Protein AF-A0A959G3V8-F1 (afdb_monomer_lite)

Sequence (696 aa):
YGPDWSEKFRMNFYTDASRLTKFQEVAGSMNKYQVAHAQQGITEATEIYNFAKMQQHAQGIKNADQRALALDRVKGLMDAAGLDGVSRKKVAELAELNPKQIRERRDAALLAVDQLMKAYKNPDLDSSAKADLALQITHKQMEANFFTVEAYIGPGAAKMTIGKQKVVGQEAYQAALSNLEMMEHAIRESGGDFIAAARNYELFKYIDRYLEAVKTSGMKLDAKMQQRVEFFSNLSVYLTQVHRGAHGAEAHLPGSKQKAIDQGADPDRLGDMDTPVTDQHLREQFEDFSDLAKDTLGKLKAHGQQHGAALTGTKVSSAGPPVVFDEFWKEAANFKYIRKHLNQPMPDSPPQALYVHYNVSWQGKQAQVSRRINDDQKFADLYVDQHNILRTAQPKGDAFHFLKQTKNKAGGNLSTKELKAELLFVIKFLKEGKVLRSKTGEYDREVTLPNGHTWKRHRDNGDWCRFSTGDCFTGGRQNRIQHILEEFAEAQQLGYDYPIKVKDKYRQVSEAEALRKFQGQNYPGKGQEHRAKVKESHDLGVEFGRVQADKDKIKILNIDFPDKWLGDFGRGLDDLGTRNGNYIFLEYKGQTADLGEGQMTSEWVGKQIALIEHQGNLDLAQDLLTAALSGQLQGIVYSSTGSPSTGEVHTKRIISGAISKSASVSPSNLINYRHKAVLAGYTAAKQKLAKQLGGK

Structure (mmCIF, N/CA/C/O backbone):
data_AF-A0A959G3V8-F1
#
_entry.id   AF-A0A959G3V8-F1
#
loop_
_atom_site.group_PDB
_atom_site.id
_atom_site.type_symbol
_atom_site.label_atom_id
_atom_site.label_alt_id
_atom_site.label_comp_id
_atom_site.label_asym_id
_atom_site.label_entity_id
_atom_site.label_seq_id
_atom_site.pdbx_PDB_ins_code
_atom_site.Cartn_x
_atom_site.Cartn_y
_atom_site.Cartn_z
_atom_site.occupancy
_atom_site.B_iso_or_equiv
_atom_site.auth_seq_id
_atom_site.auth_comp_id
_atom_site.auth_asym_id
_atom_site.auth_atom_id
_atom_site.pdbx_PDB_model_num
ATOM 1 N N . TYR A 1 1 ? -17.270 -23.352 -11.625 1.00 61.09 1 TYR A N 1
ATOM 2 C CA . TYR A 1 1 ? -16.158 -22.762 -12.392 1.00 61.09 1 TYR A CA 1
ATOM 3 C C . TYR A 1 1 ? -14.940 -23.691 -12.587 1.00 61.09 1 TYR A C 1
ATOM 5 O O . TYR A 1 1 ? -13.990 -23.264 -13.227 1.00 61.09 1 TYR A O 1
ATOM 13 N N . GLY A 1 2 ? -14.962 -24.960 -12.135 1.00 76.44 2 GLY A N 1
ATOM 14 C CA . GLY A 1 2 ? -13.797 -25.868 -12.205 1.00 76.44 2 GLY A CA 1
ATOM 15 C C . GLY A 1 2 ? -12.863 -25.726 -10.991 1.00 76.44 2 GLY A C 1
ATOM 16 O O . GLY A 1 2 ? -13.037 -24.776 -10.236 1.00 76.44 2 GLY A O 1
ATOM 17 N N . PRO A 1 3 ? -11.924 -26.660 -10.747 1.00 69.44 3 PRO A N 1
ATOM 18 C CA . PRO A 1 3 ? -11.028 -26.634 -9.581 1.00 69.44 3 PRO A CA 1
ATOM 19 C C . PRO A 1 3 ? -9.938 -25.549 -9.639 1.00 69.44 3 PRO A C 1
ATOM 21 O O . PRO A 1 3 ? -9.309 -25.279 -8.625 1.00 69.44 3 PRO A O 1
ATOM 24 N N . ASP A 1 4 ? -9.724 -24.933 -10.801 1.00 71.12 4 ASP A N 1
ATOM 25 C CA . ASP A 1 4 ? -8.711 -23.903 -11.077 1.00 71.12 4 ASP A CA 1
ATOM 26 C C . ASP A 1 4 ? -9.328 -22.515 -11.312 1.00 71.12 4 ASP A C 1
ATOM 28 O O . ASP A 1 4 ? -8.750 -21.645 -11.965 1.00 71.12 4 ASP A O 1
ATOM 32 N N . TRP A 1 5 ? -10.561 -22.318 -10.847 1.00 77.56 5 TRP A N 1
ATOM 33 C CA . TRP A 1 5 ? -11.318 -21.115 -11.154 1.00 77.56 5 TRP A CA 1
ATOM 34 C C . TRP A 1 5 ? -10.711 -19.851 -10.541 1.00 77.56 5 TRP A C 1
ATOM 36 O O . TRP A 1 5 ? -10.661 -18.823 -11.211 1.00 77.56 5 TRP A O 1
ATOM 46 N N . SER A 1 6 ? -10.236 -19.919 -9.295 1.00 68.81 6 SER A N 1
ATOM 47 C CA . SER A 1 6 ? -9.635 -18.773 -8.604 1.00 68.81 6 SER A CA 1
ATOM 48 C C . SER A 1 6 ? -8.421 -18.247 -9.365 1.00 68.81 6 SER A C 1
ATOM 50 O O . SER A 1 6 ? -8.278 -17.043 -9.564 1.00 68.81 6 SER A O 1
ATOM 52 N N . GLU A 1 7 ? -7.603 -19.167 -9.870 1.00 68.62 7 GLU A N 1
ATOM 53 C CA . GLU A 1 7 ? -6.434 -18.903 -10.693 1.00 68.62 7 GLU A CA 1
ATOM 54 C C . GLU A 1 7 ? -6.845 -18.333 -12.059 1.00 68.62 7 GLU A C 1
ATOM 56 O O . GLU A 1 7 ? -6.320 -17.303 -12.480 1.00 68.62 7 GLU A O 1
ATOM 61 N N . LYS A 1 8 ? -7.835 -18.944 -12.728 1.00 68.12 8 LYS A N 1
ATOM 62 C CA . LYS A 1 8 ? -8.336 -18.505 -14.044 1.00 68.12 8 LYS A CA 1
ATOM 63 C C . LYS A 1 8 ? -8.905 -17.093 -14.042 1.00 68.12 8 LYS A C 1
ATOM 65 O O . LYS A 1 8 ? -8.661 -16.341 -14.980 1.00 68.12 8 LYS A O 1
ATOM 70 N N . PHE A 1 9 ? -9.665 -16.730 -13.015 1.00 67.94 9 PHE A N 1
ATOM 71 C CA . PHE A 1 9 ? -10.259 -15.397 -12.932 1.00 67.94 9 PHE A CA 1
ATOM 72 C C . PHE A 1 9 ? -9.332 -14.372 -12.281 1.00 67.94 9 PHE A C 1
ATOM 74 O O . PHE A 1 9 ? -9.738 -13.222 -12.125 1.00 67.94 9 PHE A O 1
ATOM 81 N N . ARG A 1 10 ? -8.127 -14.785 -11.846 1.00 63.16 10 ARG A N 1
ATOM 82 C CA . ARG A 1 10 ? -7.270 -14.007 -10.935 1.00 63.16 10 ARG A CA 1
ATOM 83 C C . ARG A 1 10 ? -8.069 -13.407 -9.773 1.00 63.16 10 ARG A C 1
ATOM 85 O O . ARG A 1 10 ? -7.698 -12.384 -9.205 1.00 63.16 10 ARG A O 1
ATOM 92 N N . MET A 1 11 ? -9.178 -14.057 -9.410 1.00 59.56 11 MET A N 1
ATOM 93 C CA . MET A 1 11 ? -9.954 -13.715 -8.234 1.00 59.56 11 MET A CA 1
ATOM 94 C C . MET A 1 11 ? -9.255 -14.391 -7.074 1.00 59.56 11 MET A C 1
ATOM 96 O O . MET A 1 11 ? -9.720 -15.376 -6.504 1.00 59.56 11 MET A O 1
ATOM 100 N N . ASN A 1 12 ? -8.108 -13.822 -6.722 1.00 57.25 12 ASN A N 1
ATOM 101 C CA . ASN A 1 12 ? -7.716 -13.819 -5.337 1.00 57.25 12 ASN A CA 1
ATOM 102 C C . ASN A 1 12 ? -8.871 -13.092 -4.652 1.00 57.25 12 ASN A C 1
ATOM 104 O O . ASN A 1 12 ? -9.074 -11.902 -4.893 1.00 57.25 12 ASN A O 1
ATOM 108 N N . PHE A 1 13 ? -9.702 -13.805 -3.884 1.00 53.19 13 PHE A N 1
ATOM 109 C CA . PHE A 1 13 ? -10.517 -13.124 -2.890 1.00 53.19 13 PHE A CA 1
ATOM 110 C C . PHE A 1 13 ? -9.502 -12.374 -2.051 1.00 53.19 13 PHE A C 1
ATOM 112 O O . PHE A 1 13 ? -8.815 -13.005 -1.247 1.00 53.19 13 PHE A O 1
ATOM 119 N N . TYR A 1 14 ? -9.309 -11.084 -2.345 1.00 56.06 14 TYR A N 1
ATOM 120 C CA . TYR A 1 14 ? -8.401 -10.251 -1.587 1.00 56.06 14 TYR A CA 1
ATOM 121 C C . TYR A 1 14 ? -8.881 -10.403 -0.169 1.00 56.06 14 TYR A C 1
ATOM 123 O O . TYR A 1 14 ? -10.000 -10.016 0.174 1.00 56.06 14 TYR A O 1
ATOM 131 N N . THR A 1 15 ? -8.081 -11.133 0.591 1.00 62.47 15 THR A N 1
ATOM 132 C CA . THR A 1 15 ? -8.431 -11.538 1.929 1.00 62.47 15 THR A CA 1
ATOM 133 C C . THR A 1 15 ? -8.727 -10.262 2.672 1.00 62.47 15 THR A C 1
ATOM 135 O O . THR A 1 15 ? -7.863 -9.384 2.721 1.00 62.47 15 THR A O 1
ATOM 138 N N . ASP A 1 16 ? -9.973 -10.134 3.115 1.00 78.50 16 ASP A N 1
ATOM 139 C CA . ASP A 1 16 ? -10.525 -8.906 3.660 1.00 78.50 16 ASP A CA 1
ATOM 140 C C . ASP A 1 16 ? -9.510 -8.276 4.619 1.00 78.50 16 ASP A C 1
ATOM 142 O O . ASP A 1 16 ? -9.188 -8.848 5.666 1.00 78.50 16 ASP A O 1
ATOM 146 N N . ALA A 1 17 ? -8.954 -7.126 4.218 1.00 84.94 17 ALA A N 1
ATOM 147 C CA . ALA A 1 17 ? -7.862 -6.482 4.938 1.00 84.94 17 ALA A CA 1
ATOM 148 C C . ALA A 1 17 ? -8.246 -6.215 6.401 1.00 84.94 17 ALA A C 1
ATOM 150 O O . ALA A 1 17 ? -7.376 -6.255 7.268 1.00 84.94 17 ALA A O 1
ATOM 151 N N . SER A 1 18 ? -9.546 -6.048 6.687 1.00 91.38 18 SER A N 1
ATOM 152 C CA . SER A 1 18 ? -10.060 -5.859 8.044 1.00 91.38 18 SER A CA 1
ATOM 153 C C . SER A 1 18 ? -9.847 -7.073 8.956 1.00 91.38 18 SER A C 1
ATOM 155 O O . SER A 1 18 ? -9.704 -6.916 10.169 1.00 91.38 18 SER A O 1
ATOM 157 N N . ARG A 1 19 ? -9.792 -8.293 8.401 1.00 94.62 19 ARG A N 1
ATOM 158 C CA . ARG A 1 19 ? -9.478 -9.524 9.147 1.00 94.62 19 ARG A CA 1
ATOM 159 C C . ARG A 1 19 ? -7.997 -9.571 9.496 1.00 94.62 19 ARG A C 1
ATOM 161 O O . ARG A 1 19 ? -7.634 -9.906 10.618 1.00 94.62 19 ARG A O 1
ATOM 168 N N . LEU A 1 20 ? -7.138 -9.173 8.559 1.00 95.31 20 LEU A N 1
ATOM 169 C CA . LEU A 1 20 ? -5.697 -9.138 8.788 1.00 95.31 20 LEU A CA 1
ATOM 170 C C . LEU A 1 20 ? -5.331 -8.093 9.854 1.00 95.31 20 LEU A C 1
ATOM 172 O O . LEU A 1 20 ? -4.523 -8.365 10.739 1.00 95.31 20 LEU A O 1
ATOM 176 N N . THR A 1 21 ? -5.988 -6.932 9.840 1.00 95.12 21 THR A N 1
ATOM 177 C CA . THR A 1 21 ? -5.772 -5.849 10.812 1.00 95.12 21 THR A CA 1
ATOM 178 C C . THR A 1 21 ? -6.599 -5.984 12.096 1.00 95.12 21 THR A C 1
ATOM 180 O O . THR A 1 21 ? -6.628 -5.050 12.896 1.00 95.12 21 THR A O 1
ATOM 183 N N . LYS A 1 22 ? -7.274 -7.119 12.337 1.00 96.75 22 LYS A N 1
ATOM 184 C CA . LYS A 1 22 ? -8.258 -7.248 13.427 1.00 96.75 22 LYS A CA 1
ATOM 185 C C . LYS A 1 22 ? -7.675 -6.959 14.812 1.00 96.75 22 LYS A C 1
ATOM 187 O O . LYS A 1 22 ? -8.297 -6.247 15.596 1.00 96.75 22 LYS A O 1
ATOM 192 N N . PHE A 1 23 ? -6.459 -7.431 15.096 1.00 96.44 23 PHE A N 1
ATOM 193 C CA . PHE A 1 23 ? -5.736 -7.114 16.334 1.00 96.44 23 PHE A CA 1
ATOM 194 C C . PHE A 1 23 ? -5.618 -5.598 16.606 1.00 96.44 23 PHE A C 1
ATOM 196 O O . PHE A 1 23 ? -5.704 -5.155 17.750 1.00 96.44 23 PHE A O 1
ATOM 203 N N . GLN A 1 24 ? -5.457 -4.768 15.575 1.00 94.56 24 GLN A N 1
ATOM 204 C CA . GLN A 1 24 ? -5.265 -3.325 15.759 1.00 94.56 24 GLN A CA 1
ATOM 205 C C . GLN A 1 24 ? -6.544 -2.618 16.223 1.00 94.56 24 GLN A C 1
ATOM 207 O O . GLN A 1 24 ? -6.454 -1.598 16.902 1.00 94.56 24 GLN A O 1
ATOM 212 N N . GLU A 1 25 ? -7.723 -3.172 15.925 1.00 94.75 25 GLU A N 1
ATOM 213 C CA . GLU A 1 25 ? -9.014 -2.627 16.375 1.00 94.75 25 GLU A CA 1
ATOM 214 C C . GLU A 1 25 ? -9.184 -2.725 17.897 1.00 94.75 25 GLU A C 1
ATOM 216 O O . GLU A 1 25 ? -9.847 -1.891 18.510 1.00 94.75 25 GLU A O 1
ATOM 221 N N . VAL A 1 26 ? -8.559 -3.728 18.516 1.00 95.81 26 VAL A N 1
ATOM 222 C CA . VAL A 1 26 ? -8.648 -4.003 19.958 1.00 95.81 26 VAL A CA 1
ATOM 223 C C . VAL A 1 26 ? -7.405 -3.561 20.726 1.00 95.81 26 VAL A C 1
ATOM 225 O O . VAL A 1 26 ? -7.468 -3.432 21.949 1.00 95.81 26 VAL A O 1
ATOM 228 N N . ALA A 1 27 ? -6.297 -3.264 20.040 1.00 94.19 27 ALA A N 1
ATOM 229 C CA . ALA A 1 27 ? -5.025 -2.902 20.666 1.00 94.19 27 ALA A CA 1
ATOM 230 C C . ALA A 1 27 ? -5.135 -1.685 21.604 1.00 94.19 27 ALA A C 1
ATOM 232 O O . ALA A 1 27 ? -4.437 -1.620 22.611 1.00 94.19 27 ALA A O 1
ATOM 233 N N . GLY A 1 28 ? -6.054 -0.750 21.329 1.00 92.75 28 GLY A N 1
ATOM 234 C CA . GLY A 1 28 ? -6.324 0.398 22.205 1.00 92.75 28 GLY A CA 1
ATOM 235 C C . GLY A 1 28 ? -6.928 0.040 23.571 1.00 92.75 28 GLY A C 1
ATOM 236 O O . GLY A 1 28 ? -6.882 0.862 24.482 1.00 92.75 28 GLY A O 1
ATOM 237 N N . SER A 1 29 ? -7.480 -1.168 23.723 1.00 91.69 29 SER A N 1
ATOM 238 C CA . SER A 1 29 ? -8.008 -1.692 24.992 1.00 91.69 29 SER A CA 1
ATOM 239 C C . SER A 1 29 ? -6.991 -2.528 25.779 1.00 91.69 29 SER A C 1
ATOM 241 O O . SER A 1 29 ? -7.245 -2.891 26.926 1.00 91.69 29 SER A O 1
ATOM 243 N N . MET A 1 30 ? -5.837 -2.824 25.176 1.00 92.62 30 MET A N 1
ATOM 244 C CA . MET A 1 30 ? -4.773 -3.633 25.761 1.00 92.62 30 MET A CA 1
ATOM 245 C C . MET A 1 30 ? -3.717 -2.733 26.405 1.00 92.62 30 MET A C 1
ATOM 247 O O . MET A 1 30 ? -3.511 -1.585 26.004 1.00 92.62 30 MET A O 1
ATOM 251 N N . ASN A 1 31 ? -3.001 -3.250 27.402 1.00 91.25 31 ASN A N 1
ATOM 252 C CA . ASN A 1 31 ? -1.858 -2.523 27.949 1.00 91.25 31 ASN A CA 1
ATOM 253 C C . ASN A 1 31 ? -0.643 -2.596 26.998 1.00 91.25 31 ASN A C 1
ATOM 255 O O . ASN A 1 31 ? -0.566 -3.447 26.111 1.00 91.25 31 ASN A O 1
ATOM 259 N N . LYS A 1 32 ? 0.345 -1.713 27.199 1.00 91.00 32 LYS A N 1
ATOM 260 C CA . LYS A 1 32 ? 1.541 -1.621 26.337 1.00 91.00 32 LYS A CA 1
ATOM 261 C C . LYS A 1 32 ? 2.297 -2.939 26.183 1.00 91.00 32 LYS A C 1
ATOM 263 O O . LYS A 1 32 ? 2.803 -3.218 25.102 1.00 91.00 32 LYS A O 1
ATOM 268 N N . TYR A 1 33 ? 2.393 -3.716 27.259 1.00 89.25 33 TYR A N 1
ATOM 269 C CA . TYR A 1 33 ? 3.115 -4.983 27.263 1.00 89.25 33 TYR A CA 1
ATOM 270 C C . TYR A 1 33 ? 2.393 -6.027 26.410 1.00 89.25 33 TYR A C 1
ATOM 272 O O . TYR A 1 33 ? 3.009 -6.653 25.553 1.00 89.25 33 TYR A O 1
ATOM 280 N N . GLN A 1 34 ? 1.073 -6.147 26.575 1.00 91.19 34 GLN A N 1
ATOM 281 C CA . GLN A 1 34 ? 0.242 -7.027 25.756 1.00 91.19 34 GLN A CA 1
ATOM 282 C C . GLN A 1 34 ? 0.320 -6.649 24.272 1.00 91.19 34 GLN A C 1
ATOM 284 O O . GLN A 1 34 ? 0.465 -7.529 23.427 1.00 91.19 34 GLN A O 1
ATOM 289 N N . VAL A 1 35 ? 0.283 -5.348 23.953 1.00 94.38 35 VAL A N 1
ATOM 290 C CA . VAL A 1 35 ? 0.433 -4.875 22.570 1.00 94.38 35 VAL A CA 1
ATOM 291 C C . VAL A 1 35 ? 1.802 -5.243 22.005 1.00 94.38 35 VAL A C 1
ATOM 293 O O . VAL A 1 35 ? 1.869 -5.788 20.906 1.00 94.38 35 VAL A O 1
ATOM 296 N N . ALA A 1 36 ? 2.878 -4.985 22.752 1.00 92.00 36 ALA A N 1
ATOM 297 C CA . ALA A 1 36 ? 4.235 -5.300 22.315 1.00 92.00 36 ALA A CA 1
ATOM 298 C C . ALA A 1 36 ? 4.440 -6.804 22.088 1.00 92.00 36 ALA A C 1
ATOM 300 O O . ALA A 1 36 ? 4.988 -7.194 21.061 1.00 92.00 36 ALA A O 1
ATOM 301 N N . HIS A 1 37 ? 3.952 -7.642 23.006 1.00 92.31 37 HIS A N 1
ATOM 302 C CA . HIS A 1 37 ? 4.035 -9.096 22.890 1.00 92.31 37 HIS A CA 1
ATOM 303 C C . HIS A 1 37 ? 3.247 -9.619 21.679 1.00 92.31 37 HIS A C 1
ATOM 305 O O . HIS A 1 37 ? 3.758 -10.417 20.896 1.00 92.31 37 HIS A O 1
ATOM 311 N N . ALA A 1 38 ? 2.016 -9.138 21.477 1.00 96.12 38 ALA A N 1
ATOM 312 C CA . ALA A 1 38 ? 1.207 -9.520 20.322 1.00 96.12 38 ALA A CA 1
ATOM 313 C C . ALA A 1 38 ? 1.838 -9.064 18.994 1.00 96.12 38 ALA A C 1
ATOM 315 O O . ALA A 1 38 ? 1.895 -9.838 18.042 1.00 96.12 38 ALA A O 1
ATOM 316 N N . GLN A 1 39 ? 2.370 -7.837 18.933 1.00 96.06 39 GLN A N 1
ATOM 317 C CA . GLN A 1 39 ? 3.092 -7.339 17.759 1.00 96.06 39 GLN A CA 1
ATOM 318 C C . GLN A 1 39 ? 4.357 -8.140 17.465 1.00 96.06 39 GLN A C 1
ATOM 320 O O . GLN A 1 39 ? 4.632 -8.419 16.302 1.00 96.06 39 GLN A O 1
ATOM 325 N N . GLN A 1 40 ? 5.102 -8.545 18.495 1.00 95.44 40 GLN A N 1
ATOM 326 C CA . GLN A 1 40 ? 6.257 -9.418 18.325 1.00 95.44 40 GLN A CA 1
ATOM 327 C C . GLN A 1 40 ? 5.848 -10.762 17.707 1.00 95.44 40 GLN A C 1
ATOM 329 O O . GLN A 1 40 ? 6.418 -11.143 16.689 1.00 95.44 40 GLN A O 1
ATOM 334 N N . GLY A 1 41 ? 4.821 -11.428 18.247 1.00 96.62 41 GLY A N 1
ATOM 335 C CA . GLY A 1 41 ? 4.329 -12.692 17.690 1.00 96.62 41 GLY A CA 1
ATOM 336 C C . GLY A 1 41 ? 3.839 -12.555 16.242 1.00 96.62 41 GLY A C 1
ATOM 337 O O . GLY A 1 41 ? 4.146 -13.392 15.391 1.00 96.62 41 GLY A O 1
ATOM 338 N N . ILE A 1 42 ? 3.130 -11.466 15.922 1.00 97.88 42 ILE A N 1
ATOM 339 C CA . ILE A 1 42 ? 2.725 -11.138 14.545 1.00 97.88 42 ILE A CA 1
ATOM 340 C C . ILE A 1 42 ? 3.954 -10.934 13.648 1.00 97.88 42 ILE A C 1
ATOM 342 O O . ILE A 1 42 ? 3.981 -11.432 12.523 1.00 97.88 42 ILE A O 1
ATOM 346 N N . THR A 1 43 ? 4.983 -10.226 14.110 1.00 97.69 43 THR A N 1
ATOM 347 C CA . THR A 1 43 ? 6.215 -10.035 13.337 1.00 97.69 43 THR A CA 1
ATOM 348 C C . THR A 1 43 ? 6.935 -11.356 13.085 1.00 97.69 43 THR A C 1
ATOM 350 O O . THR A 1 43 ? 7.294 -11.622 11.943 1.00 97.69 43 THR A O 1
ATOM 353 N N . GLU A 1 44 ? 7.096 -12.206 14.096 1.00 97.50 44 GLU A N 1
ATOM 354 C CA . GLU A 1 44 ? 7.752 -13.515 13.958 1.00 97.50 44 GLU A CA 1
ATOM 355 C C . GLU A 1 44 ? 7.009 -14.407 12.948 1.00 97.50 44 GLU A C 1
ATOM 357 O O . GLU A 1 44 ? 7.615 -15.003 12.056 1.00 97.50 44 GLU A O 1
ATOM 362 N N . ALA A 1 45 ? 5.673 -14.433 13.005 1.00 98.12 45 ALA A N 1
ATOM 363 C CA . ALA A 1 45 ? 4.865 -15.124 12.002 1.00 98.12 45 ALA A CA 1
ATOM 364 C C . ALA A 1 45 ? 5.021 -14.498 10.601 1.00 98.12 45 ALA A C 1
ATOM 366 O O . ALA A 1 45 ? 5.101 -15.217 9.605 1.00 98.12 45 ALA A O 1
ATOM 367 N N . THR A 1 46 ? 5.100 -13.165 10.515 1.00 98.06 46 THR A N 1
ATOM 368 C CA . THR A 1 46 ? 5.323 -12.441 9.254 1.00 98.06 46 THR A CA 1
ATOM 369 C C . THR A 1 46 ? 6.672 -12.812 8.638 1.00 98.06 46 THR A C 1
ATOM 371 O O . THR A 1 46 ? 6.734 -13.022 7.429 1.00 98.06 46 THR A O 1
ATOM 374 N N . GLU A 1 47 ? 7.732 -12.926 9.441 1.00 98.12 47 GLU A N 1
ATOM 375 C CA . GLU A 1 47 ? 9.059 -13.369 8.999 1.00 98.12 47 GLU A CA 1
ATOM 376 C C . GLU A 1 47 ? 9.002 -14.771 8.399 1.00 98.12 47 GLU A C 1
ATOM 378 O O . GLU A 1 47 ? 9.378 -14.962 7.242 1.00 98.12 47 GLU A O 1
ATOM 383 N N . ILE A 1 48 ? 8.482 -15.736 9.163 1.00 98.62 48 ILE A N 1
ATOM 384 C CA . ILE A 1 48 ? 8.413 -17.139 8.742 1.00 98.62 48 ILE A CA 1
ATOM 385 C C . ILE A 1 48 ? 7.645 -17.270 7.424 1.00 98.62 48 ILE A C 1
ATOM 387 O O . ILE A 1 48 ? 8.124 -17.910 6.489 1.00 98.62 48 ILE A O 1
ATOM 391 N N . TYR A 1 49 ? 6.468 -16.652 7.326 1.00 98.56 49 TYR A N 1
ATOM 392 C CA . TYR A 1 49 ? 5.631 -16.772 6.137 1.00 98.56 49 TYR A CA 1
ATOM 393 C C . TYR A 1 49 ? 6.218 -16.053 4.917 1.00 98.56 49 TYR A C 1
ATOM 395 O O . TYR A 1 49 ? 6.209 -16.629 3.831 1.00 98.56 49 TYR A O 1
ATOM 403 N N . ASN A 1 50 ? 6.768 -14.841 5.063 1.00 98.56 50 ASN A N 1
ATOM 404 C CA . ASN A 1 50 ? 7.369 -14.139 3.922 1.00 98.56 50 ASN A CA 1
ATOM 405 C C . ASN A 1 50 ? 8.606 -14.870 3.397 1.00 98.56 50 ASN A C 1
ATOM 407 O O . ASN A 1 50 ? 8.717 -15.071 2.191 1.00 98.56 50 ASN A O 1
ATOM 411 N N . PHE A 1 51 ? 9.504 -15.331 4.274 1.00 98.75 51 PHE A N 1
ATOM 412 C CA . PHE A 1 51 ? 10.691 -16.065 3.830 1.00 98.75 51 PHE A CA 1
ATOM 413 C C . PHE A 1 51 ? 10.349 -17.428 3.228 1.00 98.75 51 PHE A C 1
ATOM 415 O O . PHE A 1 51 ? 10.940 -17.804 2.217 1.00 98.75 51 PHE A O 1
ATOM 422 N N . ALA A 1 52 ? 9.358 -18.141 3.775 1.00 98.62 52 ALA A N 1
ATOM 423 C CA . ALA A 1 52 ? 8.864 -19.373 3.160 1.00 98.62 52 ALA A CA 1
ATOM 424 C C . ALA A 1 52 ? 8.333 -19.113 1.745 1.00 98.62 52 ALA A C 1
ATOM 426 O O . ALA A 1 52 ? 8.627 -19.874 0.827 1.00 98.62 52 ALA A O 1
ATOM 427 N N . LYS A 1 53 ? 7.604 -18.011 1.546 1.00 97.94 53 LYS A N 1
ATOM 428 C CA . LYS A 1 53 ? 7.006 -17.665 0.253 1.00 97.94 53 LYS A CA 1
ATOM 429 C C . LYS A 1 53 ? 8.054 -17.208 -0.764 1.00 97.94 53 LYS A C 1
ATOM 431 O O . LYS A 1 53 ? 8.052 -17.690 -1.895 1.00 97.94 53 LYS A O 1
ATOM 436 N N . MET A 1 54 ? 9.028 -16.399 -0.342 1.00 98.50 54 MET A N 1
ATOM 437 C CA . MET A 1 54 ? 10.215 -16.078 -1.146 1.00 98.50 54 MET A CA 1
ATOM 438 C C . MET A 1 54 ? 10.969 -17.348 -1.570 1.00 98.50 54 MET A C 1
ATOM 440 O O . MET A 1 54 ? 11.349 -17.485 -2.732 1.00 98.50 54 MET A O 1
ATOM 444 N N . GLN A 1 55 ? 11.153 -18.309 -0.656 1.00 98.56 55 GLN A N 1
ATOM 445 C CA . GLN A 1 55 ? 11.807 -19.579 -0.971 1.00 98.56 55 GLN A CA 1
ATOM 446 C C . GLN A 1 55 ? 10.984 -20.412 -1.968 1.00 98.56 55 GLN A C 1
ATOM 448 O O . GLN A 1 55 ? 11.564 -20.951 -2.908 1.00 98.56 55 GLN A O 1
ATOM 453 N N . GLN A 1 56 ? 9.650 -20.455 -1.847 1.00 97.88 56 GLN A N 1
ATOM 454 C CA . GLN A 1 56 ? 8.773 -21.080 -2.853 1.00 97.88 56 GLN A CA 1
ATOM 455 C C . GLN A 1 56 ? 8.903 -20.415 -4.223 1.00 97.88 56 GLN A C 1
ATOM 457 O O . GLN A 1 56 ? 8.921 -21.095 -5.250 1.00 97.88 56 GLN A O 1
ATOM 462 N N . HIS A 1 57 ? 8.991 -19.083 -4.258 1.00 97.38 57 HIS A N 1
ATOM 463 C CA . HIS A 1 57 ? 9.199 -18.345 -5.498 1.00 97.38 57 HIS A CA 1
ATOM 464 C C . HIS A 1 57 ? 10.531 -18.707 -6.143 1.00 97.38 57 HIS A C 1
ATOM 466 O O . HIS A 1 57 ? 10.545 -19.071 -7.318 1.00 97.38 57 HIS A O 1
ATOM 472 N N . ALA A 1 58 ? 11.613 -18.721 -5.364 1.00 98.00 58 ALA A N 1
ATOM 473 C CA . ALA A 1 58 ? 12.926 -19.143 -5.830 1.00 98.00 58 ALA A CA 1
ATOM 474 C C . ALA A 1 58 ? 12.915 -20.597 -6.343 1.00 98.00 58 ALA A C 1
ATOM 476 O O . ALA A 1 58 ? 13.365 -20.860 -7.455 1.00 98.00 58 ALA A O 1
ATOM 477 N N . GLN A 1 59 ? 12.338 -21.542 -5.591 1.00 97.38 59 GLN A N 1
ATOM 478 C CA . GLN A 1 59 ? 12.228 -22.958 -5.978 1.00 97.38 59 GLN A CA 1
ATOM 479 C C . GLN A 1 59 ? 11.402 -23.171 -7.255 1.00 97.38 59 GLN A C 1
ATOM 481 O O . GLN A 1 59 ? 11.684 -24.092 -8.023 1.00 97.38 59 GLN A O 1
ATOM 486 N N . GLY A 1 60 ? 10.408 -22.312 -7.496 1.00 95.81 60 GLY A N 1
ATOM 487 C CA . GLY A 1 60 ? 9.567 -22.333 -8.690 1.00 95.81 60 GLY A CA 1
ATOM 488 C C . GLY A 1 60 ? 10.256 -21.865 -9.978 1.00 95.81 60 GLY A C 1
ATOM 489 O O . GLY A 1 60 ? 9.664 -22.005 -11.051 1.00 95.81 60 GLY A O 1
ATOM 490 N N . ILE A 1 61 ? 11.476 -21.320 -9.904 1.00 97.56 61 ILE A N 1
ATOM 491 C CA . ILE A 1 61 ? 12.266 -20.912 -11.073 1.00 97.56 61 ILE A CA 1
ATOM 492 C C . ILE A 1 61 ? 12.788 -22.157 -11.806 1.00 97.56 61 ILE A C 1
ATOM 494 O O . ILE A 1 61 ? 13.423 -23.034 -11.218 1.00 97.56 61 ILE A O 1
ATOM 498 N N . LYS A 1 62 ? 12.529 -22.230 -13.119 1.00 97.31 62 LYS A N 1
ATOM 499 C CA . LYS A 1 62 ? 12.896 -23.389 -13.955 1.00 97.31 62 LYS A CA 1
ATOM 500 C C . LYS A 1 62 ? 14.391 -23.448 -14.272 1.00 97.31 62 LYS A C 1
ATOM 502 O O . LYS A 1 62 ? 14.954 -24.539 -14.326 1.00 97.31 62 LYS A O 1
ATOM 507 N N . ASN A 1 63 ? 15.023 -22.299 -14.512 1.00 96.81 63 ASN A N 1
ATOM 508 C CA . ASN A 1 63 ? 16.453 -22.222 -14.796 1.00 96.81 63 ASN A CA 1
ATOM 509 C C . ASN A 1 63 ? 17.257 -22.481 -13.507 1.00 96.81 63 ASN A C 1
ATOM 511 O O . ASN A 1 63 ? 17.053 -21.811 -12.497 1.00 96.81 63 ASN A O 1
ATOM 515 N N . ALA A 1 64 ? 18.162 -23.465 -13.534 1.00 97.00 64 ALA A N 1
ATOM 516 C CA . ALA A 1 64 ? 18.874 -23.913 -12.339 1.00 97.00 64 ALA A CA 1
ATOM 517 C C . ALA A 1 64 ? 19.792 -22.835 -11.737 1.00 97.00 64 ALA A C 1
ATOM 519 O O . ALA A 1 64 ? 19.821 -22.702 -10.512 1.00 97.00 64 ALA A O 1
ATOM 520 N N . ASP A 1 65 ? 20.473 -22.050 -12.573 1.00 96.12 65 ASP A N 1
ATOM 521 C CA . ASP A 1 65 ? 21.403 -21.005 -12.136 1.00 96.12 65 ASP A CA 1
ATOM 522 C C . ASP A 1 65 ? 20.643 -19.817 -11.539 1.00 96.12 65 ASP A C 1
ATOM 524 O O . ASP A 1 65 ? 20.952 -19.356 -10.441 1.00 96.12 65 ASP A O 1
ATOM 528 N N . GLN A 1 66 ? 19.575 -19.369 -12.206 1.00 96.06 66 GLN A N 1
ATOM 529 C CA . GLN A 1 66 ? 18.705 -18.306 -11.690 1.00 96.06 66 GLN A CA 1
ATOM 530 C C . GLN A 1 66 ? 18.023 -18.714 -10.380 1.00 96.06 66 GLN A C 1
ATOM 532 O O . GLN A 1 66 ? 17.929 -17.908 -9.453 1.00 96.06 66 GLN A O 1
ATOM 537 N N . ARG A 1 67 ? 17.598 -19.978 -10.268 1.00 97.75 67 ARG A N 1
ATOM 538 C CA . ARG A 1 67 ? 17.075 -20.543 -9.021 1.00 97.75 67 ARG A CA 1
ATOM 539 C C . ARG A 1 67 ? 18.121 -20.516 -7.909 1.00 97.75 67 ARG A C 1
ATOM 541 O O . ARG A 1 67 ? 17.790 -20.122 -6.795 1.00 97.75 67 ARG A O 1
ATOM 548 N N . ALA A 1 68 ? 19.362 -20.919 -8.186 1.00 97.00 68 ALA A N 1
ATOM 549 C CA . ALA A 1 68 ? 20.437 -20.898 -7.195 1.00 97.00 68 ALA A CA 1
ATOM 550 C C . ALA A 1 68 ? 20.723 -19.469 -6.703 1.00 97.00 68 ALA A C 1
ATOM 552 O O . ALA A 1 68 ? 20.796 -19.244 -5.497 1.00 97.00 68 ALA A O 1
ATOM 553 N N . LEU A 1 69 ? 20.782 -18.496 -7.620 1.00 95.94 69 LEU A N 1
ATOM 554 C CA . LEU A 1 69 ? 20.946 -17.078 -7.283 1.00 95.94 69 LEU A CA 1
ATOM 555 C C . LEU A 1 69 ? 19.782 -16.542 -6.438 1.00 95.94 69 LEU A C 1
ATOM 557 O O . LEU A 1 69 ? 20.003 -15.799 -5.486 1.00 95.94 69 LEU A O 1
ATOM 561 N N . ALA A 1 70 ? 18.542 -16.917 -6.762 1.00 97.25 70 ALA A N 1
ATOM 562 C CA . ALA A 1 70 ? 17.377 -16.521 -5.975 1.00 97.25 70 ALA A CA 1
ATOM 563 C C . ALA A 1 70 ? 17.403 -17.122 -4.563 1.00 97.25 70 ALA A C 1
ATOM 565 O O . ALA A 1 70 ? 17.194 -16.406 -3.587 1.00 97.25 70 ALA A O 1
ATOM 566 N N . LEU A 1 71 ? 17.731 -18.410 -4.432 1.00 98.00 71 LEU A N 1
ATOM 567 C CA . LEU A 1 71 ? 17.871 -19.065 -3.128 1.00 98.00 71 LEU A CA 1
ATOM 568 C C . LEU A 1 71 ? 18.973 -18.423 -2.275 1.00 98.00 71 LEU A C 1
ATOM 570 O O . LEU A 1 71 ? 18.780 -18.244 -1.071 1.00 98.00 71 LEU A O 1
ATOM 574 N N . ASP A 1 72 ? 20.097 -18.039 -2.883 1.00 97.81 72 ASP A N 1
ATOM 575 C CA . ASP A 1 72 ? 21.180 -17.346 -2.182 1.00 97.81 72 ASP A CA 1
ATOM 576 C C . ASP A 1 72 ? 20.761 -15.945 -1.705 1.00 97.81 72 ASP A C 1
ATOM 578 O O . ASP A 1 72 ? 20.989 -15.597 -0.544 1.00 97.81 72 ASP A O 1
ATOM 582 N N . ARG A 1 73 ? 20.038 -15.173 -2.532 1.00 97.69 73 ARG A N 1
ATOM 583 C CA . ARG A 1 73 ? 19.460 -13.886 -2.099 1.00 97.69 73 ARG A CA 1
ATOM 584 C C . ARG A 1 73 ? 18.530 -14.049 -0.902 1.00 97.69 73 ARG A C 1
ATOM 586 O O . ARG A 1 73 ? 18.692 -13.334 0.088 1.00 97.69 73 ARG A O 1
ATOM 593 N N . VAL A 1 74 ? 17.590 -14.996 -0.965 1.00 98.44 74 VAL A N 1
ATOM 594 C CA . VAL A 1 74 ? 16.642 -15.258 0.132 1.00 98.44 74 VAL A CA 1
ATOM 595 C C . VAL A 1 74 ? 17.389 -15.657 1.404 1.00 98.44 74 VAL A C 1
ATOM 597 O O . VAL A 1 74 ? 17.082 -15.150 2.483 1.00 98.44 74 VAL A O 1
ATOM 600 N N . LYS A 1 75 ? 18.429 -16.491 1.290 1.00 98.38 75 LYS A N 1
ATOM 601 C CA . LYS A 1 75 ? 19.308 -16.834 2.413 1.00 98.38 75 LYS A CA 1
ATOM 602 C C . LYS A 1 75 ? 19.997 -15.603 3.004 1.00 98.38 75 LYS A C 1
ATOM 604 O O . LYS A 1 75 ? 19.945 -15.423 4.218 1.00 98.38 75 LYS A O 1
ATOM 609 N N . GLY A 1 76 ? 20.568 -14.734 2.171 1.00 98.25 76 GLY A N 1
ATOM 610 C CA . GLY A 1 76 ? 21.197 -13.491 2.619 1.00 98.25 76 GLY A CA 1
ATOM 611 C C . GLY A 1 76 ? 20.226 -12.545 3.335 1.00 98.25 76 GLY A C 1
ATOM 612 O O . GLY A 1 76 ? 20.599 -11.914 4.321 1.00 98.25 76 GLY A O 1
ATOM 613 N N . LEU A 1 77 ? 18.963 -12.481 2.898 1.00 98.44 77 LEU A N 1
ATOM 614 C CA . LEU A 1 77 ? 17.921 -11.718 3.595 1.00 98.44 77 LEU A CA 1
ATOM 615 C C . LEU A 1 77 ? 17.540 -12.355 4.943 1.00 98.44 77 LEU A C 1
ATOM 617 O O . LEU A 1 77 ? 17.375 -11.630 5.923 1.00 98.44 77 LEU A O 1
ATOM 621 N N . MET A 1 78 ? 17.450 -13.688 5.029 1.00 98.56 78 MET A N 1
ATOM 622 C CA . MET A 1 78 ? 17.236 -14.392 6.305 1.00 98.56 78 MET A CA 1
ATOM 623 C C . MET A 1 78 ? 18.391 -14.162 7.290 1.00 98.56 78 MET A C 1
ATOM 625 O O . MET A 1 78 ? 18.156 -14.005 8.490 1.00 98.56 78 MET A O 1
ATOM 629 N N . ASP A 1 79 ? 19.631 -14.130 6.793 1.00 98.12 79 ASP A N 1
ATOM 630 C CA . ASP A 1 79 ? 20.827 -13.805 7.577 1.00 98.12 79 ASP A CA 1
ATOM 631 C C . ASP A 1 79 ? 20.761 -12.361 8.093 1.00 98.12 79 ASP A C 1
ATOM 633 O O . ASP A 1 79 ? 20.913 -12.134 9.293 1.00 98.12 79 ASP A O 1
ATOM 637 N N . ALA A 1 80 ? 20.434 -11.401 7.223 1.00 97.62 80 ALA A N 1
ATOM 638 C CA . ALA A 1 80 ? 20.278 -9.991 7.587 1.00 97.62 80 ALA A CA 1
ATOM 639 C C . ALA A 1 80 ? 19.142 -9.744 8.599 1.00 97.62 80 ALA A C 1
ATOM 641 O O . ALA A 1 80 ? 19.268 -8.904 9.490 1.00 97.62 80 ALA A O 1
ATOM 642 N N . ALA A 1 81 ? 18.044 -10.498 8.497 1.00 97.62 81 ALA A N 1
ATOM 643 C CA . ALA A 1 81 ? 16.940 -10.482 9.457 1.00 97.62 81 ALA A CA 1
ATOM 644 C C . ALA A 1 81 ? 17.262 -11.218 10.775 1.00 97.62 81 ALA A C 1
ATOM 646 O O . ALA A 1 81 ? 16.466 -11.181 11.718 1.00 97.62 81 ALA A O 1
ATOM 647 N N . GLY A 1 82 ? 18.405 -11.907 10.865 1.00 97.56 82 GLY A N 1
ATOM 648 C CA . GLY A 1 82 ? 18.805 -12.656 12.054 1.00 97.56 82 GLY A CA 1
ATOM 649 C C . GLY A 1 82 ? 17.863 -13.815 12.384 1.00 97.56 82 GLY A C 1
ATOM 650 O O . GLY A 1 82 ? 17.565 -14.035 13.556 1.00 97.56 82 GLY A O 1
ATOM 651 N N . LEU A 1 83 ? 17.347 -14.528 11.374 1.00 97.69 83 LEU A N 1
ATOM 652 C CA . LEU A 1 83 ? 16.511 -15.710 11.608 1.00 97.69 83 LEU A CA 1
ATOM 653 C C . LEU A 1 83 ? 17.327 -16.829 12.264 1.00 97.69 83 LEU A C 1
ATOM 655 O O . LEU A 1 83 ? 18.368 -17.238 11.736 1.00 97.69 83 LEU A O 1
ATOM 659 N N . ASP A 1 84 ? 16.816 -17.361 13.373 1.00 96.06 84 ASP A N 1
ATOM 660 C CA . ASP A 1 84 ? 17.417 -18.494 14.072 1.00 96.06 84 ASP A CA 1
ATOM 661 C C . ASP A 1 84 ? 17.204 -19.831 13.335 1.00 96.06 84 ASP A C 1
ATOM 663 O O . ASP A 1 84 ? 16.465 -19.940 12.351 1.00 96.06 84 ASP A O 1
ATOM 667 N N . GLY A 1 85 ? 17.885 -20.883 13.801 1.00 95.25 85 GLY A N 1
ATOM 668 C CA . GLY A 1 85 ? 17.810 -22.209 13.181 1.00 95.25 85 GLY A CA 1
ATOM 669 C C . GLY A 1 85 ? 16.412 -22.839 13.227 1.00 95.25 85 GLY A C 1
ATOM 670 O O . GLY A 1 85 ? 16.044 -23.571 12.307 1.00 95.25 85 GLY A O 1
ATOM 671 N N . VAL A 1 86 ? 15.615 -22.539 14.258 1.00 95.00 86 VAL A N 1
ATOM 672 C CA . VAL A 1 86 ? 14.251 -23.071 14.415 1.00 95.00 86 VAL A CA 1
ATOM 673 C C . VAL A 1 86 ? 13.322 -22.444 13.376 1.00 95.00 86 VAL A C 1
ATOM 675 O O . VAL A 1 86 ? 12.615 -23.153 12.659 1.00 95.00 86 VAL A O 1
ATOM 678 N N . SER A 1 87 ? 13.389 -21.124 13.232 1.00 97.12 87 SER A N 1
ATOM 679 C CA . SER A 1 87 ? 12.630 -20.344 12.258 1.00 97.12 87 SER A CA 1
ATOM 680 C C . SER A 1 87 ? 13.010 -20.733 10.832 1.00 97.12 87 SER A C 1
ATOM 682 O O . SER A 1 87 ? 12.129 -20.960 10.008 1.00 97.12 87 SER A O 1
ATOM 684 N N . ARG A 1 88 ? 14.306 -20.921 10.543 1.00 98.25 88 ARG A N 1
ATOM 685 C CA . ARG A 1 88 ? 14.777 -21.409 9.230 1.00 98.25 88 ARG A CA 1
ATOM 686 C C . ARG A 1 88 ? 14.261 -22.796 8.894 1.00 98.25 88 ARG A C 1
ATOM 688 O O . ARG A 1 88 ? 13.848 -23.037 7.763 1.00 98.25 88 ARG A O 1
ATOM 695 N N . LYS A 1 89 ? 14.254 -23.708 9.870 1.00 97.75 89 LYS A N 1
ATOM 696 C CA . LYS A 1 89 ? 13.660 -25.032 9.679 1.00 97.75 89 LYS A CA 1
ATOM 697 C C . LYS A 1 89 ? 12.180 -24.901 9.323 1.00 97.75 89 LYS A C 1
ATOM 699 O O . LYS A 1 89 ? 11.724 -25.553 8.388 1.00 97.75 89 LYS A O 1
ATOM 704 N N . LYS A 1 90 ? 11.447 -24.019 10.011 1.00 97.88 90 LYS A N 1
ATOM 705 C CA . LYS A 1 90 ? 10.028 -23.794 9.724 1.00 97.88 90 LYS A CA 1
ATOM 706 C C . LYS A 1 90 ? 9.787 -23.191 8.339 1.00 97.88 90 LYS A C 1
ATOM 708 O O . LYS A 1 90 ? 8.866 -23.620 7.649 1.00 97.88 90 LYS A O 1
ATOM 713 N N . VAL A 1 91 ? 10.623 -22.234 7.937 1.00 98.44 91 VAL A N 1
ATOM 714 C CA . VAL A 1 91 ? 10.633 -21.644 6.591 1.00 98.44 91 VAL A CA 1
ATOM 715 C C . VAL A 1 91 ? 10.798 -22.735 5.532 1.00 98.44 91 VAL A C 1
ATOM 717 O O . VAL A 1 91 ? 9.974 -22.824 4.626 1.00 98.44 91 VAL A O 1
ATOM 720 N N . ALA A 1 92 ? 11.787 -23.620 5.695 1.00 98.25 92 ALA A N 1
ATOM 721 C CA . ALA A 1 92 ? 12.019 -24.727 4.771 1.00 98.25 92 ALA A CA 1
ATOM 722 C C . ALA A 1 92 ? 10.830 -25.703 4.718 1.00 98.25 92 ALA A C 1
ATOM 724 O O . ALA A 1 92 ? 10.359 -26.030 3.635 1.00 98.25 92 ALA A O 1
ATOM 725 N N . GLU A 1 93 ? 10.282 -26.118 5.866 1.00 97.94 93 GLU A N 1
ATOM 726 C CA . GLU A 1 93 ? 9.105 -27.006 5.922 1.00 97.94 93 GLU A CA 1
ATOM 727 C C . GLU A 1 93 ? 7.885 -26.436 5.183 1.00 97.94 93 GLU A C 1
ATOM 729 O O . GLU A 1 93 ? 7.137 -27.177 4.546 1.00 97.94 93 GLU A O 1
ATOM 734 N N . LEU A 1 94 ? 7.649 -25.126 5.303 1.00 98.25 94 LEU A N 1
ATOM 735 C CA . LEU A 1 94 ? 6.549 -24.451 4.618 1.00 98.25 94 LEU A CA 1
ATOM 736 C C . LEU A 1 94 ? 6.829 -24.277 3.123 1.00 98.25 94 LEU A C 1
ATOM 738 O O . LEU A 1 94 ? 5.898 -24.371 2.322 1.00 98.25 94 LEU A O 1
ATOM 742 N N . ALA A 1 95 ? 8.088 -24.050 2.746 1.00 97.88 95 ALA A N 1
ATOM 743 C CA . ALA A 1 95 ? 8.470 -23.888 1.353 1.00 97.88 95 ALA A CA 1
ATOM 744 C C . ALA A 1 95 ? 8.270 -25.175 0.533 1.00 97.88 95 ALA A C 1
ATOM 746 O O . ALA A 1 95 ? 7.803 -25.108 -0.597 1.00 97.88 95 ALA A O 1
ATOM 747 N N . GLU A 1 96 ? 8.488 -26.345 1.138 1.00 97.88 96 GLU A N 1
ATOM 748 C CA . GLU A 1 96 ? 8.331 -27.657 0.486 1.00 97.88 96 GLU A CA 1
ATOM 749 C C . GLU A 1 96 ? 6.869 -28.115 0.288 1.00 97.88 96 GLU A C 1
ATOM 751 O O . GLU A 1 96 ? 6.610 -29.220 -0.197 1.00 97.88 96 GLU A O 1
ATOM 756 N N . LEU A 1 97 ? 5.877 -27.304 0.672 1.00 97.25 97 LEU A N 1
ATOM 757 C CA . LEU A 1 97 ? 4.472 -27.662 0.481 1.00 97.25 97 LEU A CA 1
ATOM 758 C C . LEU A 1 97 ? 4.110 -27.709 -1.005 1.00 97.25 97 LEU A C 1
ATOM 760 O O . LEU A 1 97 ? 4.305 -26.753 -1.754 1.00 97.25 97 LEU A O 1
ATOM 764 N N . ASN A 1 98 ? 3.494 -28.811 -1.427 1.00 95.25 98 ASN A N 1
ATOM 765 C CA . ASN A 1 98 ? 3.025 -28.945 -2.801 1.00 95.25 98 ASN A CA 1
ATOM 766 C C . ASN A 1 98 ? 1.718 -28.149 -3.045 1.00 95.25 98 ASN A C 1
ATOM 768 O O . ASN A 1 98 ? 0.997 -27.822 -2.097 1.00 95.25 98 ASN A O 1
ATOM 772 N N . PRO A 1 99 ? 1.335 -27.883 -4.313 1.00 91.75 99 PRO A N 1
ATOM 773 C CA . PRO A 1 99 ? 0.151 -27.077 -4.627 1.00 91.75 99 PRO A CA 1
ATOM 774 C C . PRO A 1 99 ? -1.170 -27.601 -4.045 1.00 91.75 99 PRO A C 1
ATOM 776 O O . PRO A 1 99 ? -2.065 -26.813 -3.743 1.00 91.75 99 PRO A O 1
ATOM 779 N N . LYS A 1 100 ? -1.317 -28.924 -3.881 1.00 92.25 100 LYS A N 1
ATOM 780 C CA . LYS A 1 100 ? -2.515 -29.513 -3.267 1.00 92.25 100 LYS A CA 1
ATOM 781 C C . LYS A 1 100 ? -2.577 -29.171 -1.776 1.00 92.25 100 LYS A C 1
ATOM 783 O O . LYS A 1 100 ? -3.607 -28.686 -1.321 1.00 92.25 100 LYS A O 1
ATOM 788 N N . GLN A 1 101 ? -1.470 -29.351 -1.054 1.00 95.88 101 GLN A N 1
ATOM 789 C CA . GLN A 1 101 ? -1.370 -29.011 0.368 1.00 95.88 101 GLN A CA 1
ATOM 790 C C . GLN A 1 101 ? -1.585 -27.515 0.616 1.00 95.88 101 GLN A C 1
ATOM 792 O O . GLN A 1 101 ? -2.258 -27.154 1.577 1.00 95.88 101 GLN A O 1
ATOM 797 N N . ILE A 1 102 ? -1.046 -26.652 -0.253 1.00 93.69 102 ILE A N 1
ATOM 798 C CA . ILE A 1 102 ? -1.253 -25.197 -0.189 1.00 93.69 102 ILE A CA 1
ATOM 799 C C . ILE A 1 102 ? -2.748 -24.869 -0.262 1.00 93.69 102 ILE A C 1
ATOM 801 O O . ILE A 1 102 ? -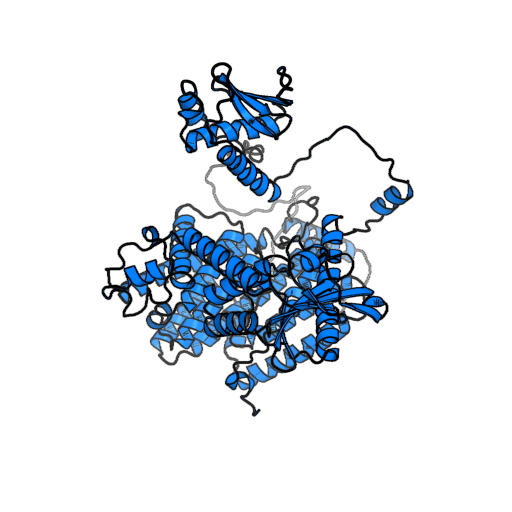3.256 -24.172 0.613 1.00 93.69 102 ILE A O 1
ATOM 805 N N . ARG A 1 103 ? -3.474 -25.415 -1.250 1.00 90.00 103 ARG A N 1
ATOM 806 C CA . ARG A 1 103 ? -4.924 -25.184 -1.386 1.00 90.00 103 ARG A CA 1
ATOM 807 C C . ARG A 1 103 ? -5.713 -25.698 -0.184 1.00 90.00 103 ARG A C 1
ATOM 809 O O . ARG A 1 103 ? -6.507 -24.953 0.376 1.00 90.00 103 ARG A O 1
ATOM 816 N N . GLU A 1 104 ? -5.465 -26.934 0.246 1.00 92.81 104 GLU A N 1
ATOM 817 C CA . GLU A 1 104 ? -6.173 -27.532 1.388 1.00 92.81 104 GLU A CA 1
ATOM 818 C C . GLU A 1 104 ? -5.960 -26.725 2.678 1.00 92.81 104 GLU A C 1
ATOM 820 O O . GLU A 1 104 ? -6.912 -26.464 3.414 1.00 92.81 104 GLU A O 1
ATOM 825 N N . ARG A 1 105 ? -4.725 -26.273 2.940 1.00 95.88 105 ARG A N 1
ATOM 826 C CA . ARG A 1 105 ? -4.418 -25.450 4.119 1.00 95.88 105 ARG A CA 1
ATOM 827 C C . ARG A 1 105 ? -4.984 -24.039 4.016 1.00 95.88 105 ARG A C 1
ATOM 829 O O . ARG A 1 105 ? -5.468 -23.528 5.022 1.00 95.88 105 ARG A O 1
ATOM 836 N N . ARG A 1 106 ? -4.972 -23.430 2.827 1.00 93.69 106 ARG A N 1
ATOM 837 C CA . ARG A 1 106 ? -5.619 -22.134 2.575 1.00 93.69 106 ARG A CA 1
ATOM 838 C C . ARG A 1 106 ? -7.102 -22.195 2.914 1.00 93.69 106 ARG A C 1
ATOM 840 O O . ARG A 1 106 ? -7.587 -21.379 3.691 1.00 93.69 106 ARG A O 1
ATOM 847 N N . ASP A 1 107 ? -7.807 -23.168 2.347 1.00 90.81 107 ASP A N 1
ATOM 848 C CA . ASP A 1 107 ? -9.256 -23.285 2.493 1.00 90.81 107 ASP A CA 1
ATOM 849 C C . ASP A 1 107 ? -9.624 -23.591 3.957 1.00 90.81 107 ASP A C 1
ATOM 851 O O . ASP A 1 107 ? -10.542 -22.984 4.511 1.00 90.81 107 ASP A O 1
ATOM 855 N N . ALA A 1 108 ? -8.840 -24.441 4.631 1.00 94.50 108 ALA A N 1
ATOM 856 C CA . ALA A 1 108 ? -8.983 -24.687 6.064 1.00 94.50 108 ALA A CA 1
ATOM 857 C C . ALA A 1 108 ? -8.735 -23.425 6.914 1.00 94.50 108 ALA A C 1
ATOM 859 O O . ALA A 1 108 ? -9.488 -23.159 7.852 1.00 94.50 108 ALA A O 1
ATOM 860 N N . ALA A 1 109 ? -7.710 -22.629 6.588 1.00 95.12 109 ALA A N 1
ATOM 861 C CA . ALA A 1 109 ? -7.415 -21.383 7.291 1.00 95.12 109 ALA A CA 1
ATOM 862 C C . ALA A 1 109 ? -8.540 -20.352 7.114 1.00 95.12 109 ALA A C 1
ATOM 864 O O . ALA A 1 109 ? -8.954 -19.738 8.094 1.00 95.12 109 ALA A O 1
ATOM 865 N N . LEU A 1 110 ? -9.094 -20.207 5.905 1.00 92.12 110 LEU A N 1
ATOM 866 C CA . LEU A 1 110 ? -10.221 -19.305 5.639 1.00 92.12 110 LEU A CA 1
ATOM 867 C C . LEU A 1 110 ? -11.475 -19.697 6.435 1.00 92.12 110 LEU A C 1
ATOM 869 O O . LEU A 1 110 ? -12.077 -18.839 7.082 1.00 92.12 110 LEU A O 1
ATOM 873 N N . LEU A 1 111 ? -11.818 -20.989 6.469 1.00 93.62 111 LEU A N 1
ATOM 874 C CA . LEU A 1 111 ? -12.929 -21.490 7.287 1.00 93.62 111 LEU A CA 1
ATOM 875 C C . LEU A 1 111 ? -12.700 -21.235 8.784 1.00 93.62 111 LEU A C 1
ATOM 877 O O . LEU A 1 111 ? -13.627 -20.840 9.493 1.00 93.62 111 LEU A O 1
ATOM 881 N N . ALA A 1 112 ? -11.469 -21.419 9.270 1.00 96.38 112 ALA A N 1
ATOM 882 C CA . ALA A 1 112 ? -11.118 -21.117 10.655 1.00 96.38 112 ALA A CA 1
ATOM 883 C C . ALA A 1 112 ? -11.257 -19.616 10.965 1.00 96.38 112 ALA A C 1
ATOM 885 O O . ALA A 1 112 ? -11.785 -19.258 12.018 1.00 96.38 112 ALA A O 1
ATOM 886 N N . VAL A 1 113 ? -10.852 -18.731 10.046 1.00 95.94 113 VAL A N 1
ATOM 887 C CA . VAL A 1 113 ? -11.059 -17.281 10.192 1.00 95.94 113 VAL A CA 1
ATOM 888 C C . VAL A 1 113 ? -12.548 -16.948 10.289 1.00 95.94 113 VAL A C 1
ATOM 890 O O . VAL A 1 113 ? -12.930 -16.169 11.159 1.00 95.94 113 VAL A O 1
ATOM 893 N N . ASP A 1 114 ? -13.405 -17.549 9.460 1.00 95.75 114 ASP A N 1
ATOM 894 C CA . ASP A 1 114 ? -14.853 -17.306 9.514 1.00 95.75 114 ASP A CA 1
ATOM 895 C C . ASP A 1 114 ? -15.469 -17.760 10.849 1.00 95.75 114 ASP A C 1
ATOM 897 O O . ASP A 1 114 ? -16.290 -17.048 11.437 1.00 95.75 114 ASP A O 1
ATOM 901 N N . GLN A 1 115 ? -15.037 -18.911 11.375 1.00 97.31 115 GLN A N 1
ATOM 902 C CA . GLN A 1 115 ? -15.455 -19.402 12.692 1.00 97.31 115 GLN A CA 1
ATOM 903 C C . GLN A 1 115 ? -15.008 -18.463 13.820 1.00 97.31 115 GLN A C 1
ATOM 905 O O . GLN A 1 115 ? -15.816 -18.103 14.680 1.00 97.31 115 GLN A O 1
ATOM 910 N N . LEU A 1 116 ? -13.751 -18.014 13.793 1.00 97.69 116 LEU A N 1
ATOM 911 C CA . LEU A 1 116 ? -13.221 -17.062 14.769 1.00 97.69 116 LEU A CA 1
ATOM 912 C C . LEU A 1 116 ? -13.933 -15.706 14.682 1.00 97.69 116 LEU A C 1
ATOM 914 O O . LEU A 1 116 ? -14.277 -15.129 15.709 1.00 97.69 116 LEU A O 1
ATOM 918 N N . MET A 1 117 ? -14.226 -15.217 13.475 1.00 97.50 117 MET A N 1
ATOM 919 C CA . MET A 1 117 ? -14.992 -13.987 13.260 1.00 97.50 117 MET A CA 1
ATOM 920 C C . MET A 1 117 ? -16.423 -14.102 13.792 1.00 97.50 117 MET A C 1
ATOM 922 O O . MET A 1 117 ? -16.946 -13.139 14.354 1.00 97.50 117 MET A O 1
ATOM 926 N N . LYS A 1 118 ? -17.066 -15.269 13.646 1.00 97.38 118 LYS A N 1
ATOM 927 C CA . LYS A 1 118 ? -18.376 -15.537 14.255 1.00 97.38 118 LYS A CA 1
ATOM 928 C C . LYS A 1 118 ? -18.294 -15.470 15.781 1.00 97.38 118 LYS A C 1
ATOM 930 O O . LYS A 1 118 ? -19.148 -14.830 16.387 1.00 97.38 118 LYS A O 1
ATOM 935 N N . ALA A 1 119 ? -17.271 -16.078 16.383 1.00 97.81 119 ALA A N 1
ATOM 936 C CA . ALA A 1 119 ? -17.048 -16.012 17.826 1.00 97.81 119 ALA A CA 1
ATOM 937 C C . ALA A 1 119 ? -16.783 -14.572 18.293 1.00 97.81 119 ALA A C 1
ATOM 939 O O . ALA A 1 119 ? -17.441 -14.104 19.212 1.00 97.81 119 ALA A O 1
ATOM 940 N N . TYR A 1 120 ? -15.904 -13.838 17.607 1.00 97.56 120 TYR A N 1
ATOM 941 C CA . TYR A 1 120 ? -15.544 -12.450 17.916 1.00 97.56 120 TYR A CA 1
ATOM 942 C C . TYR A 1 120 ? -16.747 -11.492 17.922 1.00 97.56 120 TYR A C 1
ATOM 944 O O . TYR A 1 120 ? -16.788 -10.542 18.703 1.00 97.56 120 TYR A O 1
ATOM 952 N N . LYS A 1 121 ? -17.750 -11.752 17.073 1.00 97.44 121 LYS A N 1
ATOM 953 C CA . LYS A 1 121 ? -18.995 -10.970 17.000 1.00 97.44 121 LYS A CA 1
ATOM 954 C C . LYS A 1 121 ? -19.964 -11.224 18.161 1.00 97.44 121 LYS A C 1
ATOM 956 O O . LYS A 1 121 ? -20.983 -10.540 18.225 1.00 97.44 121 LYS A O 1
ATOM 961 N N . ASN A 1 122 ? -19.686 -12.172 19.058 1.00 97.31 122 ASN A N 1
ATOM 962 C CA . ASN A 1 122 ? -20.524 -12.403 20.230 1.00 97.31 122 ASN A CA 1
ATOM 963 C C . ASN A 1 122 ? -20.507 -11.155 21.150 1.00 97.31 122 ASN A C 1
ATOM 965 O O . ASN A 1 122 ? -19.428 -10.749 21.602 1.00 97.31 122 ASN A O 1
ATOM 969 N N . PRO A 1 123 ? -21.671 -10.527 21.420 1.00 96.62 123 PRO A N 1
ATOM 970 C CA . PRO A 1 123 ? -21.745 -9.331 22.256 1.00 96.62 123 PRO A CA 1
ATOM 971 C C . PRO A 1 123 ? -21.318 -9.575 23.709 1.00 96.62 123 PRO A C 1
ATOM 973 O O . PRO A 1 123 ? -20.836 -8.636 24.336 1.00 96.62 123 PRO A O 1
ATOM 976 N N . ASP A 1 124 ? -21.418 -10.812 24.203 1.00 97.44 124 ASP A N 1
ATOM 977 C CA . ASP A 1 124 ? -21.168 -11.168 25.606 1.00 97.44 124 ASP A CA 1
ATOM 978 C C . ASP A 1 124 ? -19.679 -11.371 25.937 1.00 97.44 124 ASP A C 1
ATOM 980 O O . ASP A 1 124 ? -19.320 -11.636 27.083 1.00 97.44 124 ASP A O 1
ATOM 984 N N . LEU A 1 125 ? -18.789 -11.268 24.944 1.00 96.62 125 LEU A N 1
ATOM 985 C CA . LEU A 1 125 ? -17.351 -11.388 25.170 1.00 96.62 125 LEU A CA 1
ATOM 986 C C . LEU A 1 125 ? -16.789 -10.146 25.865 1.00 96.62 125 LEU A C 1
ATOM 988 O O . LEU A 1 125 ? -16.963 -9.019 25.386 1.00 96.62 125 LEU A O 1
ATOM 992 N N . ASP A 1 126 ? -16.021 -10.374 26.930 1.00 96.50 126 ASP A N 1
ATOM 993 C CA . ASP A 1 126 ? -15.215 -9.328 27.551 1.00 96.50 126 ASP A CA 1
ATOM 994 C C . ASP A 1 126 ? -14.072 -8.847 26.631 1.00 96.50 126 ASP A C 1
ATOM 996 O O . ASP A 1 126 ? -13.738 -9.457 25.607 1.00 96.50 126 ASP A O 1
ATOM 1000 N N . SER A 1 127 ? -13.465 -7.712 26.990 1.00 93.31 127 SER A N 1
ATOM 1001 C CA . SER A 1 127 ? -12.402 -7.087 26.196 1.00 93.31 127 SER A CA 1
ATOM 1002 C C . SER A 1 127 ? -11.160 -7.970 26.034 1.00 93.31 127 SER A C 1
ATOM 1004 O O . SER A 1 127 ? -10.498 -7.883 25.001 1.00 93.31 127 SER A O 1
ATOM 1006 N N . SER A 1 128 ? -10.843 -8.818 27.018 1.00 93.00 128 SER A N 1
ATOM 1007 C CA . SER A 1 128 ? -9.675 -9.704 26.959 1.00 93.00 128 SER A CA 1
ATOM 1008 C C . SER A 1 128 ? -9.918 -10.841 25.972 1.00 93.00 128 SER A C 1
ATOM 1010 O O . SER A 1 128 ? -9.113 -11.054 25.070 1.00 93.00 128 SER A O 1
ATOM 1012 N N . ALA A 1 129 ? -11.067 -11.511 26.069 1.00 96.56 129 ALA A N 1
ATOM 1013 C CA . ALA A 1 129 ? -11.453 -12.572 25.147 1.00 96.56 129 ALA A CA 1
ATOM 1014 C C . ALA A 1 129 ? -11.581 -12.048 23.706 1.00 96.56 129 ALA A C 1
ATOM 1016 O O . ALA A 1 129 ? -11.170 -12.718 22.755 1.00 96.56 129 ALA A O 1
ATOM 1017 N N . LYS A 1 130 ? -12.090 -10.818 23.526 1.00 96.88 130 LYS A N 1
ATOM 1018 C CA . LYS A 1 130 ? -12.086 -10.149 22.214 1.00 96.88 130 LYS A CA 1
ATOM 1019 C C . LYS A 1 130 ? -10.673 -9.884 21.705 1.00 96.88 130 LYS A C 1
ATOM 1021 O O . LYS A 1 130 ? -10.435 -10.074 20.512 1.00 96.88 130 LYS A O 1
ATOM 1026 N N . ALA A 1 131 ? -9.749 -9.465 22.569 1.00 95.75 131 ALA A N 1
ATOM 1027 C CA . ALA A 1 131 ? -8.358 -9.244 22.189 1.00 95.75 131 ALA A CA 1
ATOM 1028 C C . ALA A 1 131 ? -7.666 -10.534 21.721 1.00 95.75 131 ALA A C 1
ATOM 1030 O O . ALA A 1 131 ? -7.040 -10.547 20.659 1.00 95.75 131 ALA A O 1
ATOM 1031 N N . ASP A 1 132 ? -7.862 -11.629 22.453 1.00 96.12 132 ASP A N 1
ATOM 1032 C CA . ASP A 1 132 ? -7.300 -12.937 22.113 1.00 96.12 132 ASP A CA 1
ATOM 1033 C C . ASP A 1 132 ? -7.866 -13.479 20.795 1.00 96.12 132 ASP A C 1
ATOM 1035 O O . ASP A 1 132 ? -7.121 -13.980 19.949 1.00 96.12 132 ASP A O 1
ATOM 1039 N N . LEU A 1 133 ? -9.180 -13.349 20.577 1.00 97.94 133 LEU A N 1
ATOM 1040 C CA . LEU A 1 133 ? -9.810 -13.745 19.316 1.00 97.94 133 LEU A CA 1
ATOM 1041 C C . LEU A 1 133 ? -9.326 -12.888 18.145 1.00 97.94 133 LEU A C 1
ATOM 1043 O O . LEU A 1 133 ? -9.042 -13.429 17.081 1.00 97.94 133 LEU A O 1
ATOM 1047 N N . ALA A 1 134 ? -9.189 -11.573 18.323 1.00 97.81 134 ALA A N 1
ATOM 1048 C CA . ALA A 1 134 ? -8.671 -10.687 17.283 1.00 97.81 134 ALA A CA 1
ATOM 1049 C C . ALA A 1 134 ? -7.240 -11.056 16.867 1.00 97.81 134 ALA A C 1
ATOM 1051 O O . ALA A 1 134 ? -6.933 -11.068 15.675 1.00 97.81 134 ALA A O 1
ATOM 1052 N N . LEU A 1 135 ? -6.382 -11.400 17.832 1.00 97.38 135 LEU A N 1
ATOM 1053 C CA . LEU A 1 135 ? -5.024 -11.864 17.561 1.00 97.38 135 LEU A CA 1
ATOM 1054 C C . LEU A 1 135 ? -5.025 -13.199 16.800 1.00 97.38 135 LEU A C 1
ATOM 1056 O O . LEU A 1 135 ? -4.306 -13.345 15.810 1.00 97.38 135 LEU A O 1
ATOM 1060 N N . GLN A 1 136 ? -5.876 -14.151 17.198 1.00 98.12 136 GLN A N 1
ATOM 1061 C CA . GLN A 1 136 ? -6.043 -15.423 16.485 1.00 98.12 136 GLN A CA 1
ATOM 1062 C C . GLN A 1 136 ? -6.557 -15.227 15.053 1.00 98.12 136 GLN A C 1
ATOM 1064 O O . GLN A 1 136 ? -6.042 -15.860 14.131 1.00 98.12 136 GLN A O 1
ATOM 1069 N N . ILE A 1 137 ? -7.531 -14.331 14.855 1.00 97.88 137 ILE A N 1
ATOM 1070 C CA . ILE A 1 137 ? -8.051 -13.955 13.533 1.00 97.88 137 ILE A CA 1
ATOM 1071 C C . ILE A 1 137 ? -6.920 -13.401 12.671 1.00 97.88 137 ILE A C 1
ATOM 1073 O O . ILE A 1 137 ? -6.733 -13.882 11.556 1.00 97.88 137 ILE A O 1
ATOM 1077 N N . THR A 1 138 ? -6.137 -12.450 13.193 1.00 97.56 138 THR A N 1
ATOM 1078 C CA . THR A 1 138 ? -4.980 -11.893 12.484 1.00 97.56 138 THR A CA 1
ATOM 1079 C C . THR A 1 138 ? -4.004 -13.003 12.082 1.00 97.56 138 THR A C 1
ATOM 1081 O O . THR A 1 138 ? -3.711 -13.133 10.898 1.00 97.56 138 THR A O 1
ATOM 1084 N N . HIS A 1 139 ? -3.565 -13.868 13.004 1.00 97.94 139 HIS A N 1
ATOM 1085 C CA . HIS A 1 139 ? -2.629 -14.958 12.685 1.00 97.94 139 HIS A CA 1
ATOM 1086 C C . HIS A 1 139 ? -3.171 -15.953 11.653 1.00 97.94 139 HIS A C 1
ATOM 1088 O O . HIS A 1 139 ? -2.439 -16.362 10.749 1.00 97.94 139 HIS A O 1
ATOM 1094 N N . LYS A 1 140 ? -4.445 -16.345 11.762 1.00 97.75 140 LYS A N 1
ATOM 1095 C CA . LYS A 1 140 ? -5.066 -17.254 10.792 1.00 97.75 140 LYS A CA 1
ATOM 1096 C C . LYS A 1 140 ? -5.275 -16.603 9.436 1.00 97.75 140 LYS A C 1
ATOM 1098 O O . LYS A 1 140 ? -5.116 -17.273 8.417 1.00 97.75 140 LYS A O 1
ATOM 1103 N N . GLN A 1 141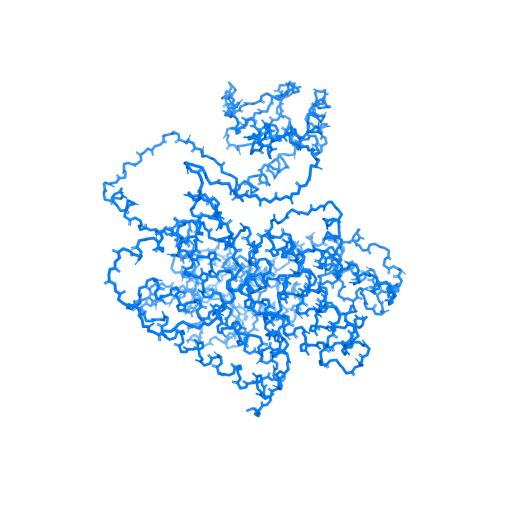 ? -5.539 -15.301 9.403 1.00 97.00 141 GLN A N 1
ATOM 1104 C CA . GLN A 1 141 ? -5.576 -14.568 8.149 1.00 97.00 141 GLN A CA 1
ATOM 1105 C C . GLN A 1 141 ? -4.185 -14.484 7.512 1.00 97.00 141 GLN A C 1
ATOM 1107 O O . GLN A 1 141 ? -4.067 -14.712 6.315 1.00 97.00 141 GLN A O 1
ATOM 1112 N N . MET A 1 142 ? -3.123 -14.248 8.290 1.00 97.62 142 MET A N 1
ATOM 1113 C CA . MET A 1 142 ? -1.742 -14.287 7.783 1.00 97.62 142 MET A CA 1
ATOM 1114 C C . MET A 1 142 ? -1.394 -15.653 7.173 1.00 97.62 142 MET A C 1
ATOM 1116 O O . MET A 1 142 ? -0.786 -15.712 6.107 1.00 97.62 142 MET A O 1
ATOM 1120 N N . GLU A 1 143 ? -1.809 -16.746 7.821 1.00 97.25 143 GLU A N 1
ATOM 1121 C CA . GLU A 1 143 ? -1.633 -18.111 7.311 1.00 97.25 143 GLU A CA 1
ATOM 1122 C C . GLU A 1 143 ? -2.385 -18.326 5.985 1.00 97.25 143 GLU A C 1
ATOM 1124 O O . GLU A 1 143 ? -1.811 -18.834 5.024 1.00 97.25 143 GLU A O 1
ATOM 1129 N N . ALA A 1 144 ? -3.643 -17.885 5.880 1.00 95.50 144 ALA A N 1
ATOM 1130 C CA . ALA A 1 144 ? -4.388 -17.944 4.620 1.00 95.50 144 ALA A CA 1
ATOM 1131 C C . ALA A 1 144 ? -3.728 -17.100 3.508 1.00 95.50 144 ALA A C 1
ATOM 1133 O O . ALA A 1 144 ? -3.698 -17.510 2.343 1.00 95.50 144 ALA A O 1
ATOM 1134 N N . ASN A 1 145 ? -3.164 -15.943 3.866 1.00 95.25 145 ASN A N 1
ATOM 1135 C CA . ASN A 1 145 ? -2.487 -15.040 2.934 1.00 95.25 145 ASN A CA 1
ATOM 1136 C C . ASN A 1 145 ? -1.168 -15.626 2.433 1.00 95.25 145 ASN A C 1
ATOM 1138 O O . ASN A 1 145 ? -0.868 -15.495 1.252 1.00 95.25 145 ASN A O 1
ATOM 1142 N N . PHE A 1 146 ? -0.419 -16.329 3.287 1.00 96.25 146 PHE A N 1
ATOM 1143 C CA . PHE A 1 146 ? 0.773 -17.074 2.877 1.00 96.25 146 PHE A CA 1
ATOM 1144 C C . PHE A 1 146 ? 0.465 -18.058 1.738 1.00 96.25 146 PHE A C 1
ATOM 1146 O O . PHE A 1 146 ? 1.199 -18.122 0.754 1.00 96.25 146 PHE A O 1
ATOM 1153 N N . PHE A 1 147 ? -0.662 -18.767 1.822 1.00 94.88 147 PHE A N 1
ATOM 1154 C CA . PHE A 1 147 ? -1.096 -19.715 0.793 1.00 94.88 147 PHE A CA 1
ATOM 1155 C C . PHE A 1 147 ? -1.773 -19.071 -0.430 1.00 94.88 147 PHE A C 1
ATOM 1157 O O . PHE A 1 147 ? -2.271 -19.781 -1.307 1.00 94.88 147 PHE A O 1
ATOM 1164 N N . THR A 1 148 ? -1.811 -17.740 -0.504 1.00 91.75 148 THR A N 1
ATOM 1165 C CA . THR A 1 148 ? -2.401 -16.984 -1.613 1.00 91.75 148 THR A CA 1
ATOM 1166 C C . THR A 1 148 ? -1.297 -16.249 -2.372 1.00 91.75 148 THR A C 1
ATOM 1168 O O . THR A 1 148 ? -0.510 -15.512 -1.782 1.00 91.75 148 THR A O 1
ATOM 1171 N N . VAL A 1 149 ? -1.228 -16.445 -3.694 1.00 87.69 149 VAL A N 1
ATOM 1172 C CA . VAL A 1 149 ? -0.070 -16.034 -4.514 1.00 87.69 149 VAL A CA 1
ATOM 1173 C C . VAL A 1 149 ? 0.242 -14.539 -4.385 1.00 87.69 149 VAL A C 1
ATOM 1175 O O . VAL A 1 149 ? 1.391 -14.193 -4.143 1.00 87.69 149 VAL A O 1
ATOM 1178 N N . GLU A 1 150 ? -0.761 -13.660 -4.436 1.00 86.69 150 GLU A N 1
ATOM 1179 C CA . GLU A 1 150 ? -0.568 -12.196 -4.443 1.00 86.69 150 GLU A CA 1
ATOM 1180 C C . GLU A 1 150 ? -1.182 -11.499 -3.211 1.00 86.69 150 GLU A C 1
ATOM 1182 O O . GLU A 1 150 ? -1.753 -10.411 -3.311 1.00 86.69 150 GLU A O 1
ATOM 1187 N N . ALA A 1 151 ? -1.128 -12.132 -2.036 1.00 91.44 151 ALA A N 1
ATOM 1188 C CA . ALA A 1 151 ? -1.637 -11.532 -0.802 1.00 91.44 151 ALA A CA 1
ATOM 1189 C C . ALA A 1 151 ? -0.513 -10.997 0.095 1.00 91.44 151 ALA A C 1
ATOM 1191 O O . ALA A 1 151 ? 0.480 -11.680 0.351 1.00 91.44 151 ALA A O 1
ATOM 1192 N N . TYR A 1 152 ? -0.724 -9.798 0.646 1.00 94.00 152 TYR A N 1
ATOM 1193 C CA . TYR A 1 152 ? 0.111 -9.257 1.716 1.00 94.00 152 TYR A CA 1
ATOM 1194 C C . TYR A 1 152 ? -0.049 -10.083 2.989 1.00 94.00 152 TYR A C 1
ATOM 1196 O O . TYR A 1 152 ? -1.165 -10.261 3.470 1.00 94.00 152 TYR A O 1
ATOM 1204 N N . ILE A 1 153 ? 1.061 -10.557 3.551 1.00 96.06 153 ILE A N 1
ATOM 1205 C CA . ILE A 1 153 ? 1.034 -11.437 4.722 1.00 96.06 153 ILE A CA 1
ATOM 1206 C C . ILE A 1 153 ? 0.866 -10.637 6.014 1.00 96.06 153 ILE A C 1
ATOM 1208 O O . ILE A 1 153 ? -0.036 -10.937 6.781 1.00 96.06 153 ILE A O 1
ATOM 1212 N N . GLY A 1 154 ? 1.714 -9.638 6.277 1.00 95.69 154 GLY A N 1
ATOM 1213 C CA . GLY A 1 154 ? 1.707 -8.909 7.551 1.00 95.69 154 GLY A CA 1
ATOM 1214 C C . GLY A 1 154 ? 0.711 -7.737 7.586 1.00 95.69 154 GLY A C 1
ATOM 1215 O O . GLY A 1 154 ? 0.551 -7.043 6.574 1.00 95.69 154 GLY A O 1
ATOM 1216 N N . PRO A 1 155 ? 0.086 -7.429 8.741 1.00 96.00 155 PRO A N 1
ATOM 1217 C CA . PRO A 1 155 ? -0.855 -6.312 8.855 1.00 96.00 155 PRO A CA 1
ATOM 1218 C C . PRO A 1 155 ? -0.209 -4.949 8.578 1.00 96.00 155 PRO A C 1
ATOM 1220 O O . PRO A 1 155 ? -0.868 -4.072 8.017 1.00 96.00 155 PRO A O 1
ATOM 1223 N N . GLY A 1 156 ? 1.084 -4.770 8.881 1.00 96.25 156 GLY A N 1
ATOM 1224 C CA . GLY A 1 156 ? 1.826 -3.570 8.484 1.00 96.25 156 GLY A CA 1
ATOM 1225 C C . GLY A 1 156 ? 1.789 -3.314 6.971 1.00 96.25 156 GLY A C 1
ATOM 1226 O O . GLY A 1 156 ? 1.511 -2.199 6.530 1.00 96.25 156 GLY A O 1
ATOM 1227 N N . ALA A 1 157 ? 1.959 -4.354 6.151 1.00 94.69 157 ALA A N 1
ATOM 1228 C CA . ALA A 1 157 ? 1.934 -4.220 4.695 1.00 94.69 157 ALA A CA 1
ATOM 1229 C C . ALA A 1 157 ? 0.544 -3.832 4.162 1.00 94.69 157 ALA A C 1
ATOM 1231 O O . ALA A 1 157 ? 0.438 -2.988 3.267 1.00 94.69 157 ALA A O 1
ATOM 1232 N N . ALA A 1 158 ? -0.518 -4.400 4.745 1.00 93.88 158 ALA A N 1
ATOM 1233 C CA . ALA A 1 158 ? -1.897 -4.056 4.408 1.00 93.88 158 ALA A CA 1
ATOM 1234 C C . ALA A 1 158 ? -2.239 -2.607 4.785 1.00 93.88 158 ALA A C 1
ATOM 1236 O O . ALA A 1 158 ? -2.795 -1.881 3.960 1.00 93.88 158 ALA A O 1
ATOM 1237 N N . LYS A 1 159 ? -1.847 -2.135 5.977 1.00 93.25 159 LYS A N 1
ATOM 1238 C CA . LYS A 1 159 ? -2.031 -0.725 6.373 1.00 93.25 159 LYS A CA 1
ATOM 1239 C C . LYS A 1 159 ? -1.336 0.231 5.418 1.00 93.25 159 LYS A C 1
ATOM 1241 O O . LYS A 1 159 ? -1.948 1.205 4.984 1.00 93.25 159 LYS A O 1
ATOM 1246 N N . MET A 1 160 ? -0.084 -0.063 5.080 1.00 94.69 160 MET A N 1
ATOM 1247 C CA . MET A 1 160 ? 0.705 0.791 4.202 1.00 94.69 160 MET A CA 1
ATOM 1248 C C . MET A 1 160 ? 0.150 0.813 2.780 1.00 94.69 160 MET A C 1
ATOM 1250 O O . MET A 1 160 ? -0.054 1.879 2.210 1.00 94.69 160 MET A O 1
ATOM 1254 N N . THR A 1 161 ? -0.138 -0.356 2.213 1.00 89.62 161 THR A N 1
ATOM 1255 C CA . THR A 1 161 ? -0.464 -0.455 0.787 1.00 89.62 161 THR A CA 1
ATOM 1256 C C . THR A 1 161 ? -1.945 -0.243 0.499 1.00 89.62 161 THR A C 1
ATOM 1258 O O . THR A 1 161 ? -2.293 0.474 -0.436 1.00 89.62 161 THR A O 1
ATOM 1261 N N . ILE A 1 162 ? -2.820 -0.871 1.287 1.00 86.94 162 ILE A N 1
ATOM 1262 C CA . ILE A 1 162 ? -4.275 -0.826 1.088 1.00 86.94 162 ILE A CA 1
ATOM 1263 C C . ILE A 1 162 ? -4.846 0.382 1.829 1.00 86.94 162 ILE A C 1
ATOM 1265 O O . ILE A 1 162 ? -5.584 1.177 1.255 1.00 86.94 162 ILE A O 1
ATOM 1269 N N . GLY A 1 163 ? -4.459 0.553 3.095 1.00 86.19 163 GLY A N 1
ATOM 1270 C CA . GLY A 1 163 ? -4.926 1.660 3.929 1.00 86.19 163 GLY A CA 1
ATOM 1271 C C . GLY A 1 163 ? -4.269 3.009 3.623 1.00 86.19 163 GLY A C 1
ATOM 1272 O O . GLY A 1 163 ? -4.755 4.026 4.116 1.00 86.19 163 GLY A O 1
ATOM 1273 N N . LYS A 1 164 ? -3.169 3.033 2.850 1.00 91.12 164 LYS A N 1
ATOM 1274 C CA . LYS A 1 164 ? -2.322 4.222 2.617 1.00 91.12 164 LYS A CA 1
ATOM 1275 C C . LYS A 1 164 ? -1.892 4.909 3.922 1.00 91.12 164 LYS A C 1
ATOM 1277 O O . LYS A 1 164 ? -1.737 6.127 3.984 1.00 91.12 164 LYS A O 1
ATOM 1282 N N . GLN A 1 165 ? -1.744 4.129 4.991 1.00 92.25 165 GLN A N 1
ATOM 1283 C CA . GLN A 1 165 ? -1.359 4.620 6.308 1.00 92.25 165 GLN A CA 1
ATOM 1284 C C . GLN A 1 165 ? 0.156 4.538 6.470 1.00 92.25 165 GLN A C 1
ATOM 1286 O O . GLN A 1 165 ? 0.787 3.586 6.018 1.00 92.25 165 GLN A O 1
ATOM 1291 N N . LYS A 1 166 ? 0.748 5.498 7.184 1.00 93.19 166 LYS A N 1
ATOM 1292 C CA . LYS A 1 166 ? 2.147 5.373 7.609 1.00 93.19 166 LYS A CA 1
ATOM 1293 C C . LYS A 1 166 ? 2.304 4.139 8.496 1.00 93.19 166 LYS A C 1
ATOM 1295 O O . LYS A 1 166 ? 1.389 3.782 9.235 1.00 93.19 166 LYS A O 1
ATOM 1300 N N . VAL A 1 167 ? 3.467 3.512 8.468 1.00 94.94 167 VAL A N 1
ATOM 1301 C CA . VAL A 1 167 ? 3.796 2.383 9.345 1.00 94.94 167 VAL A CA 1
ATOM 1302 C C . VAL A 1 167 ? 5.055 2.700 10.132 1.00 94.94 167 VAL A C 1
ATOM 1304 O O . VAL A 1 167 ? 5.975 3.318 9.602 1.00 94.94 167 VAL A O 1
ATOM 1307 N N . VAL A 1 168 ? 5.078 2.308 11.404 1.00 95.31 168 VAL A N 1
ATOM 1308 C CA . VAL A 1 168 ? 6.176 2.577 12.346 1.00 95.31 168 VAL A CA 1
ATOM 1309 C C . VAL A 1 168 ? 6.569 1.294 13.075 1.00 95.31 168 VAL A C 1
ATOM 1311 O O . VAL A 1 168 ? 5.783 0.346 13.117 1.00 95.31 168 VAL A O 1
ATOM 1314 N N . GLY A 1 169 ? 7.769 1.253 13.660 1.00 94.31 169 GLY A N 1
ATOM 1315 C CA . GLY A 1 169 ? 8.207 0.128 14.494 1.00 94.31 169 GLY A CA 1
ATOM 1316 C C . GLY A 1 169 ? 8.041 -1.238 13.807 1.00 94.31 169 GLY A C 1
ATOM 1317 O O . GLY A 1 169 ? 8.522 -1.442 12.693 1.00 94.31 169 GLY A O 1
ATOM 1318 N N . GLN A 1 170 ? 7.343 -2.166 14.471 1.00 96.12 170 GLN A N 1
ATOM 1319 C CA . GLN A 1 170 ? 7.077 -3.519 13.958 1.00 96.12 170 GLN A CA 1
ATOM 1320 C C . GLN A 1 170 ? 6.263 -3.517 12.652 1.00 96.12 170 GLN A C 1
ATOM 1322 O O . GLN A 1 170 ? 6.545 -4.305 11.752 1.00 96.12 170 GLN A O 1
ATOM 1327 N N . GLU A 1 171 ? 5.302 -2.598 12.496 1.00 96.94 171 GLU A N 1
ATOM 1328 C CA . GLU A 1 171 ? 4.474 -2.506 11.283 1.00 96.94 171 GLU A CA 1
ATOM 1329 C C . GLU A 1 171 ? 5.322 -2.141 10.055 1.00 96.94 171 GLU A C 1
ATOM 1331 O O . GLU A 1 171 ? 5.100 -2.674 8.967 1.00 96.94 171 GLU A O 1
ATOM 1336 N N . ALA A 1 172 ? 6.319 -1.265 10.227 1.00 97.75 172 ALA A N 1
ATOM 1337 C CA . ALA A 1 172 ? 7.235 -0.887 9.152 1.00 97.75 172 ALA A CA 1
ATOM 1338 C C . ALA A 1 172 ? 8.110 -2.068 8.717 1.00 97.75 172 ALA A C 1
ATOM 1340 O O . ALA A 1 172 ? 8.270 -2.316 7.525 1.00 97.75 172 ALA A O 1
ATOM 1341 N N . TYR A 1 173 ? 8.615 -2.848 9.673 1.00 98.44 173 TYR A N 1
ATOM 1342 C CA . TYR A 1 173 ? 9.384 -4.051 9.369 1.00 98.44 173 TYR A CA 1
ATOM 1343 C C . TYR A 1 173 ? 8.546 -5.116 8.637 1.00 98.44 173 TYR A C 1
ATOM 1345 O O . TYR A 1 173 ? 8.970 -5.644 7.609 1.00 98.44 173 TYR A O 1
ATOM 1353 N N . GLN A 1 174 ? 7.316 -5.370 9.097 1.00 98.06 174 GLN A N 1
ATOM 1354 C CA . GLN A 1 174 ? 6.370 -6.273 8.426 1.00 98.06 174 GLN A CA 1
ATOM 1355 C C . GLN A 1 174 ? 6.061 -5.822 6.986 1.00 98.06 174 GLN A C 1
ATOM 1357 O O . GLN A 1 174 ? 5.980 -6.647 6.069 1.00 98.06 174 GLN A O 1
ATOM 1362 N N . ALA A 1 175 ? 5.889 -4.511 6.782 1.00 97.81 175 ALA A N 1
ATOM 1363 C CA . ALA A 1 175 ? 5.669 -3.921 5.466 1.00 97.81 175 ALA A CA 1
ATOM 1364 C C . ALA A 1 175 ? 6.892 -4.080 4.553 1.00 97.81 175 ALA A C 1
ATOM 1366 O O . ALA A 1 175 ? 6.736 -4.463 3.394 1.00 97.81 175 ALA A O 1
ATOM 1367 N N . ALA A 1 176 ? 8.096 -3.844 5.074 1.00 98.50 176 ALA A N 1
ATOM 1368 C CA . ALA A 1 176 ? 9.343 -4.029 4.343 1.00 98.50 176 ALA A CA 1
ATOM 1369 C C . ALA A 1 176 ? 9.511 -5.486 3.876 1.00 98.50 176 ALA A C 1
ATOM 1371 O O . ALA A 1 176 ? 9.684 -5.725 2.682 1.00 98.50 176 ALA A O 1
ATOM 1372 N N . LEU A 1 177 ? 9.352 -6.466 4.775 1.00 98.25 177 LEU A N 1
ATOM 1373 C CA . LEU A 1 177 ? 9.431 -7.893 4.432 1.00 98.25 177 LEU A CA 1
ATOM 1374 C C . LEU A 1 177 ? 8.440 -8.303 3.345 1.00 98.25 177 LEU A C 1
ATOM 1376 O O . LEU A 1 177 ? 8.817 -8.991 2.400 1.00 98.25 177 LEU A O 1
ATOM 1380 N N . SER A 1 178 ? 7.189 -7.853 3.455 1.00 97.75 178 SER A N 1
ATOM 1381 C CA . SER A 1 178 ? 6.167 -8.223 2.473 1.00 97.75 178 SER A CA 1
ATOM 1382 C C . SER A 1 178 ? 6.437 -7.611 1.098 1.00 97.75 178 SER A C 1
ATOM 1384 O O . SER A 1 178 ? 6.090 -8.202 0.087 1.00 97.75 178 SER A O 1
ATOM 1386 N N . ASN A 1 179 ? 7.082 -6.443 1.020 1.00 98.00 179 ASN A N 1
ATOM 1387 C CA . ASN A 1 179 ? 7.464 -5.886 -0.279 1.00 98.00 179 ASN A CA 1
ATOM 1388 C C . ASN A 1 179 ? 8.711 -6.560 -0.861 1.00 98.00 179 ASN A C 1
ATOM 1390 O O . ASN A 1 179 ? 8.763 -6.717 -2.075 1.00 98.00 179 ASN A O 1
ATOM 1394 N N . LEU A 1 180 ? 9.662 -7.022 -0.039 1.00 98.44 180 LEU A N 1
ATOM 1395 C CA . LEU A 1 180 ? 10.745 -7.891 -0.524 1.00 98.44 180 LEU A CA 1
ATOM 1396 C C . LEU A 1 180 ? 10.190 -9.200 -1.102 1.00 98.44 180 LEU A C 1
ATOM 1398 O O . LEU A 1 180 ? 10.670 -9.676 -2.125 1.00 98.44 180 LEU A O 1
ATOM 1402 N N . GLU A 1 181 ? 9.150 -9.764 -0.482 1.00 98.25 181 GLU A N 1
ATOM 1403 C CA . GLU A 1 181 ? 8.516 -10.990 -0.974 1.00 98.25 181 GLU A CA 1
ATOM 1404 C C . GLU A 1 181 ? 7.872 -10.766 -2.343 1.00 98.25 181 GLU A C 1
ATOM 1406 O O . GLU A 1 181 ? 8.123 -11.530 -3.275 1.00 98.25 181 GLU A O 1
ATOM 1411 N N . MET A 1 182 ? 7.155 -9.653 -2.507 1.00 97.44 182 MET A N 1
ATOM 1412 C CA . MET A 1 182 ? 6.573 -9.275 -3.793 1.00 97.44 182 MET A CA 1
ATOM 1413 C C . MET A 1 182 ? 7.623 -8.974 -4.883 1.00 97.44 182 MET A C 1
ATOM 1415 O O . MET A 1 182 ? 7.334 -9.151 -6.068 1.00 97.44 182 MET A O 1
ATOM 1419 N N . MET A 1 183 ? 8.846 -8.556 -4.529 1.00 98.06 183 MET A N 1
ATOM 1420 C CA . MET A 1 183 ? 9.949 -8.443 -5.499 1.00 98.06 183 MET A CA 1
ATOM 1421 C C . MET A 1 183 ? 10.399 -9.818 -5.998 1.00 98.06 183 MET A C 1
ATOM 1423 O O . MET A 1 183 ? 10.536 -10.012 -7.205 1.00 98.06 183 MET A O 1
ATOM 1427 N N . GLU A 1 184 ? 10.591 -10.786 -5.097 1.00 98.12 184 GLU A N 1
ATOM 1428 C CA . GLU A 1 184 ? 10.944 -12.162 -5.478 1.00 98.12 184 GLU A CA 1
ATOM 1429 C C . GLU A 1 184 ? 9.818 -12.826 -6.287 1.00 98.12 184 GLU A C 1
ATOM 1431 O O . GLU A 1 184 ? 10.086 -13.574 -7.231 1.00 98.12 184 GLU A O 1
ATOM 1436 N N . HIS A 1 185 ? 8.557 -12.488 -5.998 1.00 96.56 185 HIS A N 1
ATOM 1437 C CA . HIS A 1 185 ? 7.422 -12.859 -6.840 1.00 96.56 185 HIS A CA 1
ATOM 1438 C C . HIS A 1 185 ? 7.562 -12.302 -8.268 1.00 96.56 185 HIS A C 1
ATOM 1440 O O . HIS A 1 185 ? 7.502 -13.070 -9.226 1.00 96.56 185 HIS A O 1
ATOM 1446 N N . ALA A 1 186 ? 7.828 -11.000 -8.430 1.00 96.31 186 ALA A N 1
ATOM 1447 C CA . ALA A 1 186 ? 8.005 -10.377 -9.747 1.00 96.31 186 ALA A CA 1
ATOM 1448 C C . ALA A 1 186 ? 9.185 -10.977 -10.543 1.00 96.31 186 ALA A C 1
ATOM 1450 O O . ALA A 1 186 ? 9.099 -11.160 -11.763 1.00 96.31 186 ALA A O 1
ATOM 1451 N N . ILE A 1 187 ? 10.277 -11.333 -9.857 1.00 97.06 187 ILE A N 1
ATOM 1452 C CA . ILE A 1 187 ? 11.428 -12.023 -10.460 1.00 97.06 187 ILE A CA 1
ATOM 1453 C C . ILE A 1 187 ? 11.030 -13.422 -10.939 1.00 97.06 187 ILE A C 1
ATOM 1455 O O . ILE A 1 187 ? 11.356 -13.807 -12.063 1.00 97.06 187 ILE A O 1
ATOM 1459 N N . ARG A 1 188 ? 10.284 -14.178 -10.127 1.00 96.62 188 ARG A N 1
ATOM 1460 C CA . ARG A 1 188 ? 9.770 -15.499 -10.509 1.00 96.62 188 ARG A CA 1
ATOM 1461 C C . ARG A 1 188 ? 8.829 -15.426 -11.714 1.00 96.62 188 ARG A C 1
ATOM 1463 O O . ARG A 1 188 ? 8.972 -16.245 -12.619 1.00 96.62 188 ARG A O 1
ATOM 1470 N N . GLU A 1 189 ? 7.895 -14.475 -11.745 1.00 95.25 189 GLU A N 1
ATOM 1471 C CA . GLU A 1 189 ? 6.982 -14.276 -12.886 1.00 95.25 189 GLU A CA 1
ATOM 1472 C C . GLU A 1 189 ? 7.747 -13.941 -14.176 1.00 95.25 189 GLU A C 1
ATOM 1474 O O . GLU A 1 189 ? 7.334 -14.318 -15.270 1.00 95.25 189 GLU A O 1
ATOM 1479 N N . SER A 1 190 ? 8.934 -13.345 -14.044 1.00 95.38 190 SER A N 1
ATOM 1480 C CA . SER A 1 190 ? 9.881 -13.120 -15.143 1.00 95.38 190 SER A CA 1
ATOM 1481 C C . SER A 1 190 ? 10.765 -14.346 -15.439 1.00 95.38 190 SER A C 1
ATOM 1483 O O . SER A 1 190 ? 11.850 -14.231 -16.000 1.00 95.38 190 SER A O 1
ATOM 1485 N N . GLY A 1 191 ? 10.338 -15.545 -15.030 1.00 94.31 191 GLY A N 1
ATOM 1486 C CA . GLY A 1 191 ? 11.058 -16.802 -15.246 1.00 94.31 191 GLY A CA 1
ATOM 1487 C C . GLY A 1 191 ? 12.309 -16.988 -14.385 1.00 94.31 191 GLY A C 1
ATOM 1488 O O . GLY A 1 191 ? 13.047 -17.940 -14.623 1.00 94.31 191 GLY A O 1
ATOM 1489 N N . GLY A 1 192 ? 12.536 -16.120 -13.393 1.00 94.44 192 GLY A N 1
ATOM 1490 C CA . GLY A 1 192 ? 13.785 -16.027 -12.635 1.00 94.44 192 GLY A CA 1
ATOM 1491 C C . GLY A 1 192 ? 14.802 -15.055 -13.236 1.00 94.44 192 GLY A C 1
ATOM 1492 O O . GLY A 1 192 ? 15.848 -14.819 -12.626 1.00 94.44 192 GLY A O 1
ATOM 1493 N N . ASP A 1 193 ? 14.504 -14.469 -14.399 1.00 93.50 193 ASP A N 1
ATOM 1494 C CA . ASP A 1 193 ? 15.348 -13.457 -15.014 1.00 93.50 193 ASP A CA 1
ATOM 1495 C C . ASP A 1 193 ? 15.106 -12.098 -14.361 1.00 93.50 193 ASP A C 1
ATOM 1497 O O . ASP A 1 193 ? 14.131 -11.390 -14.626 1.00 93.50 193 ASP A O 1
ATOM 1501 N N . PHE A 1 194 ? 16.039 -11.734 -13.488 1.00 93.19 194 PHE A N 1
ATOM 1502 C CA . PHE A 1 194 ? 16.037 -10.437 -12.839 1.00 93.19 194 PHE A CA 1
ATOM 1503 C C . PHE A 1 194 ? 16.090 -9.276 -13.851 1.00 93.19 194 PHE A C 1
ATOM 1505 O O . PHE A 1 194 ? 15.416 -8.273 -13.634 1.00 93.19 194 PHE A O 1
ATOM 1512 N N . ILE A 1 195 ? 16.835 -9.392 -14.958 1.00 94.44 195 ILE A N 1
ATOM 1513 C CA . ILE A 1 195 ? 16.917 -8.311 -15.951 1.00 94.44 195 ILE A CA 1
ATOM 1514 C C . ILE A 1 195 ? 15.537 -8.076 -16.550 1.00 94.44 195 ILE A C 1
ATOM 1516 O O . ILE A 1 195 ? 15.063 -6.943 -16.572 1.00 94.44 195 ILE A O 1
ATOM 1520 N N . ALA A 1 196 ? 14.851 -9.147 -16.950 1.00 93.12 196 ALA A N 1
ATOM 1521 C CA . ALA A 1 196 ? 13.476 -9.056 -17.424 1.00 93.12 196 ALA A CA 1
ATOM 1522 C C . ALA A 1 196 ? 12.545 -8.432 -16.365 1.00 93.12 196 ALA A C 1
ATOM 1524 O O . ALA A 1 196 ? 11.752 -7.549 -16.692 1.00 93.12 196 ALA A O 1
ATOM 1525 N N . ALA A 1 197 ? 12.690 -8.802 -15.088 1.00 94.44 197 ALA A N 1
ATOM 1526 C CA . ALA A 1 197 ? 11.916 -8.208 -13.996 1.00 94.44 197 ALA A CA 1
ATOM 1527 C C . ALA A 1 197 ? 12.201 -6.708 -13.800 1.00 94.44 197 ALA A C 1
ATOM 1529 O O . ALA A 1 197 ? 11.273 -5.933 -13.586 1.00 94.44 197 ALA A O 1
ATOM 1530 N N . ALA A 1 198 ? 13.457 -6.275 -13.923 1.00 92.56 198 ALA A N 1
ATOM 1531 C CA . ALA A 1 198 ? 13.864 -4.873 -13.808 1.00 92.56 198 ALA A CA 1
ATOM 1532 C C . ALA A 1 198 ? 13.460 -4.011 -15.009 1.00 92.56 198 ALA A C 1
ATOM 1534 O O . ALA A 1 198 ? 13.444 -2.784 -14.921 1.00 92.56 198 ALA A O 1
ATOM 1535 N N . ARG A 1 199 ? 13.086 -4.632 -16.129 1.00 90.50 199 ARG A N 1
ATOM 1536 C CA . ARG A 1 199 ? 12.439 -3.929 -17.242 1.00 90.50 199 ARG A CA 1
ATOM 1537 C C . ARG A 1 199 ? 10.939 -3.717 -17.003 1.00 90.50 199 ARG A C 1
ATOM 1539 O O . ARG A 1 199 ? 10.328 -2.913 -17.702 1.00 90.50 199 ARG A O 1
ATOM 1546 N N . ASN A 1 200 ? 10.356 -4.378 -15.999 1.00 88.00 200 ASN A N 1
ATOM 1547 C CA . ASN A 1 200 ? 8.959 -4.218 -15.605 1.00 88.00 200 ASN A CA 1
ATOM 1548 C C . ASN A 1 200 ? 8.816 -3.237 -14.432 1.00 88.00 200 ASN A C 1
ATOM 1550 O O . ASN A 1 200 ? 9.498 -3.337 -13.411 1.00 88.00 200 ASN A O 1
ATOM 1554 N N . TYR A 1 201 ? 7.846 -2.322 -14.526 1.00 89.00 201 TYR A N 1
ATOM 1555 C CA . TYR A 1 201 ? 7.595 -1.330 -13.469 1.00 89.00 201 TYR A CA 1
ATOM 1556 C C . TYR A 1 201 ? 7.196 -1.963 -12.120 1.00 89.00 201 TYR A C 1
ATOM 1558 O O . TYR A 1 201 ? 7.304 -1.319 -11.076 1.00 89.00 201 TYR A O 1
ATOM 1566 N N . GLU A 1 202 ? 6.706 -3.208 -12.124 1.00 92.12 202 GLU A N 1
ATOM 1567 C CA . GLU A 1 202 ? 6.231 -3.892 -10.920 1.00 92.12 202 GLU A CA 1
ATOM 1568 C C . GLU A 1 202 ? 7.328 -4.095 -9.878 1.00 92.12 202 GLU A C 1
ATOM 1570 O O . GLU A 1 202 ? 7.058 -3.920 -8.691 1.00 92.12 202 GLU A O 1
ATOM 1575 N N . LEU A 1 203 ? 8.563 -4.388 -10.299 1.00 95.44 203 LEU A N 1
ATOM 1576 C CA . LEU A 1 203 ? 9.683 -4.511 -9.371 1.00 95.44 203 LEU A CA 1
ATOM 1577 C C . LEU A 1 203 ? 9.903 -3.188 -8.620 1.00 95.44 203 LEU A C 1
ATOM 1579 O O . LEU A 1 203 ? 9.957 -3.160 -7.391 1.00 95.44 203 LEU A O 1
ATOM 1583 N N . PHE A 1 204 ? 9.926 -2.076 -9.355 1.00 94.69 204 PHE A N 1
ATOM 1584 C CA . PHE A 1 204 ? 10.131 -0.740 -8.795 1.00 94.69 204 PHE A CA 1
ATOM 1585 C C . PHE A 1 204 ? 8.958 -0.259 -7.940 1.00 94.69 204 PHE A C 1
ATOM 1587 O O . PHE A 1 204 ? 9.165 0.436 -6.952 1.00 94.69 204 PHE A O 1
ATOM 1594 N N . LYS A 1 205 ? 7.729 -0.694 -8.239 1.00 95.00 205 LYS A N 1
ATOM 1595 C CA . LYS A 1 205 ? 6.561 -0.482 -7.365 1.00 95.00 205 LYS A CA 1
ATOM 1596 C C . LYS A 1 205 ? 6.801 -1.066 -5.971 1.00 95.00 205 LYS A C 1
ATOM 1598 O O . LYS A 1 205 ? 6.431 -0.440 -4.980 1.00 95.00 205 LYS A O 1
ATOM 1603 N N . TYR A 1 206 ? 7.407 -2.248 -5.878 1.00 97.12 206 TYR A N 1
ATOM 1604 C CA . TYR A 1 206 ? 7.720 -2.856 -4.585 1.00 97.12 206 TYR A CA 1
ATOM 1605 C C . TYR A 1 206 ? 8.978 -2.254 -3.946 1.00 97.12 206 TYR A C 1
ATOM 1607 O O . TYR A 1 206 ? 9.014 -2.140 -2.721 1.00 97.12 206 TYR A O 1
ATOM 1615 N N . ILE A 1 207 ? 9.961 -1.799 -4.737 1.00 97.50 207 ILE A N 1
ATOM 1616 C CA . ILE A 1 207 ? 11.131 -1.054 -4.226 1.00 97.50 207 ILE A CA 1
ATOM 1617 C C . ILE A 1 207 ? 10.677 0.248 -3.563 1.00 97.50 207 ILE A C 1
ATOM 1619 O O . ILE A 1 207 ? 11.042 0.503 -2.419 1.00 97.50 207 ILE A O 1
ATOM 1623 N N . ASP A 1 208 ? 9.816 1.025 -4.221 1.00 96.31 208 ASP A N 1
ATOM 1624 C CA . ASP A 1 208 ? 9.252 2.258 -3.660 1.00 96.31 208 ASP A CA 1
ATOM 1625 C C . ASP A 1 208 ? 8.552 1.999 -2.317 1.00 96.31 208 ASP A C 1
ATOM 1627 O O . ASP A 1 208 ? 8.849 2.638 -1.310 1.00 96.31 208 ASP A O 1
ATOM 1631 N N . ARG A 1 209 ? 7.687 0.978 -2.263 1.00 97.06 209 ARG A N 1
ATOM 1632 C CA . ARG A 1 209 ? 6.970 0.590 -1.037 1.00 97.06 209 ARG A CA 1
ATOM 1633 C C . ARG A 1 209 ? 7.907 0.120 0.077 1.00 97.06 209 ARG A C 1
ATOM 1635 O O . ARG A 1 209 ? 7.667 0.434 1.241 1.00 97.06 209 ARG A O 1
ATOM 1642 N N . TYR A 1 210 ? 8.968 -0.615 -0.255 1.00 98.31 210 TYR A N 1
ATOM 1643 C CA . TYR A 1 210 ? 10.000 -0.997 0.709 1.00 98.31 210 TYR A CA 1
ATOM 1644 C C . TYR A 1 210 ? 10.695 0.238 1.298 1.00 98.31 210 TYR A C 1
ATOM 1646 O O . TYR A 1 210 ? 10.845 0.354 2.515 1.00 98.31 210 TYR A O 1
ATOM 1654 N N . LEU A 1 211 ? 11.081 1.185 0.443 1.00 98.12 211 LEU A N 1
ATOM 1655 C CA . LEU A 1 211 ? 11.767 2.408 0.857 1.00 98.12 211 LEU A CA 1
ATOM 1656 C C . LEU A 1 211 ? 10.855 3.345 1.649 1.00 98.12 211 LEU A C 1
ATOM 1658 O O . LEU A 1 211 ? 11.324 4.013 2.568 1.00 98.12 211 LEU A O 1
ATOM 1662 N N . GLU A 1 212 ? 9.558 3.368 1.350 1.00 97.00 212 GLU A N 1
ATOM 1663 C CA . GLU A 1 212 ? 8.577 4.079 2.167 1.00 97.00 212 GLU A CA 1
ATOM 1664 C C . GLU A 1 212 ? 8.501 3.474 3.572 1.00 97.00 212 GLU A C 1
ATOM 1666 O O . GLU A 1 212 ? 8.612 4.213 4.548 1.00 97.00 212 GLU A O 1
ATOM 1671 N N . ALA A 1 213 ? 8.443 2.143 3.705 1.00 97.81 213 ALA A N 1
ATOM 1672 C CA . ALA A 1 213 ? 8.503 1.487 5.013 1.00 97.81 213 ALA A CA 1
ATOM 1673 C C . ALA A 1 213 ? 9.798 1.831 5.775 1.00 97.81 213 ALA A C 1
ATOM 1675 O O . ALA A 1 213 ? 9.758 2.120 6.973 1.00 97.81 213 ALA A O 1
ATOM 1676 N N . VAL A 1 214 ? 10.941 1.872 5.077 1.00 97.94 214 VAL A N 1
ATOM 1677 C CA . VAL A 1 214 ? 12.225 2.333 5.630 1.00 97.94 214 VAL A CA 1
ATOM 1678 C C . VAL A 1 214 ? 12.113 3.761 6.171 1.00 97.94 214 VAL A C 1
ATOM 1680 O O . VAL A 1 214 ? 12.449 3.999 7.333 1.00 97.94 214 VAL A O 1
ATOM 1683 N N . LYS A 1 215 ? 11.603 4.704 5.373 1.00 96.69 215 LYS A N 1
ATOM 1684 C CA . LYS A 1 215 ? 11.485 6.122 5.748 1.00 96.69 215 LYS A CA 1
ATOM 1685 C C . LYS A 1 215 ? 10.494 6.354 6.882 1.00 96.69 215 LYS A C 1
ATOM 1687 O O . LYS A 1 215 ? 10.779 7.132 7.791 1.00 96.69 215 LYS A O 1
ATOM 1692 N N . THR A 1 216 ? 9.331 5.705 6.842 1.00 94.94 216 THR A N 1
ATOM 1693 C CA . THR A 1 216 ? 8.283 5.921 7.846 1.00 94.94 216 THR A CA 1
ATOM 1694 C C . THR A 1 216 ? 8.568 5.208 9.156 1.00 94.94 216 THR A C 1
ATOM 1696 O O . THR A 1 216 ? 7.988 5.589 10.168 1.00 94.94 216 THR A O 1
ATOM 1699 N N . SER A 1 217 ? 9.480 4.227 9.167 1.00 95.12 217 SER A N 1
ATOM 1700 C CA . SER A 1 217 ? 9.834 3.477 10.376 1.00 95.12 217 SER A CA 1
ATOM 1701 C C . SER A 1 217 ? 10.282 4.362 11.540 1.00 95.12 217 SER A C 1
ATOM 1703 O O . SER A 1 217 ? 10.035 3.999 12.686 1.00 95.12 217 SER A O 1
ATOM 1705 N N . GLY A 1 218 ? 10.910 5.509 11.250 1.00 92.44 218 GLY A N 1
ATOM 1706 C CA . GLY A 1 218 ? 11.552 6.372 12.242 1.00 92.44 218 GLY A CA 1
ATOM 1707 C C . GLY A 1 218 ? 12.980 5.950 12.601 1.00 92.44 218 GLY A C 1
ATOM 1708 O O . GLY A 1 218 ? 13.611 6.599 13.442 1.00 92.44 218 GLY A O 1
ATOM 1709 N N . MET A 1 219 ? 13.520 4.902 11.964 1.00 94.94 219 MET A N 1
ATOM 1710 C CA . MET A 1 219 ? 14.894 4.479 12.209 1.00 94.94 219 MET A CA 1
ATOM 1711 C C . MET A 1 219 ? 15.894 5.532 11.718 1.00 94.94 219 MET A C 1
ATOM 1713 O O . MET A 1 219 ? 15.694 6.198 10.702 1.00 94.94 219 MET A O 1
ATOM 1717 N N . LYS A 1 220 ? 17.009 5.678 12.437 1.00 95.38 220 LYS A N 1
ATOM 1718 C CA . LYS A 1 220 ? 18.083 6.587 12.028 1.00 95.38 220 LYS A CA 1
ATOM 1719 C C . LYS A 1 220 ? 18.922 5.935 10.934 1.00 95.38 220 LYS A C 1
ATOM 1721 O O . LYS A 1 220 ? 19.494 4.867 11.149 1.00 95.38 220 LYS A O 1
ATOM 1726 N N . LEU A 1 221 ? 19.034 6.616 9.802 1.00 95.75 221 LEU A N 1
ATOM 1727 C CA . LEU A 1 221 ? 19.932 6.253 8.713 1.00 95.75 221 LEU A CA 1
ATOM 1728 C C . LEU A 1 221 ? 21.226 7.063 8.816 1.00 95.75 221 LEU A C 1
ATOM 1730 O O . LEU A 1 221 ? 21.202 8.254 9.133 1.00 95.75 221 LEU A O 1
ATOM 1734 N N . ASP A 1 222 ? 22.362 6.416 8.559 1.00 97.12 222 ASP A N 1
ATOM 1735 C CA . ASP A 1 222 ? 23.598 7.151 8.299 1.00 97.12 222 ASP A CA 1
ATOM 1736 C C . ASP A 1 222 ? 23.514 7.872 6.942 1.00 97.12 222 ASP A C 1
ATOM 1738 O O . ASP A 1 222 ? 22.639 7.593 6.119 1.00 97.12 222 ASP A O 1
ATOM 1742 N N . ALA A 1 223 ? 24.414 8.830 6.711 1.00 96.50 223 ALA A N 1
ATOM 1743 C CA . ALA A 1 223 ? 24.362 9.681 5.523 1.00 96.50 223 ALA A CA 1
ATOM 1744 C C . ALA A 1 223 ? 24.440 8.883 4.208 1.00 96.50 223 ALA A C 1
ATOM 1746 O O . ALA A 1 223 ? 23.753 9.225 3.246 1.00 96.50 223 ALA A O 1
ATOM 1747 N N . LYS A 1 224 ? 25.230 7.800 4.176 1.00 96.69 224 LYS A N 1
ATOM 1748 C CA . LYS A 1 224 ? 25.386 6.954 2.986 1.00 96.69 224 LYS A CA 1
ATOM 1749 C C . LYS A 1 224 ? 24.102 6.173 2.703 1.00 96.69 224 LYS A C 1
ATOM 1751 O O . LYS A 1 224 ? 23.653 6.127 1.561 1.00 96.69 224 LYS A O 1
ATOM 1756 N N . MET A 1 225 ? 23.486 5.586 3.729 1.00 97.00 225 MET A N 1
ATOM 1757 C CA . MET A 1 225 ? 22.208 4.883 3.582 1.00 97.00 225 MET A CA 1
ATOM 1758 C C . MET A 1 225 ? 21.076 5.828 3.200 1.00 97.00 225 MET A C 1
ATOM 1760 O O . MET A 1 225 ? 20.291 5.493 2.321 1.00 97.00 225 MET A O 1
ATOM 1764 N N . GLN A 1 226 ? 21.016 7.015 3.809 1.00 96.94 226 GLN A N 1
ATOM 1765 C CA . GLN A 1 226 ? 20.027 8.035 3.464 1.00 96.94 226 GLN A CA 1
ATOM 1766 C C . GLN A 1 226 ? 20.115 8.403 1.977 1.00 96.94 226 GLN A C 1
ATOM 1768 O O . GLN A 1 226 ? 19.097 8.406 1.289 1.00 96.94 226 GLN A O 1
ATOM 1773 N N . GLN A 1 227 ? 21.328 8.632 1.464 1.00 94.38 227 GLN A N 1
ATOM 1774 C CA . GLN A 1 227 ? 21.550 8.935 0.049 1.00 94.38 227 GLN A CA 1
ATOM 1775 C C . GLN A 1 227 ? 21.088 7.791 -0.869 1.00 94.38 227 GLN A C 1
ATOM 1777 O O . GLN A 1 227 ? 20.410 8.047 -1.861 1.00 94.38 227 GLN A O 1
ATOM 1782 N N . ARG A 1 228 ? 21.410 6.531 -0.534 1.00 97.19 228 ARG A N 1
ATOM 1783 C CA . ARG A 1 228 ? 20.959 5.354 -1.303 1.00 97.19 228 ARG A CA 1
ATOM 1784 C C . ARG A 1 228 ? 19.433 5.214 -1.280 1.00 97.19 228 ARG A C 1
ATOM 1786 O O . ARG A 1 228 ? 18.822 5.004 -2.323 1.00 97.19 228 ARG A O 1
ATOM 1793 N N . VAL A 1 229 ? 18.799 5.398 -0.118 1.00 96.44 229 VAL A N 1
ATOM 1794 C CA . VAL A 1 229 ? 17.332 5.378 0.024 1.00 96.44 229 VAL A CA 1
ATOM 1795 C C . VAL A 1 229 ? 16.682 6.460 -0.836 1.00 96.44 229 VAL A C 1
ATOM 1797 O O . VAL A 1 229 ? 15.699 6.185 -1.522 1.00 96.44 229 VAL A O 1
ATOM 1800 N N . GLU A 1 230 ? 17.220 7.680 -0.831 1.00 93.25 230 GLU A N 1
ATOM 1801 C CA . GLU A 1 230 ? 16.724 8.783 -1.661 1.00 93.25 230 GLU A CA 1
ATOM 1802 C C . GLU A 1 230 ? 16.888 8.496 -3.154 1.00 93.25 230 GLU A C 1
ATOM 1804 O O . GLU A 1 230 ? 15.929 8.671 -3.907 1.00 93.25 230 GLU A O 1
ATOM 1809 N N . PHE A 1 231 ? 18.054 7.991 -3.568 1.00 94.44 231 PHE A N 1
ATOM 1810 C CA . PHE A 1 231 ? 18.314 7.589 -4.949 1.00 94.44 231 PHE A CA 1
ATOM 1811 C C . PHE A 1 231 ? 17.277 6.575 -5.448 1.00 94.44 231 PHE A C 1
ATOM 1813 O O . PHE A 1 231 ? 16.564 6.858 -6.413 1.00 94.44 231 PHE A O 1
ATOM 1820 N N . PHE A 1 232 ? 17.120 5.438 -4.761 1.00 95.25 232 PHE A N 1
ATOM 1821 C CA . PHE A 1 232 ? 16.183 4.404 -5.203 1.00 95.25 232 PHE A CA 1
ATOM 1822 C C . PHE A 1 232 ? 14.722 4.837 -5.097 1.00 95.25 232 PHE A C 1
ATOM 1824 O O . PHE A 1 232 ? 13.900 4.386 -5.892 1.00 95.25 232 PHE A O 1
ATOM 1831 N N . SER A 1 233 ? 14.382 5.730 -4.166 1.00 91.62 233 SER A N 1
ATOM 1832 C CA . SER A 1 233 ? 13.023 6.274 -4.085 1.00 91.62 233 SER A CA 1
ATOM 1833 C C . SER A 1 233 ? 12.710 7.129 -5.304 1.00 91.62 233 SER A C 1
ATOM 1835 O O . SER A 1 233 ? 11.667 6.965 -5.927 1.00 91.62 233 SER A O 1
ATOM 1837 N N . ASN A 1 234 ? 13.631 8.021 -5.675 1.00 85.94 234 ASN A N 1
ATOM 1838 C CA . ASN A 1 234 ? 13.464 8.876 -6.844 1.00 85.94 234 ASN A CA 1
ATOM 1839 C C . ASN A 1 234 ? 13.393 8.040 -8.126 1.00 85.94 234 ASN A C 1
ATOM 1841 O O . ASN A 1 234 ? 12.503 8.264 -8.945 1.00 85.94 234 ASN A O 1
ATOM 1845 N N . LEU A 1 235 ? 14.274 7.043 -8.259 1.00 87.69 235 LEU A N 1
ATOM 1846 C CA . LEU A 1 235 ? 14.272 6.105 -9.381 1.00 87.69 235 LEU A CA 1
ATOM 1847 C C . LEU A 1 235 ? 12.955 5.317 -9.462 1.00 87.69 235 LEU A C 1
ATOM 1849 O O . LEU A 1 235 ? 12.362 5.198 -10.531 1.00 87.69 235 LEU A O 1
ATOM 1853 N N . SER A 1 236 ? 12.456 4.817 -8.333 1.00 90.12 236 SER A N 1
ATOM 1854 C CA . SER A 1 236 ? 11.235 4.008 -8.314 1.00 90.12 236 SER A CA 1
ATOM 1855 C C . SER A 1 236 ? 9.983 4.835 -8.595 1.00 90.12 236 SER A C 1
ATOM 1857 O O . SER A 1 236 ? 9.126 4.403 -9.364 1.00 90.12 236 SER A O 1
ATOM 1859 N N . VAL A 1 237 ? 9.884 6.050 -8.046 1.00 83.81 237 VAL A N 1
ATOM 1860 C CA . VAL A 1 237 ? 8.814 7.004 -8.387 1.00 83.81 237 VAL A CA 1
ATOM 1861 C C . VAL A 1 237 ? 8.852 7.329 -9.876 1.00 83.81 237 VAL A C 1
ATOM 1863 O O . VAL A 1 237 ? 7.816 7.293 -10.542 1.00 83.81 237 VAL A O 1
ATOM 1866 N N . TYR A 1 238 ? 10.047 7.577 -10.415 1.00 80.06 238 TYR A N 1
ATOM 1867 C CA . TYR A 1 238 ? 10.231 7.833 -11.835 1.00 80.06 238 TYR A CA 1
ATOM 1868 C C . TYR A 1 238 ? 9.702 6.670 -12.694 1.00 80.06 238 TYR A C 1
ATOM 1870 O O . TYR A 1 238 ? 8.866 6.865 -13.576 1.00 80.06 238 TYR A O 1
ATOM 1878 N N . LEU A 1 239 ? 10.080 5.436 -12.372 1.00 82.62 239 LEU A N 1
ATOM 1879 C CA . LEU A 1 239 ? 9.676 4.258 -13.143 1.00 82.62 239 LEU A CA 1
ATOM 1880 C C . LEU A 1 239 ? 8.218 3.845 -12.947 1.00 82.62 239 LEU A C 1
ATOM 1882 O O . LEU A 1 239 ? 7.668 3.136 -13.778 1.00 82.62 239 LEU A O 1
ATOM 1886 N N . THR A 1 240 ? 7.556 4.248 -11.867 1.00 82.06 240 THR A N 1
ATOM 1887 C CA . THR A 1 240 ? 6.191 3.773 -11.571 1.00 82.06 240 THR A CA 1
ATOM 1888 C C . THR A 1 240 ? 5.114 4.798 -11.901 1.00 82.06 240 THR A C 1
ATOM 1890 O O . THR A 1 240 ? 4.028 4.426 -12.367 1.00 82.06 240 THR A O 1
ATOM 1893 N N . GLN A 1 241 ? 5.410 6.077 -11.675 1.00 77.00 241 GLN A N 1
ATOM 1894 C CA . GLN A 1 241 ? 4.452 7.175 -11.798 1.00 77.00 241 GLN A CA 1
ATOM 1895 C C . GLN A 1 241 ? 4.687 8.016 -13.048 1.00 77.00 241 GLN A C 1
ATOM 1897 O O . GLN A 1 241 ? 3.729 8.568 -13.577 1.00 77.00 241 GLN A O 1
ATOM 1902 N N . VAL A 1 242 ? 5.934 8.098 -13.515 1.00 70.50 242 VAL A N 1
ATOM 1903 C CA . VAL A 1 242 ? 6.323 9.041 -14.564 1.00 70.50 242 VAL A CA 1
ATOM 1904 C C . VAL A 1 242 ? 6.513 8.344 -15.907 1.00 70.50 242 VAL A C 1
ATOM 1906 O O . VAL A 1 242 ? 5.806 8.651 -16.859 1.00 70.50 242 VAL A O 1
ATOM 1909 N N . HIS A 1 243 ? 7.430 7.379 -15.999 1.00 71.94 243 HIS A N 1
ATOM 1910 C CA . HIS A 1 243 ? 7.734 6.706 -17.259 1.00 71.94 243 HIS A CA 1
ATOM 1911 C C . HIS A 1 243 ? 7.927 5.203 -17.048 1.00 71.94 243 HIS A C 1
ATOM 1913 O O . HIS A 1 243 ? 9.040 4.695 -16.909 1.00 71.94 243 HIS A O 1
ATOM 1919 N N . ARG A 1 244 ? 6.811 4.464 -17.079 1.00 78.50 244 ARG A N 1
ATOM 1920 C CA . ARG A 1 244 ? 6.787 3.002 -16.868 1.00 78.50 244 ARG A CA 1
ATOM 1921 C C . ARG A 1 244 ? 7.649 2.207 -17.839 1.00 78.50 244 ARG A C 1
ATOM 1923 O O . ARG A 1 244 ? 8.058 1.099 -17.516 1.00 78.50 244 ARG A O 1
ATOM 1930 N N . GLY A 1 245 ? 7.934 2.779 -19.005 1.00 71.19 245 GLY A N 1
ATOM 1931 C CA . GLY A 1 245 ? 8.810 2.193 -20.010 1.00 71.19 245 GLY A CA 1
ATOM 1932 C C . GLY A 1 245 ? 10.271 2.624 -19.910 1.00 71.19 245 GLY A C 1
ATOM 1933 O O . GLY A 1 245 ? 11.009 2.296 -20.824 1.00 71.19 245 GLY A O 1
ATOM 1934 N N . ALA A 1 246 ? 10.716 3.369 -18.882 1.00 72.19 246 ALA A N 1
ATOM 1935 C CA . ALA A 1 246 ? 12.064 3.974 -18.884 1.00 72.19 246 ALA A CA 1
ATOM 1936 C C . ALA A 1 246 ? 13.189 2.950 -18.721 1.00 72.19 246 ALA A C 1
ATOM 1938 O O . ALA A 1 246 ? 14.320 3.223 -19.095 1.00 72.19 246 ALA A O 1
ATOM 1939 N N . HIS A 1 247 ? 12.880 1.764 -18.208 1.00 76.00 247 HIS A N 1
ATOM 1940 C CA . HIS A 1 247 ? 13.792 0.620 -18.236 1.00 76.00 247 HIS A CA 1
ATOM 1941 C C . HIS A 1 247 ? 13.456 -0.375 -19.357 1.00 76.00 247 HIS A C 1
ATOM 1943 O O . HIS A 1 247 ? 14.103 -1.412 -19.498 1.00 76.00 247 HIS A O 1
ATOM 1949 N N . GLY A 1 248 ? 12.460 -0.070 -20.192 1.00 74.25 248 GLY A N 1
ATOM 1950 C CA . GLY A 1 248 ? 12.146 -0.857 -21.376 1.00 74.25 248 GLY A CA 1
ATOM 1951 C C . GLY A 1 248 ? 13.311 -0.857 -22.365 1.00 74.25 248 GLY A C 1
ATOM 1952 O O . GLY A 1 248 ? 14.124 0.067 -22.395 1.00 74.25 248 GLY A O 1
ATOM 1953 N N . ALA A 1 249 ? 13.388 -1.892 -23.204 1.00 69.38 249 ALA A N 1
ATOM 1954 C CA . ALA A 1 249 ? 14.426 -1.993 -24.234 1.00 69.38 249 ALA A CA 1
ATOM 1955 C C . ALA A 1 249 ? 14.436 -0.780 -25.182 1.00 69.38 249 ALA A C 1
ATOM 1957 O O . ALA A 1 249 ? 15.475 -0.430 -25.721 1.00 69.38 249 ALA A O 1
ATOM 1958 N N . GLU A 1 250 ? 13.299 -0.102 -25.327 1.00 68.44 250 GLU A N 1
ATOM 1959 C CA . GLU A 1 250 ? 13.088 1.026 -26.236 1.00 68.44 250 GLU A CA 1
ATOM 1960 C C . GLU A 1 250 ? 13.244 2.403 -25.567 1.00 68.44 250 GLU A C 1
ATOM 1962 O O . GLU A 1 250 ? 13.121 3.426 -26.234 1.00 68.44 250 GLU A O 1
ATOM 1967 N N . ALA A 1 251 ? 13.533 2.457 -24.262 1.00 65.75 251 ALA A N 1
ATOM 1968 C CA . ALA A 1 251 ? 13.537 3.699 -23.480 1.00 65.75 251 ALA A CA 1
ATOM 1969 C C . ALA A 1 251 ? 14.527 4.768 -23.968 1.00 65.75 251 ALA A C 1
ATOM 1971 O O . ALA A 1 251 ? 14.328 5.953 -23.721 1.00 65.75 251 ALA A O 1
ATOM 1972 N N . HIS A 1 252 ? 15.588 4.330 -24.641 1.00 62.97 252 HIS A N 1
ATOM 1973 C CA . HIS A 1 252 ? 16.673 5.161 -25.153 1.00 62.97 252 HIS A CA 1
ATOM 1974 C C . HIS A 1 252 ? 16.455 5.596 -26.610 1.00 62.97 252 HIS A C 1
ATOM 1976 O O . HIS A 1 252 ? 17.296 6.284 -27.185 1.00 62.97 252 HIS A O 1
ATOM 1982 N N . LEU A 1 253 ? 15.359 5.166 -27.249 1.00 72.31 253 LEU A N 1
ATOM 1983 C CA . LEU A 1 253 ? 15.081 5.557 -28.626 1.00 72.31 253 LEU A CA 1
ATOM 1984 C C . LEU A 1 253 ? 14.696 7.047 -28.689 1.00 72.31 253 LEU A C 1
ATOM 1986 O O . LEU A 1 253 ? 14.016 7.539 -27.775 1.00 72.31 253 LEU A O 1
ATOM 1990 N N . PRO A 1 254 ? 15.078 7.764 -29.768 1.00 72.25 254 PRO A N 1
ATOM 1991 C CA . PRO A 1 254 ? 14.770 9.180 -29.939 1.00 72.25 254 PRO A CA 1
ATOM 1992 C C . PRO A 1 254 ? 13.287 9.492 -29.701 1.00 72.25 254 PRO A C 1
ATOM 1994 O O . PRO A 1 254 ? 12.405 8.816 -30.224 1.00 72.25 254 PRO A O 1
ATOM 1997 N N . GLY A 1 255 ? 13.010 10.534 -28.913 1.00 73.44 255 GLY A N 1
ATOM 1998 C CA . GLY A 1 255 ? 11.647 10.969 -28.584 1.00 73.44 255 GLY A CA 1
ATOM 1999 C C . GLY A 1 255 ? 11.062 10.376 -27.297 1.00 73.44 255 GLY A C 1
ATOM 2000 O O . GLY A 1 255 ? 10.083 10.919 -26.788 1.00 73.44 255 GLY A O 1
ATOM 2001 N N . SER A 1 256 ? 11.680 9.350 -26.699 1.00 70.06 256 SER A N 1
ATOM 2002 C CA . SER A 1 256 ? 11.228 8.778 -25.416 1.00 70.06 256 SER A CA 1
ATOM 2003 C C . SER A 1 256 ? 11.281 9.796 -24.272 1.00 70.06 256 SER A C 1
ATOM 2005 O O . SER A 1 256 ? 10.352 9.881 -23.469 1.00 70.06 256 SER A O 1
ATOM 2007 N N . LYS A 1 257 ? 12.308 10.659 -24.258 1.00 74.50 257 LYS A N 1
ATOM 2008 C CA . LYS A 1 257 ? 12.402 11.771 -23.303 1.00 74.50 257 LYS A CA 1
ATOM 2009 C C . LYS A 1 257 ? 11.266 12.772 -23.443 1.00 74.50 257 LYS A C 1
ATOM 2011 O O . LYS A 1 257 ? 10.652 13.126 -22.441 1.00 74.50 257 LYS A O 1
ATOM 2016 N N . GLN A 1 258 ? 10.949 13.177 -24.671 1.00 78.19 258 GLN A N 1
ATOM 2017 C CA . GLN A 1 258 ? 9.834 14.087 -24.920 1.00 78.19 258 GLN A CA 1
ATOM 2018 C C . GLN A 1 258 ? 8.505 13.442 -24.521 1.00 78.19 258 GLN A C 1
ATOM 2020 O O . GLN A 1 258 ? 7.728 14.055 -23.804 1.00 78.19 258 GLN A O 1
ATOM 2025 N N . LYS A 1 259 ? 8.299 12.168 -24.867 1.00 75.06 259 LYS A N 1
ATOM 2026 C CA . LYS A 1 259 ? 7.111 11.403 -24.477 1.00 75.06 259 LYS A CA 1
ATOM 2027 C C . LYS A 1 259 ? 6.931 11.328 -22.957 1.00 75.06 259 LYS A C 1
ATOM 2029 O O . LYS A 1 259 ? 5.808 11.441 -22.482 1.00 75.06 259 LYS A O 1
ATOM 2034 N N . ALA A 1 260 ? 8.013 11.163 -22.192 1.00 68.38 260 ALA A N 1
ATOM 2035 C CA . ALA A 1 260 ? 7.960 11.206 -20.731 1.00 68.38 260 ALA A CA 1
ATOM 2036 C C . ALA A 1 260 ? 7.539 12.592 -20.218 1.00 68.38 260 ALA A C 1
ATOM 2038 O O . ALA A 1 260 ? 6.664 12.688 -19.359 1.00 68.38 260 ALA A O 1
ATOM 2039 N N . ILE A 1 261 ? 8.127 13.664 -20.764 1.00 74.62 261 ILE A N 1
ATOM 2040 C CA . ILE A 1 261 ? 7.769 15.053 -20.424 1.00 74.62 261 ILE A CA 1
ATOM 2041 C C . ILE A 1 261 ? 6.289 15.308 -20.725 1.00 74.62 261 ILE A C 1
ATOM 2043 O O . ILE A 1 261 ? 5.569 15.818 -19.869 1.00 74.62 261 ILE A O 1
ATOM 2047 N N . ASP A 1 262 ? 5.813 14.876 -21.893 1.00 76.62 262 ASP A N 1
ATOM 2048 C CA . ASP A 1 262 ? 4.415 15.006 -22.315 1.00 76.62 262 ASP A CA 1
ATOM 2049 C C . ASP A 1 262 ? 3.456 14.224 -21.396 1.00 76.62 262 ASP A C 1
ATOM 2051 O O . ASP A 1 262 ? 2.287 14.579 -21.256 1.00 76.62 262 ASP A O 1
ATOM 2055 N N . GLN A 1 263 ? 3.954 13.182 -20.721 1.00 69.94 263 GLN A N 1
ATOM 2056 C CA . GLN A 1 263 ? 3.234 12.393 -19.715 1.00 69.94 263 GLN A CA 1
ATOM 2057 C C . GLN A 1 263 ? 3.359 12.953 -18.285 1.00 69.94 263 GLN A C 1
ATOM 2059 O O . GLN A 1 263 ? 2.902 12.320 -17.334 1.00 69.94 263 GLN A O 1
ATOM 2064 N N . GLY A 1 264 ? 3.937 14.147 -18.119 1.00 68.44 264 GLY A N 1
ATOM 2065 C CA . GLY A 1 264 ? 4.041 14.840 -16.834 1.00 68.44 264 GLY A CA 1
ATOM 2066 C C . GLY A 1 264 ? 5.347 14.593 -16.080 1.00 68.44 264 GLY A C 1
ATOM 2067 O O . GLY A 1 264 ? 5.425 14.893 -14.886 1.00 68.44 264 GLY A O 1
ATOM 2068 N N . ALA A 1 265 ? 6.376 14.058 -16.741 1.00 64.94 265 ALA A N 1
ATOM 2069 C CA . ALA A 1 265 ? 7.703 13.961 -16.151 1.00 64.94 265 ALA A CA 1
ATOM 2070 C C . ALA A 1 265 ? 8.320 15.336 -15.893 1.00 64.94 265 ALA A C 1
ATOM 2072 O O . ALA A 1 265 ? 8.343 16.190 -16.775 1.00 64.94 265 ALA A O 1
ATOM 2073 N N . ASP A 1 266 ? 8.897 15.508 -14.704 1.00 68.81 266 ASP A N 1
ATOM 2074 C CA . ASP A 1 266 ? 9.762 16.644 -14.392 1.00 68.81 266 ASP A CA 1
ATOM 2075 C C . ASP A 1 266 ? 11.055 16.539 -15.226 1.00 68.81 266 ASP A C 1
ATOM 2077 O O . ASP A 1 266 ? 11.838 15.613 -14.979 1.00 68.81 266 ASP A O 1
ATOM 2081 N N . PRO A 1 267 ? 11.306 17.449 -16.192 1.00 70.44 267 PRO A N 1
ATOM 2082 C CA . PRO A 1 267 ? 12.468 17.378 -17.075 1.00 70.44 267 PRO A CA 1
ATOM 2083 C C . PRO A 1 267 ? 13.798 17.345 -16.317 1.00 70.44 267 PRO A C 1
ATOM 2085 O O . PRO A 1 267 ? 14.737 16.687 -16.769 1.00 70.44 267 PRO A O 1
ATOM 2088 N N . ASP A 1 268 ? 13.861 17.990 -15.147 1.00 71.81 268 ASP A N 1
ATOM 2089 C CA . ASP A 1 268 ? 15.066 18.064 -14.318 1.00 71.81 268 ASP A CA 1
ATOM 2090 C C . ASP A 1 268 ? 15.369 16.727 -13.619 1.00 71.81 268 ASP A C 1
ATOM 2092 O O . ASP A 1 268 ? 16.504 16.469 -13.216 1.00 71.81 268 ASP A O 1
ATOM 2096 N N . ARG A 1 269 ? 14.370 15.840 -13.502 1.00 63.19 269 ARG A N 1
ATOM 2097 C CA . ARG A 1 269 ? 14.517 14.488 -12.933 1.00 63.19 269 ARG A CA 1
ATOM 2098 C C . ARG A 1 269 ? 14.820 13.416 -13.970 1.00 63.19 269 ARG A C 1
ATOM 2100 O O . ARG A 1 269 ? 15.170 12.305 -13.584 1.00 63.19 269 ARG A O 1
ATOM 2107 N N . LEU A 1 270 ? 14.685 13.725 -15.260 1.00 60.03 270 LEU A N 1
ATOM 2108 C CA . LEU A 1 270 ? 14.862 12.750 -16.338 1.00 60.03 270 LEU A CA 1
ATOM 2109 C C . LEU A 1 270 ? 16.326 12.395 -16.607 1.00 60.03 270 LEU A C 1
ATOM 2111 O O . LEU A 1 270 ? 16.590 11.375 -17.235 1.00 60.03 270 LEU A O 1
ATOM 2115 N N . GLY A 1 271 ? 17.278 13.212 -16.149 1.00 66.31 271 GLY A N 1
ATOM 2116 C CA . GLY A 1 271 ? 18.694 13.005 -16.447 1.00 66.31 271 GLY A CA 1
ATOM 2117 C C . GLY A 1 271 ? 18.975 12.887 -17.952 1.00 66.31 271 GLY A C 1
ATOM 2118 O O . GLY A 1 271 ? 18.233 13.403 -18.805 1.00 66.31 271 GLY A O 1
ATOM 2119 N N . ASP A 1 272 ? 20.073 12.209 -18.275 1.00 64.31 272 ASP A N 1
ATOM 2120 C CA . ASP A 1 272 ? 20.479 11.919 -19.648 1.00 64.31 272 ASP A CA 1
ATOM 2121 C C . ASP A 1 272 ? 19.879 10.582 -20.119 1.00 64.31 272 ASP A C 1
ATOM 2123 O O . ASP A 1 272 ? 20.549 9.551 -20.184 1.00 64.31 272 ASP A O 1
ATOM 2127 N N . MET A 1 273 ? 18.567 10.592 -20.386 1.00 62.81 273 MET A N 1
ATOM 2128 C CA . MET A 1 273 ? 17.817 9.432 -20.900 1.00 62.81 273 MET A CA 1
ATOM 2129 C C . MET A 1 273 ? 18.296 8.908 -22.259 1.00 62.81 273 MET A C 1
ATOM 2131 O O . MET A 1 273 ? 17.837 7.854 -22.696 1.00 62.81 273 MET A O 1
ATOM 2135 N N . ASP A 1 274 ? 19.214 9.614 -22.915 1.00 65.00 274 ASP A N 1
ATOM 2136 C CA . ASP A 1 274 ? 19.780 9.192 -24.192 1.00 65.00 274 ASP A CA 1
ATOM 2137 C C . ASP A 1 274 ? 20.837 8.084 -24.007 1.00 65.00 274 ASP A C 1
ATOM 2139 O O . ASP A 1 274 ? 21.275 7.465 -24.977 1.00 65.00 274 ASP A O 1
ATOM 2143 N N . THR A 1 275 ? 21.215 7.771 -22.758 1.00 69.31 275 THR A N 1
ATOM 2144 C CA . THR A 1 275 ? 22.076 6.624 -22.451 1.00 69.31 275 THR A CA 1
ATOM 2145 C C . THR A 1 275 ? 21.254 5.328 -22.415 1.00 69.31 275 THR A C 1
ATOM 2147 O O . THR A 1 275 ? 20.322 5.218 -21.614 1.00 69.31 275 THR A O 1
ATOM 2150 N N . PRO A 1 276 ? 21.597 4.303 -23.221 1.00 76.19 276 PRO A N 1
ATOM 2151 C CA . PRO A 1 276 ? 20.922 3.012 -23.174 1.00 76.19 276 PRO A CA 1
ATOM 2152 C C . PRO A 1 276 ? 20.954 2.386 -21.777 1.00 76.19 276 PRO A C 1
ATOM 2154 O O . PRO A 1 276 ? 22.018 2.212 -21.183 1.00 76.19 276 PRO A O 1
ATOM 2157 N N . VAL A 1 277 ? 19.785 1.978 -21.278 1.00 84.62 277 VAL A N 1
ATOM 2158 C CA . VAL A 1 277 ? 19.665 1.152 -20.069 1.00 84.62 277 VAL A CA 1
ATOM 2159 C C . VAL A 1 277 ? 20.130 -0.268 -20.403 1.00 84.62 277 VAL A C 1
ATOM 2161 O O . VAL A 1 277 ? 19.369 -1.100 -20.914 1.00 84.62 277 VAL A O 1
ATOM 2164 N N . THR A 1 278 ? 21.419 -0.519 -20.173 1.00 89.31 278 THR A N 1
ATOM 2165 C CA . THR A 1 278 ? 22.058 -1.815 -20.424 1.00 89.31 278 THR A CA 1
ATOM 2166 C C . THR A 1 278 ? 21.695 -2.840 -19.350 1.00 89.31 278 THR A C 1
ATOM 2168 O O . THR A 1 278 ? 21.364 -2.497 -18.214 1.00 89.31 278 THR A O 1
ATOM 2171 N N . ASP A 1 279 ? 21.806 -4.125 -19.683 1.00 91.25 279 ASP A N 1
ATOM 2172 C CA . ASP A 1 279 ? 21.585 -5.206 -18.714 1.00 91.25 279 ASP A CA 1
ATOM 2173 C C . ASP A 1 279 ? 22.598 -5.156 -17.560 1.00 91.25 279 ASP A C 1
ATOM 2175 O O . ASP A 1 279 ? 22.259 -5.455 -16.416 1.00 91.25 279 ASP A O 1
ATOM 2179 N N . GLN A 1 280 ? 23.834 -4.729 -17.841 1.00 92.38 280 GLN A N 1
ATOM 2180 C CA . GLN A 1 280 ? 24.848 -4.507 -16.812 1.00 92.38 280 GLN A CA 1
ATOM 2181 C C . GLN A 1 280 ? 24.417 -3.405 -15.838 1.00 92.38 280 GLN A C 1
ATOM 2183 O O . GLN A 1 280 ? 24.488 -3.608 -14.631 1.00 92.38 280 GLN A O 1
ATOM 2188 N N . HIS A 1 281 ? 23.900 -2.284 -16.346 1.00 91.31 281 HIS A N 1
ATOM 2189 C CA . HIS A 1 281 ? 23.410 -1.199 -15.502 1.00 91.31 281 HIS A CA 1
ATOM 2190 C C . HIS A 1 281 ? 22.264 -1.652 -14.585 1.00 91.31 281 HIS A C 1
ATOM 2192 O O . HIS A 1 281 ? 22.283 -1.379 -13.386 1.00 91.31 281 HIS A O 1
ATOM 2198 N N . LEU A 1 282 ? 21.290 -2.393 -15.127 1.00 92.19 282 LEU A N 1
ATOM 2199 C CA . LEU A 1 282 ? 20.175 -2.936 -14.343 1.00 92.19 282 LEU A CA 1
ATOM 2200 C C . LEU A 1 282 ? 20.657 -3.905 -13.256 1.00 92.19 282 LEU A C 1
ATOM 2202 O O . LEU A 1 282 ? 20.143 -3.885 -12.137 1.00 92.19 282 LEU A O 1
ATOM 2206 N N . ARG A 1 283 ? 21.651 -4.741 -13.576 1.00 93.94 283 ARG A N 1
ATOM 2207 C CA . ARG A 1 283 ? 22.277 -5.662 -12.621 1.00 93.94 283 ARG A CA 1
ATOM 2208 C C . ARG A 1 283 ? 22.951 -4.915 -11.477 1.00 93.94 283 ARG A C 1
ATOM 2210 O O . ARG A 1 283 ? 22.628 -5.187 -10.327 1.00 93.94 283 ARG A O 1
ATOM 2217 N N . GLU A 1 284 ? 23.814 -3.955 -11.791 1.00 93.69 284 GLU A N 1
ATOM 2218 C CA . GLU A 1 284 ? 24.534 -3.153 -10.796 1.00 93.69 284 GLU A CA 1
ATOM 2219 C C . GLU A 1 284 ? 23.566 -2.388 -9.880 1.00 93.69 284 GLU A C 1
ATOM 2221 O O . GLU A 1 284 ? 23.732 -2.383 -8.661 1.00 93.69 284 GLU A O 1
ATOM 2226 N N . GLN A 1 285 ? 22.501 -1.803 -10.443 1.00 93.69 285 GLN A N 1
ATOM 2227 C CA . GLN A 1 285 ? 21.468 -1.121 -9.658 1.00 93.69 285 GLN A CA 1
ATOM 2228 C C . GLN A 1 285 ? 20.753 -2.058 -8.682 1.00 93.69 285 GLN A C 1
ATOM 2230 O O . GLN A 1 285 ? 20.473 -1.674 -7.547 1.00 93.69 285 GLN A O 1
ATOM 2235 N N . PHE A 1 286 ? 20.423 -3.277 -9.101 1.00 95.06 286 PHE A N 1
ATOM 2236 C CA . PHE A 1 286 ? 19.732 -4.216 -8.224 1.00 95.06 286 PHE A CA 1
ATOM 2237 C C . PHE A 1 286 ? 20.639 -4.868 -7.199 1.00 95.06 286 PHE A C 1
ATOM 2239 O O . PHE A 1 286 ? 20.188 -5.121 -6.087 1.00 95.06 286 PHE A O 1
ATOM 2246 N N . GLU A 1 287 ? 21.901 -5.112 -7.533 1.00 95.94 287 GLU A N 1
ATOM 2247 C CA . GLU A 1 287 ? 22.899 -5.539 -6.555 1.00 95.94 287 GLU A CA 1
ATOM 2248 C C . GLU A 1 287 ? 23.064 -4.467 -5.467 1.00 95.94 287 GLU A C 1
ATOM 2250 O O . GLU A 1 287 ? 22.937 -4.783 -4.282 1.00 95.94 287 GLU A O 1
ATOM 2255 N N . ASP A 1 288 ? 23.181 -3.188 -5.849 1.00 97.19 288 ASP A N 1
ATOM 2256 C CA . ASP A 1 288 ? 23.213 -2.079 -4.887 1.00 97.19 288 ASP A CA 1
ATOM 2257 C C . ASP A 1 288 ? 21.914 -1.990 -4.065 1.00 97.19 288 ASP A C 1
ATOM 2259 O O . ASP A 1 288 ? 21.963 -1.838 -2.842 1.00 97.19 288 ASP A O 1
ATOM 2263 N N . PHE A 1 289 ? 20.738 -2.154 -4.680 1.00 97.69 289 PHE A N 1
ATOM 2264 C CA . PHE A 1 289 ? 19.480 -2.187 -3.928 1.00 97.69 289 PHE A CA 1
ATOM 2265 C C . PHE A 1 289 ? 19.406 -3.382 -2.966 1.00 97.69 289 PHE A C 1
ATOM 2267 O O . PHE A 1 289 ? 18.989 -3.227 -1.820 1.00 97.69 289 PHE A O 1
ATOM 2274 N N . SER A 1 290 ? 19.810 -4.573 -3.406 1.00 97.12 290 SER A N 1
ATOM 2275 C CA . SER A 1 290 ? 19.815 -5.793 -2.596 1.00 97.12 290 SER A CA 1
ATOM 2276 C C . SER A 1 290 ? 20.708 -5.624 -1.367 1.00 97.12 290 SER A C 1
ATOM 2278 O O . SER A 1 290 ? 20.325 -6.014 -0.262 1.00 97.12 290 SER A O 1
ATOM 2280 N N . ASP A 1 291 ? 21.875 -5.006 -1.528 1.00 97.62 291 ASP A N 1
ATOM 2281 C CA . ASP A 1 291 ? 22.763 -4.701 -0.410 1.00 97.62 291 ASP A CA 1
ATOM 2282 C C . ASP A 1 291 ? 22.145 -3.663 0.531 1.00 97.62 291 ASP A C 1
ATOM 2284 O O . ASP A 1 291 ? 22.168 -3.847 1.747 1.00 97.62 291 ASP A O 1
ATOM 2288 N N . LEU A 1 292 ? 21.505 -2.615 -0.004 1.00 98.19 292 LEU A N 1
ATOM 2289 C CA . LEU A 1 292 ? 20.752 -1.657 0.811 1.00 98.19 292 LEU A CA 1
ATOM 2290 C C . LEU A 1 292 ? 19.634 -2.350 1.603 1.00 98.19 292 LEU A C 1
ATOM 2292 O O . LEU A 1 292 ? 19.433 -2.048 2.782 1.00 98.19 292 LEU A O 1
ATOM 2296 N N . ALA A 1 293 ? 18.907 -3.272 0.974 1.00 98.31 293 ALA A N 1
ATOM 2297 C CA . ALA A 1 293 ? 17.830 -4.014 1.608 1.00 98.31 293 ALA A CA 1
ATOM 2298 C C . ALA A 1 293 ? 18.358 -4.892 2.750 1.00 98.31 293 ALA A C 1
ATOM 2300 O O . ALA A 1 293 ? 17.799 -4.864 3.843 1.00 98.31 293 ALA A O 1
ATOM 2301 N N . LYS A 1 294 ? 19.472 -5.609 2.554 1.00 98.06 294 LYS A N 1
ATOM 2302 C CA . LYS A 1 294 ? 20.136 -6.376 3.626 1.00 98.06 294 LYS A CA 1
ATOM 2303 C C . LYS A 1 294 ? 20.589 -5.462 4.771 1.00 98.06 294 LYS A C 1
ATOM 2305 O O . LYS A 1 294 ? 20.282 -5.738 5.931 1.00 98.06 294 LYS A O 1
ATOM 2310 N N . ASP A 1 295 ? 21.237 -4.342 4.450 1.00 97.62 295 ASP A N 1
ATOM 2311 C CA . ASP A 1 295 ? 21.736 -3.366 5.428 1.00 97.62 295 ASP A CA 1
ATOM 2312 C C . ASP A 1 295 ? 20.618 -2.760 6.291 1.00 97.62 295 ASP A C 1
ATOM 2314 O O . ASP A 1 295 ? 20.803 -2.483 7.482 1.00 97.62 295 ASP A O 1
ATOM 2318 N N . THR A 1 296 ? 19.456 -2.510 5.686 1.00 98.31 296 THR A N 1
ATOM 2319 C CA . THR A 1 296 ? 18.334 -1.831 6.345 1.00 98.31 296 THR A CA 1
ATOM 2320 C C . THR A 1 296 ? 17.347 -2.795 6.996 1.00 98.31 296 THR A C 1
ATOM 2322 O O . THR A 1 296 ? 16.747 -2.429 8.005 1.00 98.31 296 THR A O 1
ATOM 2325 N N . LEU A 1 297 ? 17.221 -4.039 6.522 1.00 98.19 297 LEU A N 1
ATOM 2326 C CA . LEU A 1 297 ? 16.270 -5.016 7.059 1.00 98.19 297 LEU A CA 1
ATOM 2327 C C . LEU A 1 297 ? 16.554 -5.372 8.527 1.00 98.19 297 LEU A C 1
ATOM 2329 O O . LEU A 1 297 ? 15.653 -5.292 9.365 1.00 98.19 297 LEU A O 1
ATOM 2333 N N . GLY A 1 298 ? 17.806 -5.692 8.867 1.00 96.69 298 GLY A N 1
ATOM 2334 C CA . GLY A 1 298 ? 18.196 -5.980 10.254 1.00 96.69 298 GLY A CA 1
ATOM 2335 C C . GLY A 1 298 ? 18.023 -4.769 11.179 1.00 96.69 298 GLY A C 1
ATOM 2336 O O . GLY A 1 298 ? 17.570 -4.902 12.319 1.00 96.69 298 GLY A O 1
ATOM 2337 N N . LYS A 1 299 ? 18.301 -3.560 10.668 1.00 97.81 299 LYS A N 1
ATOM 2338 C CA . LYS A 1 299 ? 18.089 -2.298 11.399 1.00 97.81 299 LYS A CA 1
ATOM 2339 C C . LYS A 1 299 ? 16.605 -2.024 11.644 1.00 97.81 299 LYS A C 1
ATOM 2341 O O . LYS A 1 299 ? 16.247 -1.633 12.754 1.00 97.81 299 LYS A O 1
ATOM 2346 N N . LEU A 1 300 ? 15.747 -2.272 10.654 1.00 97.62 300 LEU A N 1
ATOM 2347 C CA . LEU A 1 300 ? 14.294 -2.166 10.791 1.00 97.62 300 LEU A CA 1
ATOM 2348 C C . LEU A 1 300 ? 13.763 -3.122 11.856 1.00 97.62 300 LEU A C 1
ATOM 2350 O O . LEU A 1 300 ? 12.983 -2.695 12.705 1.00 97.62 300 LEU A O 1
ATOM 2354 N N . LYS A 1 301 ? 14.214 -4.383 11.859 1.00 97.56 301 LYS A N 1
ATOM 2355 C CA . LYS A 1 301 ? 13.834 -5.362 12.886 1.00 97.56 301 LYS A CA 1
ATOM 2356 C C . LYS A 1 301 ? 14.227 -4.890 14.283 1.00 97.56 301 LYS A C 1
ATOM 2358 O O . LYS A 1 301 ? 13.380 -4.838 15.174 1.00 97.56 301 LYS A O 1
ATOM 2363 N N . ALA A 1 302 ? 15.489 -4.499 14.466 1.00 97.12 302 ALA A N 1
ATOM 2364 C CA . ALA A 1 302 ? 15.992 -4.013 15.749 1.00 97.12 302 ALA A CA 1
ATOM 2365 C C . ALA A 1 302 ? 15.223 -2.769 16.226 1.00 97.12 302 ALA A C 1
ATOM 2367 O O . ALA A 1 302 ? 14.838 -2.677 17.392 1.00 97.12 302 ALA A O 1
ATOM 2368 N N . HIS A 1 303 ? 14.935 -1.835 15.316 1.00 96.50 303 HIS A N 1
ATOM 2369 C CA . HIS A 1 303 ? 14.126 -0.656 15.611 1.00 96.50 303 HIS A CA 1
ATOM 2370 C C . HIS A 1 303 ? 12.684 -1.029 15.992 1.00 96.50 303 HIS A C 1
ATOM 2372 O O . HIS A 1 303 ? 12.146 -0.520 16.974 1.00 96.50 303 HIS A O 1
ATOM 2378 N N . GLY A 1 304 ? 12.071 -1.970 15.270 1.00 95.88 304 GLY A N 1
ATOM 2379 C CA . GLY A 1 304 ? 10.750 -2.506 15.587 1.00 95.88 304 GLY A CA 1
ATOM 2380 C C . GLY A 1 304 ? 10.689 -3.147 16.971 1.00 95.88 304 GLY A C 1
ATOM 2381 O O . GLY A 1 304 ? 9.751 -2.884 17.720 1.00 95.88 304 GLY A O 1
ATOM 2382 N N . GLN A 1 305 ? 11.708 -3.916 17.359 1.00 95.00 305 GLN A N 1
ATOM 2383 C CA . GLN A 1 305 ? 11.812 -4.523 18.691 1.00 95.00 305 GLN A CA 1
ATOM 2384 C C . GLN A 1 305 ? 11.948 -3.469 19.799 1.00 95.00 305 GLN A C 1
ATOM 2386 O O . GLN A 1 305 ? 11.266 -3.558 20.818 1.00 95.00 305 GLN A O 1
ATOM 2391 N N . GLN A 1 306 ? 12.755 -2.425 19.580 1.00 94.62 306 GLN A N 1
ATOM 2392 C CA . GLN A 1 306 ? 12.895 -1.298 20.516 1.00 94.62 306 GLN A CA 1
ATOM 2393 C C . GLN A 1 306 ? 11.592 -0.503 20.693 1.00 94.62 306 GLN A C 1
ATOM 2395 O O . GLN A 1 306 ? 11.354 0.085 21.749 1.00 94.62 306 GLN A O 1
ATOM 2400 N N . HIS A 1 307 ? 10.730 -0.505 19.675 1.00 93.06 307 HIS A N 1
ATOM 2401 C CA . HIS A 1 307 ? 9.452 0.201 19.661 1.00 93.06 307 HIS A CA 1
ATOM 2402 C C . HIS A 1 307 ? 8.260 -0.757 19.548 1.00 93.06 307 HIS A C 1
ATOM 2404 O O . HIS A 1 307 ? 7.275 -0.436 18.889 1.00 93.06 307 HIS A O 1
ATOM 2410 N N . GLY A 1 308 ? 8.320 -1.918 20.213 1.00 83.50 308 GLY A N 1
ATOM 2411 C CA . GLY A 1 308 ? 7.338 -2.999 20.044 1.00 83.50 308 GLY A CA 1
ATOM 2412 C C . GLY A 1 308 ? 5.871 -2.611 20.279 1.00 83.50 308 GLY A C 1
ATOM 2413 O O . GLY A 1 308 ? 4.984 -3.199 19.673 1.00 83.50 308 GLY A O 1
ATOM 2414 N N . ALA A 1 309 ? 5.600 -1.595 21.107 1.00 86.12 309 ALA A N 1
ATOM 2415 C CA . ALA A 1 309 ? 4.245 -1.092 21.366 1.00 86.12 309 ALA A CA 1
ATOM 2416 C C . ALA A 1 309 ? 3.795 0.040 20.417 1.00 86.12 309 ALA A C 1
ATOM 2418 O O . ALA A 1 309 ? 2.673 0.534 20.542 1.00 86.12 309 ALA A O 1
ATOM 2419 N N . ALA A 1 310 ? 4.664 0.513 19.518 1.00 84.62 310 ALA A N 1
ATOM 2420 C CA . ALA A 1 310 ? 4.331 1.586 18.592 1.00 84.62 310 ALA A CA 1
ATOM 2421 C C . ALA A 1 310 ? 3.412 1.055 17.485 1.00 84.62 310 ALA A C 1
ATOM 2423 O O . ALA A 1 310 ? 3.797 0.196 16.696 1.00 84.62 310 ALA A O 1
ATOM 2424 N N . LEU A 1 311 ? 2.201 1.603 17.424 1.00 80.81 311 LEU A N 1
ATOM 2425 C CA . LEU A 1 311 ? 1.210 1.326 16.390 1.00 80.81 311 LEU A CA 1
ATOM 2426 C C . LEU A 1 311 ? 0.788 2.642 15.750 1.00 80.81 311 LEU A C 1
ATOM 2428 O O . LEU A 1 311 ? 0.426 3.585 16.467 1.00 80.81 311 LEU A O 1
ATOM 2432 N N . THR A 1 312 ? 0.756 2.712 14.418 1.00 79.06 312 THR A N 1
ATOM 2433 C CA . THR A 1 312 ? 0.246 3.917 13.753 1.00 79.06 312 THR A CA 1
ATOM 2434 C C . THR A 1 312 ? -1.201 4.175 14.159 1.00 79.06 312 THR A C 1
ATOM 2436 O O . THR A 1 312 ? -2.041 3.279 14.069 1.00 79.06 312 THR A O 1
ATOM 2439 N N . GLY A 1 313 ? -1.489 5.417 14.558 1.00 69.88 313 GLY A N 1
ATOM 2440 C CA . GLY A 1 313 ? -2.839 5.884 14.885 1.00 69.88 313 GLY A CA 1
ATOM 2441 C C . GLY A 1 313 ? -3.251 5.685 16.344 1.00 69.88 313 GLY A C 1
ATOM 2442 O O . GLY A 1 313 ? -4.283 6.214 16.753 1.00 69.88 313 GLY A O 1
ATOM 2443 N N . THR A 1 314 ? -2.440 5.000 17.156 1.00 58.75 314 THR A N 1
ATOM 2444 C CA . THR A 1 314 ? -2.777 4.738 18.561 1.00 58.75 314 THR A CA 1
ATOM 2445 C C . THR A 1 314 ? -2.075 5.752 19.460 1.00 58.75 314 THR A C 1
ATOM 2447 O O . THR A 1 314 ? -0.849 5.768 19.556 1.00 58.75 314 THR A O 1
ATOM 2450 N N . LYS A 1 315 ? -2.838 6.610 20.152 1.00 46.69 315 LYS A N 1
ATOM 2451 C CA . LYS A 1 315 ? -2.305 7.416 21.263 1.00 46.69 315 LYS A CA 1
ATOM 2452 C C . LYS A 1 315 ? -2.085 6.499 22.460 1.00 46.69 315 LYS A C 1
ATOM 2454 O O . LYS A 1 315 ? -2.926 6.411 23.348 1.00 46.69 315 LYS A O 1
ATOM 2459 N N . VAL A 1 316 ? -0.969 5.786 22.474 1.00 45.78 316 VAL A N 1
ATOM 2460 C CA . VAL A 1 316 ? -0.579 5.006 23.644 1.00 45.78 316 VAL A CA 1
ATOM 2461 C C . VAL A 1 316 ? -0.173 6.002 24.737 1.00 45.78 316 VAL A C 1
ATOM 2463 O O . VAL A 1 316 ? 0.736 6.802 24.521 1.00 45.78 316 VAL A O 1
ATOM 2466 N N . SER A 1 317 ? -0.863 6.017 25.883 1.00 40.28 317 SER A N 1
ATOM 2467 C CA . SER A 1 317 ? -0.579 6.981 26.958 1.00 40.28 317 SER A CA 1
ATOM 2468 C C . SER A 1 317 ? 0.905 6.916 27.353 1.00 40.28 317 SER A C 1
ATOM 2470 O O . SER A 1 317 ? 1.463 5.851 27.615 1.00 40.28 317 SER A O 1
ATOM 2472 N N . SER A 1 318 ? 1.602 8.049 27.332 1.00 35.56 318 SER A N 1
ATOM 2473 C CA . SER A 1 318 ? 3.068 8.130 27.434 1.00 35.56 318 SER A CA 1
ATOM 2474 C C . SER A 1 318 ? 3.637 7.830 28.831 1.00 35.56 318 SER A C 1
ATOM 2476 O O . SER A 1 318 ? 4.850 7.802 28.994 1.00 35.56 318 SER A O 1
ATOM 2478 N N . ALA A 1 319 ? 2.809 7.518 29.830 1.00 31.83 319 ALA A N 1
ATOM 2479 C CA . ALA A 1 319 ? 3.213 7.431 31.238 1.00 31.83 319 ALA A CA 1
ATOM 2480 C C . ALA A 1 319 ? 3.804 6.072 31.680 1.00 31.83 319 ALA A C 1
ATOM 2482 O O . ALA A 1 319 ? 3.561 5.634 32.798 1.00 31.83 319 ALA A O 1
ATOM 2483 N N . GLY A 1 320 ? 4.571 5.388 30.826 1.00 37.03 320 GLY A N 1
ATOM 2484 C CA . GLY A 1 320 ? 5.263 4.151 31.217 1.00 37.03 320 GLY A CA 1
ATOM 2485 C C . GLY A 1 320 ? 6.730 4.193 30.794 1.00 37.03 320 GLY A C 1
ATOM 2486 O O . GLY A 1 320 ? 6.972 4.607 29.655 1.00 37.03 320 GLY A O 1
ATOM 2487 N N . PRO A 1 321 ? 7.685 3.804 31.662 1.00 35.62 321 PRO A N 1
ATOM 2488 C CA . PRO A 1 321 ? 9.101 3.750 31.307 1.00 35.62 321 PRO A CA 1
ATOM 2489 C C . PRO A 1 321 ? 9.334 2.821 30.100 1.00 35.62 321 PRO A C 1
ATOM 2491 O O . PRO A 1 321 ? 8.496 1.957 29.818 1.00 35.62 321 PRO A O 1
ATOM 2494 N N . PRO A 1 322 ? 10.445 2.995 29.357 1.00 42.97 322 PRO A N 1
ATOM 2495 C CA . PRO A 1 322 ? 10.848 2.037 28.332 1.00 42.97 322 PRO A CA 1
ATOM 2496 C C . PRO A 1 322 ? 10.888 0.629 28.937 1.00 42.97 322 PRO A C 1
ATOM 2498 O O . PRO A 1 322 ? 11.407 0.438 30.035 1.00 42.97 322 PRO A O 1
ATOM 2501 N N . VAL A 1 323 ? 10.306 -0.345 28.236 1.00 46.34 323 VAL A N 1
ATOM 2502 C CA . VAL A 1 323 ? 10.280 -1.742 28.680 1.00 46.34 323 VAL A CA 1
ATOM 2503 C C . VAL A 1 323 ? 11.709 -2.278 28.625 1.00 46.34 323 VAL A C 1
ATOM 2505 O O . VAL A 1 323 ? 12.226 -2.589 27.555 1.00 46.34 323 VAL A O 1
ATOM 2508 N N . VAL A 1 324 ? 12.368 -2.348 29.780 1.00 43.31 324 VAL A N 1
ATOM 2509 C CA . VAL A 1 324 ? 13.664 -3.009 29.930 1.00 43.31 324 VAL A CA 1
ATOM 2510 C C . VAL A 1 324 ? 13.389 -4.493 30.173 1.00 43.31 324 VAL A C 1
ATOM 2512 O O . VAL A 1 324 ? 12.916 -4.877 31.240 1.00 43.31 324 VAL A O 1
ATOM 2515 N N . PHE A 1 325 ? 13.675 -5.334 29.176 1.00 43.88 325 PHE A N 1
ATOM 2516 C CA . PHE A 1 325 ? 13.454 -6.790 29.219 1.00 43.88 325 PHE A CA 1
ATOM 2517 C C . PHE A 1 325 ? 14.150 -7.502 30.405 1.00 43.88 325 PHE A C 1
ATOM 2519 O O . PHE A 1 325 ? 13.724 -8.590 30.794 1.00 43.88 325 PHE A O 1
ATOM 2526 N N . ASP A 1 326 ? 15.159 -6.886 31.031 1.00 43.91 326 ASP A N 1
ATOM 2527 C CA . ASP A 1 326 ? 15.839 -7.427 32.219 1.00 43.91 326 ASP A CA 1
ATOM 2528 C C . ASP A 1 326 ? 14.990 -7.387 33.503 1.00 43.91 326 ASP A C 1
ATOM 2530 O O . ASP A 1 326 ? 15.196 -8.215 34.394 1.00 43.91 326 ASP A O 1
ATOM 2534 N N . GLU A 1 327 ? 14.026 -6.467 33.637 1.00 43.97 327 GLU A N 1
ATOM 2535 C CA . GLU A 1 327 ? 13.170 -6.422 34.836 1.00 43.97 327 GLU A CA 1
ATOM 2536 C C . GLU A 1 327 ? 12.134 -7.549 34.854 1.00 43.97 327 GLU A C 1
ATOM 2538 O O . GLU A 1 327 ? 11.835 -8.083 35.920 1.00 43.97 327 GLU A O 1
ATOM 2543 N N . PHE A 1 328 ? 11.690 -8.012 33.683 1.00 43.16 328 PHE A N 1
ATOM 2544 C CA . PHE A 1 328 ? 10.798 -9.166 33.557 1.00 43.16 328 PHE A CA 1
ATOM 2545 C C . PHE A 1 328 ? 11.435 -10.451 34.102 1.00 43.16 328 PHE A C 1
ATOM 2547 O O . PHE A 1 328 ? 10.767 -11.230 34.776 1.00 43.16 328 PHE A O 1
ATOM 2554 N N . TRP A 1 329 ? 12.740 -10.663 33.898 1.00 43.97 329 TRP A N 1
ATOM 2555 C CA . TRP A 1 329 ? 13.433 -11.813 34.491 1.00 43.97 329 TRP A CA 1
ATOM 2556 C C . TRP A 1 329 ? 13.593 -11.684 36.008 1.00 43.97 329 TRP A C 1
ATOM 2558 O O . TRP A 1 329 ? 13.547 -12.695 36.711 1.00 43.97 329 TRP A O 1
ATOM 2568 N N . LYS A 1 330 ? 13.705 -10.459 36.534 1.00 42.09 330 LYS A N 1
ATOM 2569 C CA . LYS A 1 330 ? 13.720 -10.203 37.983 1.00 42.09 330 LYS A CA 1
ATOM 2570 C C . LYS A 1 330 ? 12.337 -10.409 38.612 1.00 42.09 330 LYS A C 1
ATOM 2572 O O . LYS A 1 330 ? 12.243 -11.028 39.670 1.00 42.09 330 LYS A O 1
ATOM 2577 N N . GLU A 1 331 ? 11.262 -9.984 37.951 1.00 38.44 331 GLU A N 1
ATOM 2578 C CA . GLU A 1 331 ? 9.885 -10.217 38.409 1.00 38.44 331 GLU A CA 1
ATOM 2579 C C . GLU A 1 331 ? 9.443 -11.679 38.247 1.00 38.44 331 GLU A C 1
ATOM 2581 O O . GLU A 1 331 ? 8.830 -12.236 39.157 1.00 38.44 331 GLU A O 1
ATOM 2586 N N . ALA A 1 332 ? 9.826 -12.356 37.161 1.00 39.28 332 ALA A N 1
ATOM 2587 C CA . ALA A 1 332 ? 9.584 -13.787 36.973 1.00 39.28 332 ALA A CA 1
ATOM 2588 C C . ALA A 1 332 ? 10.365 -14.640 37.992 1.00 39.28 332 ALA A C 1
ATOM 2590 O O . ALA A 1 332 ? 9.846 -15.645 38.488 1.00 39.28 332 ALA A O 1
ATOM 2591 N N . ALA A 1 333 ? 11.581 -14.223 38.371 1.00 42.66 333 ALA A N 1
ATOM 2592 C CA . ALA A 1 333 ? 12.333 -14.831 39.469 1.00 42.66 333 ALA A CA 1
ATOM 2593 C C . ALA A 1 333 ? 11.647 -14.611 40.833 1.00 42.66 333 ALA A C 1
ATOM 2595 O O . ALA A 1 333 ? 11.575 -15.547 41.634 1.00 42.66 333 ALA A O 1
ATOM 2596 N N . ASN A 1 334 ? 11.059 -13.432 41.066 1.00 40.38 334 ASN A N 1
ATOM 2597 C CA . ASN A 1 334 ? 10.264 -13.146 42.267 1.00 40.38 334 ASN A CA 1
ATOM 2598 C C . ASN A 1 334 ? 8.945 -13.940 42.310 1.00 40.38 334 ASN A C 1
ATOM 2600 O O . ASN A 1 334 ? 8.570 -14.451 43.366 1.00 40.38 334 ASN A O 1
ATOM 2604 N N . PHE A 1 335 ? 8.278 -14.159 41.173 1.00 36.06 335 PHE A N 1
ATOM 2605 C CA . PHE A 1 335 ? 7.098 -15.032 41.097 1.00 36.06 335 PHE A CA 1
ATOM 2606 C C . PHE A 1 335 ? 7.441 -16.502 41.377 1.00 36.06 335 PHE A C 1
ATOM 2608 O O . PHE A 1 335 ? 6.674 -17.209 42.037 1.00 36.06 335 PHE A O 1
ATOM 2615 N N . LYS A 1 336 ? 8.627 -16.963 40.955 1.00 43.59 336 LYS A N 1
ATOM 2616 C CA . LYS A 1 336 ? 9.146 -18.298 41.299 1.00 43.59 336 LYS A CA 1
ATOM 2617 C C . LYS A 1 336 ? 9.462 -18.428 42.798 1.00 43.59 336 LYS A C 1
ATOM 2619 O O . LYS A 1 336 ? 9.268 -19.503 43.363 1.00 43.59 336 LYS A O 1
ATOM 2624 N N . TYR A 1 337 ? 9.882 -17.341 43.452 1.00 37.34 337 TYR A N 1
ATOM 2625 C CA . TYR A 1 337 ? 10.123 -17.285 44.901 1.00 37.34 337 TYR A CA 1
ATOM 2626 C C . TYR A 1 337 ? 8.823 -17.384 45.721 1.00 37.34 337 TYR A C 1
ATOM 2628 O O . TYR A 1 337 ? 8.770 -18.123 46.707 1.00 37.34 337 TYR A O 1
ATOM 2636 N N . ILE A 1 338 ? 7.749 -16.726 45.266 1.00 37.38 338 ILE A N 1
ATOM 2637 C CA . ILE A 1 338 ? 6.420 -16.772 45.905 1.00 37.38 338 ILE A CA 1
ATOM 2638 C C . ILE A 1 338 ? 5.770 -18.156 45.735 1.00 37.38 338 ILE A C 1
ATOM 2640 O O . ILE A 1 338 ? 5.177 -18.684 46.674 1.00 37.38 338 ILE A O 1
ATOM 2644 N N . ARG A 1 339 ? 5.954 -18.813 44.581 1.00 40.72 339 ARG A N 1
ATOM 2645 C CA . ARG A 1 339 ? 5.390 -20.153 44.327 1.00 40.72 339 ARG A CA 1
ATOM 2646 C C . ARG A 1 339 ? 6.103 -21.285 45.077 1.00 40.72 339 ARG A C 1
ATOM 2648 O O . ARG A 1 339 ? 5.494 -22.319 45.311 1.00 40.72 339 ARG A O 1
ATOM 2655 N N . LYS A 1 340 ? 7.356 -21.083 45.507 1.00 41.81 340 LYS A N 1
ATOM 2656 C CA . LYS A 1 340 ? 8.089 -22.027 46.375 1.00 41.81 340 LYS A CA 1
ATOM 2657 C C . LYS A 1 340 ? 7.541 -22.065 47.816 1.00 41.81 340 LYS A C 1
ATOM 2659 O O . LYS A 1 340 ? 7.844 -23.004 48.541 1.00 41.81 340 LYS A O 1
ATOM 2664 N N . HIS A 1 341 ? 6.731 -21.082 48.219 1.00 41.41 341 HIS A N 1
ATOM 2665 C CA . HIS A 1 341 ? 6.189 -20.958 49.580 1.00 41.41 341 HIS A CA 1
ATOM 2666 C C . HIS A 1 341 ? 4.684 -21.265 49.686 1.00 41.41 341 HIS A C 1
ATOM 2668 O O . HIS A 1 341 ? 4.090 -21.063 50.741 1.00 41.41 341 HIS A O 1
ATOM 2674 N N . LEU A 1 342 ? 4.063 -21.787 48.623 1.00 38.09 342 LEU A N 1
ATOM 2675 C CA . LEU A 1 342 ? 2.682 -22.270 48.650 1.00 38.09 342 LEU A CA 1
ATOM 2676 C C . LEU A 1 342 ? 2.680 -23.782 48.395 1.00 38.09 342 LEU A C 1
ATOM 2678 O O . LEU A 1 342 ? 2.979 -24.237 47.295 1.00 38.09 342 LEU A O 1
ATOM 2682 N N . ASN A 1 343 ? 2.381 -24.546 49.450 1.00 41.00 343 ASN A N 1
ATOM 2683 C CA . ASN A 1 343 ? 2.354 -26.010 49.498 1.00 41.00 343 ASN A CA 1
ATOM 2684 C C . ASN A 1 343 ? 1.411 -26.630 48.450 1.00 41.00 343 ASN A C 1
ATOM 2686 O O . ASN A 1 343 ? 0.238 -26.868 48.738 1.00 41.00 343 ASN A O 1
ATOM 2690 N N . GLN A 1 344 ? 1.924 -26.975 47.269 1.00 38.72 344 GLN A N 1
ATOM 2691 C CA . GLN A 1 344 ? 1.298 -27.972 46.397 1.00 38.72 344 GLN A CA 1
ATOM 2692 C C . GLN A 1 344 ? 2.352 -28.955 45.862 1.00 38.72 344 GLN A C 1
ATOM 2694 O O . GLN A 1 344 ? 3.427 -28.515 45.444 1.00 38.72 344 GLN A O 1
ATOM 2699 N N . PRO A 1 345 ? 2.079 -30.273 45.877 1.00 34.38 345 PRO A N 1
ATOM 2700 C CA . PRO A 1 345 ? 2.999 -31.273 45.350 1.00 34.38 345 PRO A CA 1
ATOM 2701 C C . PRO A 1 345 ? 3.013 -31.239 43.812 1.00 34.38 345 PRO A C 1
ATOM 2703 O O . PRO A 1 345 ? 1.962 -31.201 43.174 1.00 34.38 345 PRO A O 1
ATOM 2706 N N . MET A 1 346 ? 4.210 -31.249 43.216 1.00 34.94 346 MET A N 1
ATOM 2707 C CA . MET A 1 346 ? 4.396 -31.463 41.774 1.00 34.94 346 MET A CA 1
ATOM 2708 C C . MET A 1 346 ? 4.384 -32.967 41.448 1.00 34.94 346 MET A C 1
ATOM 2710 O O . MET A 1 346 ? 4.856 -33.748 42.271 1.00 34.94 346 MET A O 1
ATOM 2714 N N . PRO A 1 347 ? 3.889 -33.377 40.264 1.00 37.31 347 PRO A N 1
ATOM 2715 C CA . PRO A 1 347 ? 3.938 -34.764 39.817 1.00 37.31 347 PRO A CA 1
ATOM 2716 C C . PRO A 1 347 ? 5.358 -35.197 39.420 1.00 37.31 347 PRO A C 1
ATOM 2718 O O . PRO A 1 347 ? 6.155 -34.410 38.898 1.00 37.31 347 PRO A O 1
ATOM 2721 N N . ASP A 1 348 ? 5.640 -36.476 39.659 1.00 36.62 348 ASP A N 1
ATOM 2722 C CA . ASP A 1 348 ? 6.922 -37.144 39.445 1.00 36.62 348 ASP A CA 1
ATOM 2723 C C . ASP A 1 348 ? 7.256 -37.283 37.951 1.00 36.62 348 ASP A C 1
ATOM 2725 O O . ASP A 1 348 ? 6.924 -38.291 37.330 1.00 36.62 348 ASP A O 1
ATOM 2729 N N . SER A 1 349 ? 7.892 -36.258 37.367 1.00 33.31 349 SER A N 1
ATOM 2730 C CA . SER A 1 349 ? 8.954 -36.318 36.328 1.00 33.31 349 SER A CA 1
ATOM 2731 C C . SER A 1 349 ? 8.924 -35.086 35.400 1.00 33.31 349 SER A C 1
ATOM 2733 O O . SER A 1 349 ? 7.911 -34.852 34.739 1.00 33.31 349 SER A O 1
ATOM 2735 N N . PRO A 1 350 ? 10.024 -34.315 35.259 1.00 33.25 350 PRO A N 1
ATOM 2736 C CA . PRO A 1 350 ? 10.129 -33.259 34.252 1.00 33.25 350 PRO A CA 1
ATOM 2737 C C . PRO A 1 350 ? 10.750 -33.774 32.932 1.00 33.25 350 PRO A C 1
ATOM 2739 O O . PRO A 1 350 ? 11.589 -34.679 32.964 1.00 33.25 350 PRO A O 1
ATOM 2742 N N . PRO A 1 351 ? 10.432 -33.175 31.766 1.00 31.75 351 PRO A N 1
ATOM 2743 C CA . PRO A 1 351 ? 11.190 -33.403 30.542 1.00 31.75 351 PRO A CA 1
ATOM 2744 C C . PR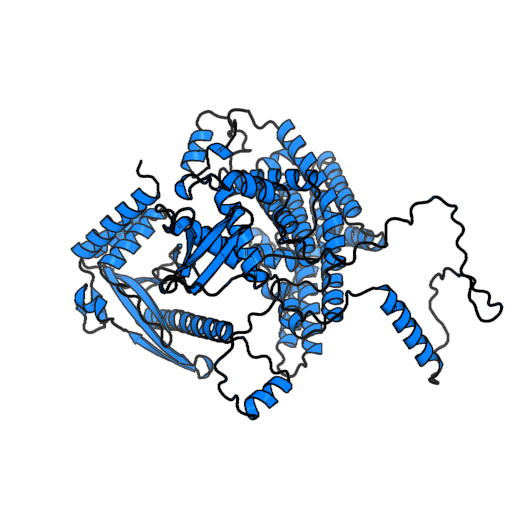O A 1 351 ? 12.549 -32.695 30.615 1.00 31.75 351 PRO A C 1
ATOM 2746 O O . PRO A 1 351 ? 12.667 -31.577 31.121 1.00 31.75 351 PRO A O 1
ATOM 2749 N N . GLN A 1 352 ? 13.578 -33.357 30.092 1.00 34.62 352 GLN A N 1
ATOM 2750 C CA . GLN A 1 352 ? 14.956 -32.874 30.060 1.00 34.62 352 GLN A CA 1
ATOM 2751 C C . GLN A 1 352 ? 15.089 -31.604 29.201 1.00 34.62 352 GLN A C 1
ATOM 2753 O O . GLN A 1 352 ? 14.943 -31.651 27.982 1.00 34.62 352 GLN A O 1
ATOM 2758 N N . ALA A 1 353 ? 15.431 -30.483 29.836 1.00 28.34 353 ALA A N 1
ATOM 2759 C CA . ALA A 1 353 ? 15.985 -29.305 29.176 1.00 28.34 353 ALA A CA 1
ATOM 2760 C C . ALA A 1 353 ? 17.430 -29.107 29.658 1.00 28.34 353 ALA A C 1
ATOM 2762 O O . ALA A 1 353 ? 17.698 -29.143 30.861 1.00 28.34 353 ALA A O 1
ATOM 2763 N N . LEU A 1 354 ? 18.359 -28.917 28.714 1.00 28.02 354 LEU A N 1
ATOM 2764 C CA . LEU A 1 354 ? 19.749 -28.548 28.985 1.00 28.02 354 LEU A CA 1
ATOM 2765 C C . LEU A 1 354 ? 19.793 -27.235 29.785 1.00 28.02 354 LEU A C 1
ATOM 2767 O O . LEU A 1 354 ? 19.375 -26.191 29.287 1.00 28.02 354 LEU A O 1
ATOM 2771 N N . TYR A 1 355 ? 20.351 -27.276 30.995 1.00 27.62 355 TYR A N 1
ATOM 2772 C CA . TYR A 1 355 ? 20.707 -26.085 31.764 1.00 27.62 355 TYR A CA 1
ATOM 2773 C C . TYR A 1 355 ? 22.216 -25.835 31.675 1.00 27.62 355 TYR A C 1
ATOM 2775 O O . TYR A 1 355 ? 23.024 -26.709 31.984 1.00 27.62 355 TYR A O 1
ATOM 2783 N N . VAL A 1 356 ? 22.599 -24.613 31.300 1.00 27.06 356 VAL A N 1
ATOM 2784 C CA . VAL A 1 356 ? 23.946 -24.080 31.542 1.00 27.06 356 VAL A CA 1
ATOM 2785 C C . VAL A 1 356 ? 24.015 -23.668 33.015 1.00 27.06 356 VAL A C 1
ATOM 2787 O O . VAL A 1 356 ? 23.275 -22.786 33.448 1.00 27.06 356 VAL A O 1
ATOM 2790 N N . HIS A 1 357 ? 24.872 -24.319 33.802 1.00 26.12 357 HIS A N 1
ATOM 2791 C CA . HIS A 1 357 ? 25.088 -23.974 35.208 1.00 26.12 357 HIS A CA 1
ATOM 2792 C C . HIS A 1 357 ? 26.057 -22.789 35.339 1.00 26.12 357 HIS A C 1
ATOM 2794 O O . HIS A 1 357 ? 27.202 -22.868 34.898 1.00 26.12 357 HIS A O 1
ATOM 2800 N N . TYR A 1 358 ? 25.626 -21.721 36.015 1.00 30.39 358 TYR A N 1
ATOM 2801 C CA . TYR A 1 358 ? 26.530 -20.745 36.627 1.00 30.39 358 TYR A CA 1
ATOM 2802 C C . TYR A 1 358 ? 26.750 -21.142 38.090 1.00 30.39 358 TYR A C 1
ATOM 2804 O O . TYR A 1 358 ? 25.785 -21.298 38.839 1.00 30.39 358 TYR A O 1
ATOM 2812 N N . ASN A 1 359 ? 28.008 -21.289 38.506 1.00 29.06 359 ASN A N 1
ATOM 2813 C CA . ASN A 1 359 ? 28.347 -21.477 39.914 1.00 29.06 359 ASN A CA 1
ATOM 2814 C C . ASN A 1 359 ? 28.368 -20.116 40.617 1.00 29.06 359 ASN A C 1
ATOM 2816 O O . ASN A 1 359 ? 29.197 -19.266 40.303 1.00 29.06 359 ASN A O 1
ATOM 2820 N N . VAL A 1 360 ? 27.468 -19.927 41.582 1.00 34.44 360 VAL A N 1
ATOM 2821 C CA . VAL A 1 360 ? 27.491 -18.801 42.523 1.00 34.44 360 VAL A CA 1
ATOM 2822 C C . VAL A 1 360 ? 27.852 -19.369 43.889 1.00 34.44 360 VAL A C 1
ATOM 2824 O O . VAL A 1 360 ? 27.041 -20.056 44.508 1.00 34.44 360 VAL A O 1
ATOM 2827 N N . SER A 1 361 ? 29.069 -19.111 44.363 1.00 35.72 361 SER A N 1
ATOM 2828 C CA . SER A 1 361 ? 29.451 -19.400 45.747 1.00 35.72 361 SER A CA 1
ATOM 2829 C C . SER A 1 361 ? 29.303 -18.146 46.600 1.00 35.72 361 SER A C 1
ATOM 2831 O O . SER A 1 361 ? 29.762 -17.071 46.215 1.00 35.72 361 SER A O 1
ATOM 2833 N N . TRP A 1 362 ? 28.695 -18.297 47.773 1.00 32.59 362 TRP A N 1
ATOM 2834 C CA . TRP A 1 362 ? 28.498 -17.224 48.741 1.00 32.59 362 TRP A CA 1
ATOM 2835 C C . TRP A 1 362 ? 29.577 -17.284 49.824 1.00 32.59 362 TRP A C 1
ATOM 2837 O O . TRP A 1 362 ? 29.711 -18.296 50.508 1.00 32.59 362 TRP A O 1
ATOM 2847 N N . GLN A 1 363 ? 30.311 -16.189 50.016 1.00 36.16 363 GLN A N 1
ATOM 2848 C CA . GLN A 1 363 ? 31.102 -15.944 51.222 1.00 36.16 363 GLN A CA 1
ATOM 2849 C C . GLN A 1 363 ? 30.687 -14.586 51.799 1.00 36.16 363 GLN A C 1
ATOM 2851 O O . GLN A 1 363 ? 31.004 -13.533 51.252 1.00 36.16 363 GLN A O 1
ATOM 2856 N N . GLY A 1 364 ? 29.935 -14.606 52.902 1.00 60.06 364 GLY A N 1
ATOM 2857 C CA . GLY A 1 364 ? 29.417 -13.392 53.543 1.00 60.06 364 GLY A CA 1
ATOM 2858 C C . GLY A 1 364 ? 28.296 -12.686 52.759 1.00 60.06 364 GLY A C 1
ATOM 2859 O O . GLY A 1 364 ? 27.600 -13.292 51.948 1.00 60.06 364 GLY A O 1
ATOM 2860 N N . LYS A 1 365 ? 28.084 -11.389 53.039 1.00 32.50 365 LYS A N 1
ATOM 2861 C CA . LYS A 1 365 ? 26.965 -10.575 52.507 1.00 32.50 365 LYS A CA 1
ATOM 2862 C C . LYS A 1 365 ? 27.174 -10.027 51.081 1.00 32.50 365 LYS A C 1
ATOM 2864 O O . LYS A 1 365 ? 26.452 -9.117 50.681 1.00 32.50 365 LYS A O 1
ATOM 2869 N N . GLN A 1 366 ? 28.123 -10.544 50.301 1.00 34.47 366 GLN A N 1
ATOM 2870 C CA . GLN A 1 366 ? 28.310 -10.133 48.904 1.00 34.47 366 GLN A CA 1
ATOM 2871 C C . GLN A 1 366 ? 28.436 -11.346 47.979 1.00 34.47 366 GLN A C 1
ATOM 2873 O O . GLN A 1 366 ? 29.191 -12.275 48.253 1.00 34.47 366 GLN A O 1
ATOM 2878 N N . ALA A 1 367 ? 27.694 -11.317 46.870 1.00 32.47 367 ALA A N 1
ATOM 2879 C CA . ALA A 1 367 ? 27.833 -12.269 45.776 1.00 32.47 367 ALA A CA 1
ATOM 2880 C C . ALA A 1 367 ? 28.847 -11.724 44.760 1.00 32.47 367 ALA A C 1
ATOM 2882 O O . ALA A 1 367 ? 28.674 -10.615 44.254 1.00 32.47 367 ALA A O 1
ATOM 2883 N N . GLN A 1 368 ? 29.888 -12.497 44.445 1.00 33.72 368 GLN A N 1
ATOM 2884 C CA . GLN A 1 368 ? 30.782 -12.211 43.322 1.00 33.72 368 GLN A CA 1
ATOM 2885 C C . GLN A 1 368 ? 30.410 -13.085 42.123 1.00 33.72 368 GLN A C 1
ATOM 2887 O O . GLN A 1 368 ? 30.353 -14.309 42.225 1.00 33.72 368 GLN A O 1
ATOM 2892 N N . VAL A 1 369 ? 30.195 -12.444 40.973 1.00 33.53 369 VAL A N 1
ATOM 2893 C CA . VAL A 1 369 ? 30.099 -13.089 39.659 1.00 33.53 369 VAL A CA 1
ATOM 2894 C C . VAL A 1 369 ? 31.347 -12.681 38.889 1.00 33.53 369 VAL A C 1
ATOM 2896 O O . VAL A 1 369 ? 31.512 -11.507 38.570 1.00 33.53 369 VAL A O 1
ATOM 2899 N N . SER A 1 370 ? 32.254 -13.617 38.618 1.00 31.72 370 SER A N 1
ATOM 2900 C CA . SER A 1 370 ? 33.469 -13.331 37.856 1.00 31.72 370 SER A CA 1
ATOM 2901 C C . SER A 1 370 ? 33.309 -13.760 36.397 1.00 31.72 370 SER A C 1
ATOM 2903 O O . SER A 1 370 ? 33.062 -14.922 36.081 1.00 31.72 370 SER A O 1
ATOM 2905 N N . ARG A 1 371 ? 33.500 -12.804 35.483 1.00 29.23 371 ARG A N 1
ATOM 2906 C CA . ARG A 1 371 ? 33.863 -13.061 34.086 1.00 29.23 371 ARG A CA 1
ATOM 2907 C C . ARG A 1 371 ? 35.228 -12.418 33.857 1.00 29.23 371 ARG A C 1
ATOM 2909 O O . ARG A 1 371 ? 35.372 -11.215 34.030 1.00 29.23 371 ARG A O 1
ATOM 2916 N N . ARG A 1 372 ? 36.226 -13.223 33.487 1.00 28.52 372 ARG A N 1
ATOM 2917 C CA . ARG A 1 372 ? 37.522 -12.740 32.988 1.00 28.52 372 ARG A CA 1
ATOM 2918 C C . ARG A 1 372 ? 37.343 -12.263 31.548 1.00 28.52 372 ARG A C 1
ATOM 2920 O O . ARG A 1 372 ? 37.133 -13.106 30.681 1.00 28.52 372 ARG A O 1
ATOM 2927 N N . ILE A 1 373 ? 37.462 -10.959 31.310 1.00 29.03 373 ILE A N 1
ATOM 2928 C CA . ILE A 1 373 ? 37.984 -10.377 30.064 1.00 29.03 373 ILE A CA 1
ATOM 2929 C C . ILE A 1 373 ? 38.840 -9.172 30.481 1.00 29.03 373 ILE A C 1
ATOM 2931 O O . ILE A 1 373 ? 38.393 -8.363 31.289 1.00 29.03 373 ILE A O 1
ATOM 2935 N N . ASN A 1 374 ? 40.078 -9.145 29.981 1.00 28.48 374 ASN A N 1
ATOM 2936 C CA . ASN A 1 374 ? 41.094 -8.118 30.205 1.00 28.48 374 ASN A CA 1
ATOM 2937 C C . ASN A 1 374 ? 40.713 -6.762 29.589 1.00 28.48 374 ASN A C 1
ATOM 2939 O O . ASN A 1 374 ? 39.917 -6.691 28.652 1.00 28.48 374 ASN A O 1
ATOM 2943 N N . ASP A 1 375 ? 41.342 -5.734 30.150 1.00 28.41 375 ASP A N 1
ATOM 2944 C CA . ASP A 1 375 ? 41.217 -4.301 29.896 1.00 28.41 375 ASP A CA 1
ATOM 2945 C C . ASP A 1 375 ? 41.462 -3.861 28.439 1.00 28.41 375 ASP A C 1
ATOM 2947 O O . ASP A 1 375 ? 42.281 -4.438 27.729 1.00 28.41 375 ASP A O 1
ATOM 2951 N N . ASP A 1 376 ? 40.739 -2.818 28.005 1.00 26.73 376 ASP A N 1
ATOM 2952 C CA . ASP A 1 376 ? 41.343 -1.487 27.815 1.00 26.73 376 ASP A CA 1
ATOM 2953 C C . ASP A 1 376 ? 40.277 -0.395 27.558 1.00 26.73 376 ASP A C 1
ATOM 2955 O O . ASP A 1 376 ? 39.652 -0.278 26.506 1.00 26.73 376 ASP A O 1
ATOM 2959 N N . GLN A 1 377 ? 40.070 0.409 28.602 1.00 28.97 377 GLN A N 1
ATOM 2960 C CA . GLN A 1 377 ? 40.115 1.874 28.595 1.00 28.97 377 GLN A CA 1
ATOM 2961 C C . GLN A 1 377 ? 39.353 2.664 27.507 1.00 28.97 377 GLN A C 1
ATOM 2963 O O . GLN A 1 377 ? 39.900 3.038 26.472 1.00 28.97 377 GLN A O 1
ATOM 2968 N N . LYS A 1 378 ? 38.127 3.091 27.858 1.00 28.52 378 LYS A N 1
ATOM 2969 C CA . LYS A 1 378 ? 37.648 4.493 27.751 1.00 28.52 378 LYS A CA 1
ATOM 2970 C C . LYS A 1 378 ? 36.285 4.658 28.441 1.00 28.52 378 LYS A C 1
ATOM 2972 O O . LYS A 1 378 ? 35.236 4.718 27.812 1.00 28.52 378 LYS A O 1
ATOM 2977 N N . PHE A 1 379 ? 36.318 4.749 29.768 1.00 28.08 379 PHE A N 1
ATOM 2978 C CA . PHE A 1 379 ? 35.185 5.166 30.602 1.00 28.08 379 PHE A CA 1
ATOM 2979 C C . PHE A 1 379 ? 35.568 6.468 31.317 1.00 28.08 379 PHE A C 1
ATOM 2981 O O . PHE A 1 379 ? 35.909 6.479 32.494 1.00 28.08 379 PHE A O 1
ATOM 2988 N N . ALA A 1 380 ? 35.593 7.567 30.561 1.00 27.86 380 ALA A N 1
ATOM 2989 C CA . ALA A 1 380 ? 35.742 8.920 31.110 1.00 27.86 380 ALA A CA 1
ATOM 2990 C C . ALA A 1 380 ? 34.907 9.995 30.378 1.00 27.86 380 ALA A C 1
ATOM 2992 O O . ALA A 1 380 ? 34.902 11.135 30.822 1.00 27.86 380 ALA A O 1
ATOM 2993 N N . ASP A 1 381 ? 34.126 9.640 29.346 1.00 29.48 381 ASP A N 1
ATOM 2994 C CA . ASP A 1 381 ? 33.304 10.605 28.582 1.00 29.48 381 ASP A CA 1
ATOM 2995 C C . ASP A 1 381 ? 31.783 10.455 28.804 1.00 29.48 381 ASP A C 1
ATOM 2997 O O . ASP A 1 381 ? 30.977 11.102 28.141 1.00 29.48 381 ASP A O 1
ATOM 3001 N N . LEU A 1 382 ? 31.349 9.622 29.755 1.00 28.39 382 LEU A N 1
ATOM 3002 C CA . LEU A 1 382 ? 29.941 9.216 29.914 1.00 28.39 382 LEU A CA 1
ATOM 3003 C C . LEU A 1 382 ? 29.253 9.780 31.170 1.00 28.39 382 LEU A C 1
ATOM 3005 O O . LEU A 1 382 ? 28.380 9.137 31.747 1.00 28.39 382 LEU A O 1
ATOM 3009 N N . TYR A 1 383 ? 29.615 11.003 31.576 1.00 27.72 383 TYR A N 1
ATOM 3010 C CA . TYR A 1 383 ? 28.898 11.735 32.636 1.00 27.72 383 TYR A CA 1
ATOM 3011 C C . TYR A 1 383 ? 28.489 13.171 32.270 1.00 27.72 383 TYR A C 1
ATOM 3013 O O . TYR A 1 383 ? 28.222 13.995 33.142 1.00 27.72 383 TYR A O 1
ATOM 3021 N N . VAL A 1 384 ? 28.371 13.471 30.973 1.00 33.19 384 VAL A N 1
ATOM 3022 C CA . VAL A 1 384 ? 27.739 14.704 30.480 1.00 33.19 384 VAL A CA 1
ATOM 3023 C C . VAL A 1 384 ? 26.866 14.372 29.272 1.00 33.19 384 VAL A C 1
ATOM 3025 O O . VAL A 1 384 ? 27.278 14.631 28.152 1.00 33.19 384 VAL A O 1
ATOM 3028 N N . ASP A 1 385 ? 25.672 13.786 29.457 1.00 31.30 385 ASP A N 1
ATOM 3029 C CA . ASP A 1 385 ? 24.642 13.896 28.401 1.00 31.30 385 ASP A CA 1
ATOM 3030 C C . ASP A 1 385 ? 23.181 13.619 28.812 1.00 31.30 385 ASP A C 1
ATOM 3032 O O . ASP A 1 385 ? 22.386 13.068 28.054 1.00 31.30 385 ASP A O 1
ATOM 3036 N N . GLN A 1 386 ? 22.757 14.079 29.996 1.00 27.31 386 GLN A N 1
ATOM 3037 C CA . GLN A 1 386 ? 21.324 14.145 30.351 1.00 27.31 386 GLN A CA 1
ATOM 3038 C C . GLN A 1 386 ? 20.617 15.437 29.876 1.00 27.31 386 GLN A C 1
ATOM 3040 O O . GLN A 1 386 ? 19.541 15.789 30.360 1.00 27.31 386 GLN A O 1
ATOM 3045 N N . HIS A 1 387 ? 21.164 16.145 28.879 1.00 29.84 387 HIS A N 1
ATOM 3046 C CA . HIS A 1 387 ? 20.625 17.434 28.410 1.00 29.84 387 HIS A CA 1
ATOM 3047 C C . HIS A 1 387 ? 20.504 17.593 26.882 1.00 29.84 387 HIS A C 1
ATOM 3049 O O . HIS A 1 387 ? 20.701 18.683 26.353 1.00 29.84 387 HIS A O 1
ATOM 3055 N N . ASN A 1 388 ? 20.081 16.549 26.155 1.00 32.78 388 ASN A N 1
ATOM 3056 C CA . ASN A 1 388 ? 19.913 16.631 24.690 1.00 32.78 388 ASN A CA 1
ATOM 3057 C C . ASN A 1 388 ? 18.474 16.532 24.134 1.00 32.78 388 ASN A C 1
ATOM 3059 O O . ASN A 1 388 ? 18.300 16.500 22.918 1.00 32.78 388 ASN A O 1
ATOM 3063 N N . ILE A 1 389 ? 17.423 16.615 24.961 1.00 31.88 389 ILE A N 1
ATOM 3064 C CA . ILE A 1 389 ? 16.022 16.635 24.465 1.00 31.88 389 ILE A CA 1
ATOM 3065 C C . ILE A 1 389 ? 15.541 18.051 24.053 1.00 31.88 389 ILE A C 1
ATOM 3067 O O . ILE A 1 389 ? 14.551 18.192 23.343 1.00 31.88 389 ILE A O 1
ATOM 3071 N N . LEU A 1 390 ? 16.297 19.116 24.353 1.00 30.14 390 LEU A N 1
ATOM 3072 C CA . LEU A 1 390 ? 15.981 20.495 23.926 1.00 30.14 390 LEU A CA 1
ATOM 3073 C C . LEU A 1 390 ? 16.669 20.937 22.612 1.00 30.14 390 LEU A C 1
ATOM 3075 O O . LEU A 1 390 ? 16.570 22.104 22.223 1.00 30.14 390 LEU A O 1
ATOM 3079 N N . ARG A 1 391 ? 17.370 20.043 21.895 1.00 33.56 391 ARG A N 1
ATOM 3080 C CA . ARG A 1 391 ? 18.194 20.423 20.725 1.00 33.56 391 ARG A CA 1
ATOM 3081 C C . ARG A 1 391 ? 17.485 20.467 19.366 1.00 33.56 391 ARG A C 1
ATOM 3083 O O . ARG A 1 391 ? 18.064 20.998 18.423 1.00 33.56 391 ARG A O 1
ATOM 3090 N N . THR A 1 392 ? 16.238 20.020 19.230 1.00 38.81 392 THR A N 1
ATOM 3091 C CA . THR A 1 392 ? 15.537 20.001 17.923 1.00 38.81 392 THR A CA 1
ATOM 3092 C C . THR A 1 392 ? 14.880 21.328 17.520 1.00 38.81 392 THR A C 1
ATOM 3094 O O . THR A 1 392 ? 14.330 21.434 16.429 1.00 38.81 392 THR A O 1
ATOM 3097 N N . ALA A 1 393 ? 15.006 22.377 18.338 1.00 40.00 393 ALA A N 1
ATOM 3098 C CA . ALA A 1 393 ? 14.692 23.759 17.957 1.00 40.00 393 ALA A CA 1
ATOM 3099 C C . ALA A 1 393 ? 15.882 24.714 18.156 1.00 40.00 393 ALA A C 1
ATOM 3101 O O . ALA A 1 393 ? 15.702 25.934 18.184 1.00 40.00 393 ALA A O 1
ATOM 3102 N N . GLN A 1 394 ? 17.104 24.188 18.319 1.00 44.66 394 GLN A N 1
ATOM 3103 C CA . GLN A 1 394 ? 18.277 25.051 18.327 1.00 44.66 394 GLN A CA 1
ATOM 3104 C C . GLN A 1 394 ? 18.656 25.413 16.884 1.00 44.66 394 GLN A C 1
ATOM 3106 O O . GLN A 1 394 ? 18.878 24.517 16.068 1.00 44.66 394 GLN A O 1
ATOM 3111 N N . PRO A 1 395 ? 18.743 26.712 16.551 1.00 51.75 395 PRO A N 1
ATOM 3112 C CA . PRO A 1 395 ? 19.342 27.141 15.304 1.00 51.75 395 PRO A CA 1
ATOM 3113 C C . PRO A 1 395 ? 20.762 26.565 15.257 1.00 51.75 395 PRO A C 1
ATOM 3115 O O . PRO A 1 395 ? 21.590 26.904 16.103 1.00 51.75 395 PRO A O 1
ATOM 3118 N N . LYS A 1 396 ? 21.021 25.648 14.313 1.00 59.00 396 LYS A N 1
ATOM 3119 C CA . LYS A 1 396 ? 22.369 25.120 14.039 1.00 59.00 396 LYS A CA 1
ATOM 3120 C C . LYS A 1 396 ? 23.313 26.288 13.708 1.00 59.00 396 LYS A C 1
ATOM 3122 O O . LYS A 1 396 ? 22.842 27.392 13.427 1.00 59.00 396 LYS A O 1
ATOM 3127 N N . GLY A 1 397 ? 24.628 26.053 13.713 1.00 62.94 397 GLY A N 1
ATOM 3128 C CA . GLY A 1 397 ? 25.641 27.082 13.412 1.00 62.94 397 GLY A CA 1
ATOM 3129 C C . GLY A 1 397 ? 25.301 27.942 12.184 1.00 62.94 397 GLY A C 1
ATOM 3130 O O . GLY A 1 397 ? 25.448 29.164 12.228 1.00 62.94 397 GLY A O 1
ATOM 3131 N N . ASP A 1 398 ? 24.701 27.330 11.163 1.00 66.00 398 ASP A N 1
ATOM 3132 C CA . ASP A 1 398 ? 24.251 27.997 9.939 1.00 66.00 398 ASP A CA 1
ATOM 3133 C C . ASP A 1 398 ? 23.184 29.075 10.180 1.00 66.00 398 ASP A C 1
ATOM 3135 O O . ASP A 1 398 ? 23.256 30.157 9.609 1.00 66.00 398 ASP A O 1
ATOM 3139 N N . ALA A 1 399 ? 22.206 28.845 11.059 1.00 72.62 399 ALA A N 1
ATOM 3140 C CA . ALA A 1 399 ? 21.142 29.816 11.323 1.00 72.62 399 ALA A CA 1
ATOM 3141 C C . ALA A 1 399 ? 21.650 31.034 12.115 1.00 72.62 399 ALA A C 1
ATOM 3143 O O . ALA A 1 399 ? 21.213 32.158 11.870 1.00 72.62 399 ALA A O 1
ATOM 3144 N N . PHE A 1 400 ? 22.623 30.842 13.011 1.00 80.44 400 PHE A N 1
ATOM 3145 C CA . PHE A 1 400 ? 23.332 31.960 13.642 1.00 80.44 400 PHE A CA 1
ATOM 3146 C C . PHE A 1 400 ? 24.212 32.721 12.645 1.00 80.44 400 PHE A C 1
ATOM 3148 O O . PHE A 1 400 ? 24.293 33.950 12.709 1.00 80.44 400 PHE A O 1
ATOM 3155 N N . HIS A 1 401 ? 24.844 32.014 11.708 1.00 82.69 401 HIS A N 1
ATOM 3156 C CA . HIS A 1 401 ? 25.593 32.628 10.617 1.00 82.69 401 HIS A CA 1
ATOM 3157 C C . HIS A 1 401 ? 24.677 33.484 9.723 1.00 82.69 401 HIS A C 1
ATOM 3159 O O . HIS A 1 401 ? 24.972 34.658 9.495 1.00 82.69 401 HIS A O 1
ATOM 3165 N N . PHE A 1 402 ? 23.505 32.972 9.330 1.00 84.94 402 PHE A N 1
ATOM 3166 C CA . PHE A 1 402 ? 22.503 33.739 8.580 1.00 84.94 402 PHE A CA 1
ATOM 3167 C C . PHE A 1 402 ? 21.948 34.931 9.377 1.00 84.94 402 PHE A C 1
ATOM 3169 O O . PHE A 1 402 ? 21.777 36.011 8.815 1.00 84.94 402 PHE A O 1
ATOM 3176 N N . LEU A 1 403 ? 21.736 34.815 10.694 1.00 87.44 403 LEU A N 1
ATOM 3177 C CA . LEU A 1 403 ? 21.347 35.974 11.511 1.00 87.44 403 LEU A CA 1
ATOM 3178 C C . LEU A 1 403 ? 22.385 37.103 11.464 1.00 87.44 403 LEU A C 1
ATOM 3180 O O . LEU A 1 403 ? 22.018 38.273 11.369 1.00 87.44 403 LEU A O 1
ATOM 3184 N N . LYS A 1 404 ? 23.683 36.781 11.500 1.00 88.88 404 LYS A N 1
ATOM 3185 C CA . LYS A 1 404 ? 24.733 37.804 11.374 1.00 88.88 404 LYS A CA 1
ATOM 3186 C C . LYS A 1 404 ? 24.686 38.489 10.005 1.00 88.88 404 LYS A C 1
ATOM 3188 O O . LYS A 1 404 ? 24.806 39.710 9.938 1.00 88.88 404 LYS A O 1
ATOM 3193 N N . GLN A 1 405 ? 24.452 37.727 8.936 1.00 90.94 405 GLN A N 1
ATOM 3194 C CA . GLN A 1 405 ? 24.378 38.243 7.561 1.00 90.94 405 GLN A CA 1
ATOM 3195 C C . GLN A 1 405 ? 23.164 39.147 7.304 1.00 90.94 405 GLN A C 1
ATOM 3197 O O . GLN A 1 405 ? 23.209 40.026 6.443 1.00 90.94 405 GLN A O 1
ATOM 3202 N N . THR A 1 406 ? 22.082 38.962 8.057 1.00 93.25 406 THR A N 1
ATOM 3203 C CA . THR A 1 406 ? 20.827 39.709 7.881 1.00 93.25 406 THR A CA 1
ATOM 3204 C C . THR A 1 406 ? 20.767 41.021 8.660 1.00 93.25 406 THR A C 1
ATOM 3206 O O . THR A 1 406 ? 19.891 41.845 8.386 1.00 93.25 406 THR A O 1
ATOM 3209 N N . LYS A 1 407 ? 21.722 41.271 9.570 1.00 93.62 407 LYS A N 1
ATOM 3210 C CA . LYS A 1 407 ? 21.794 42.490 10.397 1.00 93.62 407 LYS A CA 1
ATOM 3211 C C . LYS A 1 407 ? 21.674 43.777 9.572 1.00 93.62 407 LYS A C 1
ATOM 3213 O O . LYS A 1 407 ? 20.889 44.645 9.931 1.00 93.62 407 LYS A O 1
ATOM 3218 N N . ASN A 1 408 ? 22.368 43.858 8.438 1.00 91.31 408 ASN A N 1
ATOM 3219 C CA . ASN A 1 408 ? 22.405 45.060 7.593 1.00 91.31 408 ASN A CA 1
ATOM 3220 C C . ASN A 1 408 ? 21.461 44.987 6.376 1.00 91.31 408 ASN A C 1
ATOM 3222 O O . ASN A 1 408 ? 21.565 45.807 5.467 1.00 91.31 408 ASN A O 1
ATOM 3226 N N . LYS A 1 409 ? 20.562 43.994 6.311 1.00 90.56 409 LYS A N 1
ATOM 3227 C CA . LYS A 1 409 ? 19.630 43.817 5.188 1.00 90.56 409 LYS A CA 1
ATOM 3228 C C . LYS A 1 409 ? 18.239 44.320 5.560 1.00 90.56 409 LYS A C 1
ATOM 3230 O O . LYS A 1 409 ? 17.739 44.005 6.639 1.00 90.56 409 LYS A O 1
ATOM 3235 N N . ALA A 1 410 ? 17.586 45.038 4.648 1.00 86.69 410 ALA A N 1
ATOM 3236 C CA . ALA A 1 410 ? 16.143 45.279 4.703 1.00 86.69 410 ALA A CA 1
ATOM 3237 C C . ALA A 1 410 ? 15.367 43.982 4.401 1.00 86.69 410 ALA A C 1
ATOM 3239 O O . ALA A 1 410 ? 15.895 43.092 3.731 1.00 86.69 410 ALA A O 1
ATOM 3240 N N . GLY A 1 411 ? 14.113 43.873 4.857 1.00 84.12 411 GLY A N 1
ATOM 3241 C CA . GLY A 1 411 ? 13.317 42.643 4.715 1.00 84.12 411 GLY A CA 1
ATOM 3242 C C . GLY A 1 411 ? 13.162 42.168 3.262 1.00 84.12 411 GLY A C 1
ATOM 3243 O O . GLY A 1 411 ? 13.219 40.972 2.988 1.00 84.12 411 GLY A O 1
ATOM 3244 N N . GLY A 1 412 ? 13.059 43.101 2.310 1.00 81.69 412 GLY A N 1
ATOM 3245 C CA . GLY A 1 412 ? 12.945 42.803 0.875 1.00 81.69 412 GLY A CA 1
ATOM 3246 C C . GLY A 1 412 ? 14.202 42.193 0.263 1.00 81.69 412 GLY A C 1
ATOM 3247 O O . GLY A 1 412 ? 14.111 41.441 -0.708 1.00 81.69 412 GLY A O 1
ATOM 3248 N N . ASN A 1 413 ? 15.356 42.449 0.884 1.00 86.12 413 ASN A N 1
ATOM 3249 C CA . ASN A 1 413 ? 16.667 41.991 0.428 1.00 86.12 413 ASN A CA 1
ATOM 3250 C C . ASN A 1 413 ? 17.057 40.638 1.043 1.00 86.12 413 ASN A C 1
ATOM 3252 O O . ASN A 1 413 ? 18.158 40.144 0.798 1.00 86.12 413 ASN A O 1
ATOM 3256 N N . LEU A 1 414 ? 16.177 40.036 1.851 1.00 87.44 414 LEU A N 1
ATOM 3257 C CA . LEU A 1 414 ? 16.381 38.695 2.381 1.00 87.44 414 LEU A CA 1
ATOM 3258 C C . LEU A 1 414 ? 16.135 37.650 1.289 1.00 87.44 414 LEU A C 1
ATOM 3260 O O . LEU A 1 414 ? 15.080 37.621 0.638 1.00 87.44 414 LEU A O 1
ATOM 3264 N N . SER A 1 415 ? 17.096 36.743 1.132 1.00 87.81 415 SER A N 1
ATOM 3265 C CA . SER A 1 415 ? 16.881 35.489 0.417 1.00 87.81 415 SER A CA 1
ATOM 3266 C C . SER A 1 415 ? 15.891 34.600 1.178 1.00 87.81 415 SER A C 1
ATOM 3268 O O . SER A 1 415 ? 15.619 34.783 2.366 1.00 87.81 415 SER A O 1
ATOM 3270 N N . THR A 1 416 ? 15.356 33.575 0.513 1.00 79.94 416 THR A N 1
ATOM 3271 C CA . THR A 1 416 ? 14.434 32.622 1.156 1.00 79.94 416 THR A CA 1
ATOM 3272 C C . THR A 1 416 ? 15.081 31.883 2.330 1.00 79.94 416 THR A C 1
ATOM 3274 O O . THR A 1 416 ? 14.416 31.647 3.335 1.00 79.94 416 THR A O 1
ATOM 3277 N N . LYS A 1 417 ? 16.375 31.545 2.229 1.00 83.62 417 LYS A N 1
ATOM 3278 C CA . LYS A 1 417 ? 17.117 30.860 3.301 1.00 83.62 417 LYS A CA 1
ATOM 3279 C C . LYS A 1 417 ? 17.294 31.762 4.525 1.00 83.62 417 LYS A C 1
ATOM 3281 O O . LYS A 1 417 ? 17.070 31.318 5.645 1.00 83.62 417 LYS A O 1
ATOM 3286 N N . GLU A 1 418 ? 17.615 33.034 4.307 1.00 90.44 418 GLU A N 1
ATOM 3287 C CA . GLU A 1 418 ? 17.763 34.035 5.370 1.00 90.44 418 GLU A CA 1
ATOM 3288 C C . GLU A 1 418 ? 16.436 34.347 6.068 1.00 90.44 418 GLU A C 1
ATOM 3290 O O . GLU A 1 418 ? 16.383 34.395 7.294 1.00 90.44 418 GLU A O 1
ATOM 3295 N N . LEU A 1 419 ? 15.351 34.482 5.298 1.00 89.31 419 LEU A N 1
ATOM 3296 C CA . LEU A 1 419 ? 14.005 34.668 5.838 1.00 89.31 419 LEU A CA 1
ATOM 3297 C C . LEU A 1 419 ? 13.572 33.472 6.701 1.00 89.31 419 LEU A C 1
ATOM 3299 O O . LEU A 1 419 ? 13.085 33.658 7.814 1.00 89.31 419 LEU A O 1
ATOM 3303 N N . LYS A 1 420 ? 13.799 32.239 6.220 1.00 85.62 420 LYS A N 1
ATOM 3304 C CA . LYS A 1 420 ? 13.547 31.016 7.000 1.00 85.62 420 LYS A CA 1
ATOM 3305 C C . LYS A 1 420 ? 14.383 30.988 8.285 1.00 85.62 420 LYS A C 1
ATOM 3307 O O . LYS A 1 420 ? 13.859 30.621 9.333 1.00 85.62 420 LYS A O 1
ATOM 3312 N N . ALA A 1 421 ? 15.648 31.408 8.230 1.00 87.94 421 ALA A N 1
ATOM 3313 C CA . ALA A 1 421 ? 16.511 31.469 9.406 1.00 87.94 421 ALA A CA 1
ATOM 3314 C C . ALA A 1 421 ? 15.992 32.462 10.460 1.00 87.94 421 ALA A C 1
ATOM 3316 O O . ALA A 1 421 ? 15.940 32.106 11.633 1.00 87.94 421 ALA A O 1
ATOM 3317 N N . GLU A 1 422 ? 15.554 33.663 10.069 1.00 93.56 422 GLU A N 1
ATOM 3318 C CA . GLU A 1 422 ? 14.957 34.620 11.013 1.00 93.56 422 GLU A CA 1
ATOM 3319 C C . GLU A 1 422 ? 13.653 34.091 11.638 1.00 93.56 422 GLU A C 1
ATOM 3321 O O . GLU A 1 422 ? 13.491 34.145 12.861 1.00 93.56 422 GLU A O 1
ATOM 3326 N N . LEU A 1 423 ? 12.757 33.503 10.835 1.00 91.19 423 LEU A N 1
ATOM 3327 C CA . LEU A 1 423 ? 11.487 32.944 11.321 1.00 91.19 423 LEU A CA 1
ATOM 3328 C C . LEU A 1 423 ? 11.686 31.778 12.303 1.00 91.19 423 LEU A C 1
ATOM 3330 O O . LEU A 1 423 ? 10.931 31.653 13.269 1.00 91.19 423 LEU A O 1
ATOM 3334 N N . LEU A 1 424 ? 12.736 30.968 12.136 1.00 86.25 424 LEU A N 1
ATOM 3335 C CA . LEU A 1 424 ? 13.091 29.928 13.109 1.00 86.25 424 LEU A CA 1
ATOM 3336 C C . LEU A 1 424 ? 13.394 30.512 14.498 1.00 86.25 424 LEU A C 1
ATOM 3338 O O . LEU A 1 424 ? 13.029 29.908 15.510 1.00 86.25 424 LEU A O 1
ATOM 3342 N N . PHE A 1 425 ? 14.012 31.694 14.574 1.00 91.44 425 PHE A N 1
ATOM 3343 C CA . PHE A 1 425 ? 14.238 32.366 15.854 1.00 91.44 425 PHE A CA 1
ATOM 3344 C C . PHE A 1 425 ? 12.960 32.982 16.432 1.00 91.44 425 PHE A C 1
ATOM 3346 O O . PHE A 1 425 ? 12.771 32.908 17.646 1.00 91.44 425 PHE A O 1
ATOM 3353 N N . VAL A 1 426 ? 12.061 33.517 15.598 1.00 91.31 426 VAL A N 1
ATOM 3354 C CA . VAL A 1 426 ? 10.727 33.977 16.037 1.00 91.31 426 VAL A CA 1
ATOM 3355 C C . VAL A 1 426 ? 9.967 32.827 16.703 1.00 91.31 426 VAL A C 1
ATOM 3357 O O . VAL A 1 426 ? 9.490 32.964 17.830 1.00 91.31 426 VAL A O 1
ATOM 3360 N N . ILE A 1 427 ? 9.933 31.657 16.059 1.00 85.81 427 ILE A N 1
ATOM 3361 C CA . ILE A 1 427 ? 9.302 30.441 16.594 1.00 85.81 427 ILE A CA 1
ATOM 3362 C C . ILE A 1 427 ? 9.981 29.992 17.891 1.00 85.81 427 ILE A C 1
ATOM 3364 O O . ILE A 1 427 ? 9.305 29.654 18.864 1.00 85.81 427 ILE A O 1
ATOM 3368 N N . LYS A 1 428 ? 11.317 30.002 17.935 1.00 87.56 428 LYS A N 1
ATOM 3369 C CA . LYS A 1 428 ? 12.068 29.671 19.151 1.00 87.56 428 LYS A CA 1
ATOM 3370 C C . LYS A 1 428 ? 11.680 30.590 20.311 1.00 87.56 428 LYS A C 1
ATOM 3372 O O . LYS A 1 428 ? 11.385 30.104 21.397 1.00 87.56 428 LYS A O 1
ATOM 3377 N N . PHE A 1 429 ? 11.639 31.901 20.093 1.00 91.38 429 PHE A N 1
ATOM 3378 C CA . PHE A 1 429 ? 11.333 32.864 21.153 1.00 91.38 429 PHE A CA 1
ATOM 3379 C C . PHE A 1 429 ? 9.858 32.807 21.568 1.00 91.38 429 PHE A C 1
ATOM 3381 O O . PHE A 1 429 ? 9.565 32.989 22.748 1.00 91.38 429 PHE A O 1
ATOM 3388 N N . LEU A 1 430 ? 8.944 32.466 20.650 1.00 83.81 430 LEU A N 1
ATOM 3389 C CA . LEU A 1 430 ? 7.555 32.122 20.981 1.00 83.81 430 LEU A CA 1
ATOM 3390 C C . LEU A 1 430 ? 7.485 30.948 21.963 1.00 83.81 430 LEU A C 1
ATOM 3392 O O . LEU A 1 430 ? 6.784 31.043 22.968 1.00 83.81 430 LEU A O 1
ATOM 3396 N N . LYS A 1 431 ? 8.239 29.871 21.707 1.00 78.44 431 LYS A N 1
ATOM 3397 C CA . LYS A 1 431 ? 8.296 28.688 22.584 1.00 78.44 431 LYS A CA 1
ATOM 3398 C C . LYS A 1 431 ? 8.921 28.991 23.944 1.00 78.44 431 LYS A C 1
ATOM 3400 O O . LYS A 1 431 ? 8.467 28.474 24.956 1.00 78.44 431 LYS A O 1
ATOM 3405 N N . GLU A 1 432 ? 9.939 29.843 23.969 1.00 86.44 432 GLU A N 1
ATOM 3406 C CA . GLU A 1 432 ? 10.626 30.255 25.198 1.00 86.44 432 GLU A CA 1
ATOM 3407 C C . GLU A 1 432 ? 9.845 31.308 26.005 1.00 86.44 432 GLU A C 1
ATOM 3409 O O . GLU A 1 432 ? 10.321 31.745 27.050 1.00 86.44 432 GLU A O 1
ATOM 3414 N N . GLY A 1 433 ? 8.676 31.758 25.529 1.00 89.06 433 GLY A N 1
ATOM 3415 C CA . GLY A 1 433 ? 7.908 32.821 26.184 1.00 89.06 433 GLY A CA 1
ATOM 3416 C C . GLY A 1 433 ? 8.608 34.186 26.164 1.00 89.06 433 GLY A C 1
ATOM 3417 O O . GLY A 1 433 ? 8.254 35.066 26.941 1.00 89.06 433 GLY A O 1
ATOM 3418 N N . LYS A 1 434 ? 9.587 34.382 25.271 1.00 89.19 434 LYS A N 1
ATOM 3419 C CA . LYS A 1 434 ? 10.367 35.626 25.111 1.00 89.19 434 LYS A CA 1
ATOM 3420 C C . LYS A 1 434 ? 9.695 36.657 24.202 1.00 89.19 434 LYS A C 1
ATOM 3422 O O . LYS A 1 434 ? 10.319 37.634 23.798 1.00 89.19 434 LYS A O 1
ATOM 3427 N N . VAL A 1 435 ? 8.435 36.426 23.849 1.00 90.00 435 VAL A N 1
ATOM 3428 C CA . VAL A 1 435 ? 7.638 37.340 23.033 1.00 90.00 435 VAL A CA 1
ATOM 3429 C C . VAL A 1 435 ? 6.918 38.314 23.944 1.00 90.00 435 VAL A C 1
ATOM 3431 O O . VAL A 1 435 ? 6.213 37.916 24.871 1.00 90.00 435 VAL A O 1
ATOM 3434 N N . LEU A 1 436 ? 7.101 39.597 23.668 1.00 92.50 436 LEU A N 1
ATOM 3435 C CA . LEU A 1 436 ? 6.508 40.682 24.428 1.00 92.50 436 LEU A CA 1
ATOM 3436 C C . LEU A 1 436 ? 5.158 41.055 23.814 1.00 92.50 436 LEU A C 1
ATOM 3438 O O . LEU A 1 436 ? 4.925 40.871 22.618 1.00 92.50 436 LEU A O 1
ATOM 3442 N N . ARG A 1 437 ? 4.257 41.606 24.630 1.00 92.69 437 ARG A N 1
ATOM 3443 C CA . ARG A 1 437 ? 3.068 42.287 24.111 1.00 92.69 437 ARG A CA 1
ATOM 3444 C C . ARG A 1 437 ? 3.535 43.542 23.376 1.00 92.69 437 ARG A C 1
ATOM 3446 O O . ARG A 1 437 ? 4.254 44.345 23.969 1.00 92.69 437 ARG A O 1
ATOM 3453 N N . SER A 1 438 ? 3.139 43.707 22.115 1.00 92.50 438 SER A N 1
ATOM 3454 C CA . SER A 1 438 ? 3.570 44.882 21.353 1.00 92.50 438 SER A CA 1
ATOM 3455 C C . SER A 1 438 ? 2.973 46.169 21.931 1.00 92.50 438 SER A C 1
ATOM 3457 O O . SER A 1 438 ? 1.819 46.186 22.366 1.00 92.50 438 SER A O 1
ATOM 3459 N N . LYS A 1 439 ? 3.764 47.251 21.949 1.00 91.50 439 LYS A N 1
ATOM 3460 C CA . LYS A 1 439 ? 3.322 48.587 22.400 1.00 91.50 439 LYS A CA 1
ATOM 3461 C C . LYS A 1 439 ? 2.530 49.344 21.328 1.00 91.50 439 LYS A C 1
ATOM 3463 O O . LYS A 1 439 ? 1.853 50.318 21.639 1.00 91.50 439 LYS A O 1
ATOM 3468 N N . THR A 1 440 ? 2.624 48.912 20.074 1.00 86.94 440 THR A N 1
ATOM 3469 C CA . THR A 1 440 ? 1.908 49.499 18.934 1.00 86.94 440 THR A CA 1
ATOM 3470 C C . THR A 1 440 ? 0.524 48.865 18.793 1.00 86.94 440 THR A C 1
ATOM 3472 O O . THR A 1 440 ? 0.418 47.643 18.749 1.00 86.94 440 THR A O 1
ATOM 3475 N N . GLY A 1 441 ? -0.534 49.683 18.733 1.00 89.81 441 GLY A N 1
ATOM 3476 C CA . GLY A 1 441 ? -1.930 49.235 18.841 1.00 89.81 441 GLY A CA 1
ATOM 3477 C C . GLY A 1 441 ? -2.394 48.223 17.786 1.00 89.81 441 GLY A C 1
ATOM 3478 O O . GLY A 1 441 ? -3.280 47.426 18.082 1.00 89.81 441 GLY A O 1
ATOM 3479 N N . GLU A 1 442 ? -1.780 48.209 16.607 1.00 94.06 442 GLU A N 1
ATOM 3480 C CA . GLU A 1 442 ? -2.103 47.300 15.494 1.00 94.06 442 GLU A CA 1
ATOM 3481 C C . GLU A 1 442 ? -1.451 45.902 15.624 1.00 94.06 442 GLU A C 1
ATOM 3483 O O . GLU A 1 442 ? -1.860 44.951 14.960 1.00 94.06 442 GLU A O 1
ATOM 3488 N N . TYR A 1 443 ? -0.481 45.733 16.531 1.00 94.25 443 TYR A N 1
ATOM 3489 C CA . TYR A 1 443 ? 0.225 44.469 16.765 1.00 94.25 443 TYR A CA 1
ATOM 3490 C C . TYR A 1 443 ? -0.137 43.890 18.144 1.00 94.25 443 TYR A C 1
ATOM 3492 O O . TYR A 1 443 ? -0.357 44.623 19.113 1.00 94.25 443 TYR A O 1
ATOM 3500 N N . ASP A 1 444 ? -0.232 42.564 18.264 1.00 93.25 444 ASP A N 1
ATOM 3501 C CA . ASP A 1 444 ? -0.495 41.893 19.548 1.00 93.25 444 ASP A CA 1
ATOM 3502 C C . ASP A 1 444 ? 0.794 41.394 20.223 1.00 93.25 444 ASP A C 1
ATOM 3504 O O . ASP A 1 444 ? 0.880 41.340 21.454 1.00 93.25 444 ASP A O 1
ATOM 3508 N N . ARG A 1 445 ? 1.823 41.087 19.428 1.00 94.88 445 ARG A N 1
ATOM 3509 C CA . ARG A 1 445 ? 3.076 40.462 19.866 1.00 94.88 445 ARG A CA 1
ATOM 3510 C C . ARG A 1 445 ? 4.278 41.054 19.148 1.00 94.88 445 ARG A C 1
ATOM 3512 O O . ARG A 1 445 ? 4.184 41.402 17.975 1.00 94.88 445 ARG A O 1
ATOM 3519 N N . GLU A 1 446 ? 5.414 41.115 19.830 1.00 96.12 446 GLU A N 1
ATOM 3520 C CA . GLU A 1 446 ? 6.693 41.491 19.232 1.00 96.12 446 GLU A CA 1
ATOM 3521 C C . GLU A 1 446 ? 7.870 40.700 19.802 1.00 96.12 446 GLU A C 1
ATOM 3523 O O . GLU A 1 446 ? 7.853 40.242 20.947 1.00 96.12 446 GLU A O 1
ATOM 3528 N N . VAL A 1 447 ? 8.897 40.523 18.978 1.00 96.12 447 VAL A N 1
ATOM 3529 C CA . VAL A 1 447 ? 10.099 39.776 19.321 1.00 96.12 447 VAL A CA 1
ATOM 3530 C C . VAL A 1 447 ? 11.317 40.382 18.639 1.00 96.12 447 VAL A C 1
ATOM 3532 O O . VAL A 1 447 ? 11.339 40.536 17.423 1.00 96.12 447 VAL A O 1
ATOM 3535 N N . THR A 1 448 ? 12.347 40.716 19.410 1.00 95.56 448 THR A N 1
ATOM 3536 C CA . THR A 1 448 ? 13.606 41.242 18.867 1.00 95.56 448 THR A CA 1
ATOM 3537 C C . THR A 1 448 ? 14.625 40.118 18.753 1.00 95.56 448 THR A C 1
ATOM 3539 O O . THR A 1 448 ? 14.954 39.457 19.738 1.00 95.56 448 THR A O 1
ATOM 3542 N N . LEU A 1 449 ? 15.108 39.879 17.537 1.00 95.25 449 LEU A N 1
ATOM 3543 C CA . LEU A 1 449 ? 16.085 38.838 17.238 1.00 95.25 449 LEU A CA 1
ATOM 3544 C C . LEU A 1 449 ? 17.511 39.286 17.617 1.00 95.25 449 LEU A C 1
ATOM 3546 O O . LEU A 1 449 ? 17.787 40.486 17.668 1.00 95.25 449 LEU A O 1
ATOM 3550 N N . PRO A 1 450 ? 18.469 38.352 17.810 1.00 93.94 450 PRO A N 1
ATOM 3551 C CA . PRO A 1 450 ? 19.862 38.692 18.136 1.00 93.94 450 PRO A CA 1
ATOM 3552 C C . PRO A 1 450 ? 20.579 39.581 17.107 1.00 93.94 450 PRO A C 1
ATOM 3554 O O . PRO A 1 450 ? 21.611 40.172 17.414 1.00 93.94 450 PRO A O 1
ATOM 3557 N N . ASN A 1 451 ? 20.062 39.667 15.879 1.00 92.38 451 ASN A N 1
ATOM 3558 C CA . ASN A 1 451 ? 20.592 40.539 14.832 1.00 92.38 451 ASN A CA 1
ATOM 3559 C C . ASN A 1 451 ? 20.054 41.985 14.903 1.00 92.38 451 ASN A C 1
ATOM 3561 O O . ASN A 1 451 ? 20.426 42.795 14.061 1.00 92.38 451 ASN A O 1
ATOM 3565 N N . GLY A 1 452 ? 19.220 42.314 15.897 1.00 93.62 452 GLY A N 1
ATOM 3566 C CA . GLY A 1 452 ? 18.681 43.655 16.146 1.00 93.62 452 GLY A CA 1
ATOM 3567 C C . GLY A 1 452 ? 17.346 43.957 15.460 1.00 93.62 452 GLY A C 1
ATOM 3568 O O . GLY A 1 452 ? 16.763 45.004 15.726 1.00 93.62 452 GLY A O 1
ATOM 3569 N N . HIS A 1 453 ? 16.834 43.056 14.615 1.00 94.06 453 HIS A N 1
ATOM 3570 C CA . HIS A 1 453 ? 15.540 43.235 13.947 1.00 94.06 453 HIS A CA 1
ATOM 3571 C C . HIS A 1 453 ? 14.385 42.812 14.849 1.00 94.06 453 HIS A C 1
ATOM 3573 O O . HIS A 1 453 ? 14.471 41.795 15.541 1.00 94.06 453 HIS A O 1
ATOM 3579 N N . THR A 1 454 ? 13.281 43.558 14.807 1.00 94.94 454 THR A N 1
ATOM 3580 C CA . THR A 1 454 ? 12.070 43.235 15.572 1.00 94.94 454 THR A CA 1
ATOM 3581 C C . THR A 1 454 ? 11.006 42.675 14.650 1.00 94.94 454 THR A C 1
ATOM 3583 O O . THR A 1 454 ? 10.644 43.291 13.659 1.00 94.94 454 THR A O 1
ATOM 3586 N N . TRP A 1 455 ? 10.469 41.514 14.981 1.00 95.19 455 TRP A N 1
ATOM 3587 C CA . TRP A 1 455 ? 9.316 40.935 14.316 1.00 95.19 455 TRP A CA 1
ATOM 3588 C C . TRP A 1 455 ? 8.063 41.229 15.133 1.00 95.19 455 TRP A C 1
ATOM 3590 O O . TRP A 1 455 ? 8.073 41.043 16.348 1.00 95.19 455 TRP A O 1
ATOM 3600 N N . LYS A 1 456 ? 6.987 41.686 14.493 1.00 94.75 456 LYS A N 1
ATOM 3601 C CA . LYS A 1 456 ? 5.700 41.962 15.143 1.00 94.75 456 LYS A CA 1
ATOM 3602 C C . LYS A 1 456 ? 4.582 41.177 14.479 1.00 94.75 456 LYS A C 1
ATOM 3604 O O . LYS A 1 456 ? 4.606 41.015 13.264 1.00 94.75 456 LYS A O 1
ATOM 3609 N N . ARG A 1 457 ? 3.607 40.718 15.260 1.00 93.56 457 ARG A N 1
ATOM 3610 C CA . ARG A 1 457 ? 2.438 39.993 14.761 1.00 93.56 457 ARG A CA 1
ATOM 3611 C C . ARG A 1 457 ? 1.215 40.895 14.737 1.00 93.56 457 ARG A C 1
ATOM 3613 O O . ARG A 1 457 ? 0.853 41.470 15.765 1.00 93.56 457 ARG A O 1
ATOM 3620 N N . HIS A 1 458 ? 0.635 41.078 13.562 1.00 92.25 458 HIS A N 1
ATOM 3621 C CA . HIS A 1 458 ? -0.510 41.951 13.362 1.00 92.25 458 HIS A CA 1
ATOM 3622 C C . HIS A 1 458 ? -1.740 41.336 14.036 1.00 92.25 458 HIS A C 1
ATOM 3624 O O . HIS A 1 458 ? -1.992 40.135 13.918 1.00 92.25 458 HIS A O 1
ATOM 3630 N N . ARG A 1 459 ? -2.496 42.151 14.777 1.00 92.00 459 ARG A N 1
ATOM 3631 C CA . ARG A 1 459 ? -3.593 41.675 15.630 1.00 92.00 459 ARG A CA 1
ATOM 3632 C C . ARG A 1 459 ? -4.729 41.047 14.826 1.00 92.00 459 ARG A C 1
ATOM 3634 O O . ARG A 1 459 ? -5.216 39.989 15.209 1.00 92.00 459 ARG A O 1
ATOM 3641 N N . ASP A 1 460 ? -5.127 41.699 13.735 1.00 87.19 460 ASP A N 1
ATOM 3642 C CA . ASP A 1 460 ? -6.370 41.343 13.038 1.00 87.19 460 ASP A CA 1
ATOM 3643 C C . ASP A 1 460 ? -6.223 40.150 12.086 1.00 87.19 460 ASP A C 1
ATOM 3645 O O . ASP A 1 460 ? -7.121 39.316 12.014 1.00 87.19 460 ASP A O 1
ATOM 3649 N N . ASN A 1 461 ? -5.092 40.027 11.382 1.00 86.19 461 ASN A N 1
ATOM 3650 C CA . ASN A 1 461 ? -4.863 38.951 10.412 1.00 86.19 461 ASN A CA 1
ATOM 3651 C C . ASN A 1 461 ? -3.854 37.887 10.891 1.00 86.19 461 ASN A C 1
ATOM 3653 O O . ASN A 1 461 ? -3.777 36.811 10.309 1.00 86.19 461 ASN A O 1
ATOM 3657 N N . GLY A 1 462 ? -3.114 38.145 11.975 1.00 86.75 462 GLY A N 1
ATOM 3658 C CA . GLY A 1 462 ? -2.146 37.209 12.539 1.00 86.75 462 GLY A CA 1
ATOM 3659 C C . GLY A 1 462 ? -0.787 37.149 11.832 1.00 86.75 462 GLY A C 1
ATOM 3660 O O . GLY A 1 462 ? 0.037 36.335 12.263 1.00 86.75 462 GLY A O 1
ATOM 3661 N N . ASP A 1 463 ? -0.539 37.998 10.828 1.00 86.44 463 ASP A N 1
ATOM 3662 C CA . ASP A 1 463 ? 0.692 38.025 10.028 1.00 86.44 463 ASP A CA 1
ATOM 3663 C C . ASP A 1 463 ? 1.902 38.493 10.838 1.00 86.44 463 ASP A C 1
ATOM 3665 O O . ASP A 1 463 ? 1.806 39.419 11.643 1.00 86.44 463 ASP A O 1
ATOM 3669 N N . TRP A 1 464 ? 3.077 37.924 10.562 1.00 89.44 464 TRP A N 1
ATOM 3670 C CA . TRP A 1 464 ? 4.346 38.403 11.113 1.00 89.44 464 TRP A CA 1
ATOM 3671 C C . TRP A 1 464 ? 5.067 39.355 10.146 1.00 89.44 464 TRP A C 1
ATOM 3673 O O . TRP A 1 464 ? 5.417 38.988 9.026 1.00 89.44 464 TRP A O 1
ATOM 3683 N N . CYS A 1 465 ? 5.346 40.567 10.621 1.00 91.19 465 CYS A N 1
ATOM 3684 C CA . CYS A 1 465 ? 6.076 41.630 9.934 1.00 91.19 465 CYS A CA 1
ATOM 3685 C C . CYS A 1 465 ? 7.475 41.804 10.529 1.00 91.19 465 CYS A C 1
ATOM 3687 O O . CYS A 1 465 ? 7.616 41.903 11.749 1.00 91.19 465 CYS A O 1
ATOM 3689 N N . ARG A 1 466 ? 8.499 41.949 9.684 1.00 92.00 466 ARG A N 1
ATOM 3690 C CA . ARG A 1 466 ? 9.849 42.350 10.106 1.00 92.00 466 ARG A CA 1
ATOM 3691 C C . ARG A 1 466 ? 9.983 43.874 10.105 1.00 92.00 466 ARG A C 1
ATOM 3693 O O . ARG A 1 466 ? 9.696 44.508 9.095 1.00 92.00 466 ARG A O 1
ATOM 3700 N N . PHE A 1 467 ? 10.485 44.434 11.200 1.00 89.19 467 PHE A N 1
ATOM 3701 C CA . PHE A 1 467 ? 10.760 45.855 11.401 1.00 89.19 467 PHE A CA 1
ATOM 3702 C C . PHE A 1 467 ? 12.263 46.086 11.548 1.00 89.19 467 PHE A C 1
ATOM 3704 O O . PHE A 1 467 ? 12.892 45.617 12.501 1.00 89.19 467 PHE A O 1
ATOM 3711 N N . SER A 1 468 ? 12.813 46.839 10.597 1.00 76.56 468 SER A N 1
ATOM 3712 C CA . SER A 1 468 ? 14.234 47.207 10.539 1.00 76.56 468 SER A CA 1
ATOM 3713 C C . SER A 1 468 ? 14.459 48.718 10.637 1.00 76.56 468 SER A C 1
ATOM 3715 O O . SER A 1 468 ? 15.466 49.143 11.189 1.00 76.56 468 SER A O 1
ATOM 3717 N N . THR A 1 469 ? 13.525 49.524 10.116 1.00 70.12 469 THR A N 1
ATOM 3718 C CA . THR A 1 469 ? 13.638 50.994 10.006 1.00 70.12 469 THR A CA 1
ATOM 3719 C C . THR A 1 469 ? 12.318 51.728 10.284 1.00 70.12 469 THR A C 1
ATOM 3721 O O . THR A 1 469 ? 12.171 52.878 9.895 1.00 70.12 469 THR A O 1
ATOM 3724 N N . GLY A 1 470 ? 11.355 51.079 10.947 1.00 68.31 470 GLY A N 1
ATOM 3725 C CA . GLY A 1 470 ? 10.053 51.677 11.288 1.00 68.31 470 GLY A CA 1
ATOM 3726 C C . GLY A 1 470 ? 8.860 51.140 10.495 1.00 68.31 470 GLY A C 1
ATOM 3727 O O . GLY A 1 470 ? 7.751 51.198 11.011 1.00 68.31 470 GLY A O 1
ATOM 3728 N N . ASP A 1 471 ? 9.084 50.501 9.344 1.00 69.75 471 ASP A N 1
ATOM 3729 C CA . ASP A 1 471 ? 8.001 49.987 8.493 1.00 69.75 471 ASP A CA 1
ATOM 3730 C C . ASP A 1 471 ? 7.883 48.455 8.529 1.00 69.75 471 ASP A C 1
ATOM 3732 O O . ASP A 1 471 ? 8.891 47.742 8.618 1.00 69.75 471 ASP A O 1
ATOM 3736 N N . CYS A 1 472 ? 6.645 47.943 8.429 1.00 79.25 472 CYS A N 1
ATOM 3737 C CA . CYS A 1 472 ? 6.377 46.515 8.238 1.00 79.25 472 CYS A CA 1
ATOM 3738 C C . CYS A 1 472 ? 6.877 46.099 6.849 1.00 79.25 472 CYS A C 1
ATOM 3740 O O . CYS A 1 472 ? 6.268 46.401 5.822 1.00 79.25 472 CYS A O 1
ATOM 3742 N N . PHE A 1 473 ? 7.986 45.363 6.809 1.00 70.19 473 PHE A N 1
ATOM 3743 C CA . PHE A 1 473 ? 8.540 44.885 5.553 1.00 70.19 473 PHE A CA 1
ATOM 3744 C C . PHE A 1 473 ? 8.010 43.484 5.233 1.00 70.19 473 PHE A C 1
ATOM 3746 O O . PHE A 1 473 ? 8.628 42.478 5.581 1.00 70.19 473 PHE A O 1
ATOM 3753 N N . THR A 1 474 ? 6.865 43.408 4.549 1.00 62.44 474 THR A N 1
ATOM 3754 C CA . THR A 1 474 ? 6.363 42.151 3.961 1.00 62.44 474 THR A CA 1
ATOM 3755 C C . THR A 1 474 ? 6.441 42.122 2.436 1.00 62.44 474 THR A C 1
ATOM 3757 O O . THR A 1 474 ? 6.392 41.033 1.876 1.00 62.44 474 THR A O 1
ATOM 3760 N N . GLY A 1 475 ? 6.635 43.260 1.754 1.00 52.84 475 GLY A N 1
ATOM 3761 C CA . GLY A 1 475 ? 7.000 43.350 0.328 1.00 52.84 475 GLY A CA 1
ATOM 3762 C C . GLY A 1 475 ? 6.246 42.400 -0.616 1.00 52.84 475 GLY A C 1
ATOM 3763 O O . GLY A 1 475 ? 6.888 41.702 -1.397 1.00 52.84 475 GLY A O 1
ATOM 3764 N N . GLY A 1 476 ? 4.918 42.274 -0.487 1.00 57.44 476 GLY A N 1
ATOM 3765 C CA . GLY A 1 476 ? 4.103 41.349 -1.297 1.00 57.44 476 GLY A CA 1
ATOM 3766 C C . GLY A 1 476 ? 4.355 39.849 -1.046 1.00 57.44 476 GLY A C 1
ATOM 3767 O O . GLY A 1 476 ? 3.777 38.999 -1.714 1.00 57.44 476 GLY A O 1
ATOM 3768 N N . ARG A 1 477 ? 5.202 39.497 -0.073 1.00 64.56 477 ARG A N 1
ATOM 3769 C CA . ARG A 1 477 ? 5.561 38.126 0.325 1.00 64.56 477 ARG A CA 1
ATOM 3770 C C . ARG A 1 477 ? 4.784 37.636 1.558 1.00 64.56 477 ARG A C 1
ATOM 3772 O O . ARG A 1 477 ? 5.192 36.635 2.143 1.00 64.56 477 ARG A O 1
ATOM 3779 N N . GLN A 1 478 ? 3.678 38.285 1.943 1.00 66.00 478 GLN A N 1
ATOM 3780 C CA . GLN A 1 478 ? 2.830 37.873 3.082 1.00 66.00 478 GLN A CA 1
ATOM 3781 C C . GLN A 1 478 ? 2.394 36.410 2.963 1.00 66.00 478 GLN A C 1
ATOM 3783 O O . GLN A 1 478 ? 2.648 35.624 3.870 1.00 66.00 478 GLN A O 1
ATOM 3788 N N . ASN A 1 479 ? 1.912 36.011 1.782 1.00 62.47 479 ASN A N 1
ATOM 3789 C CA . ASN A 1 479 ? 1.540 34.622 1.493 1.00 62.47 479 ASN A CA 1
ATOM 3790 C C . ASN A 1 479 ? 2.704 33.643 1.710 1.00 62.47 479 ASN A C 1
ATOM 3792 O O . ASN A 1 479 ? 2.496 32.510 2.123 1.00 62.47 479 ASN A O 1
ATOM 3796 N N . ARG A 1 480 ? 3.949 34.075 1.470 1.00 66.19 480 ARG A N 1
ATOM 3797 C CA . ARG A 1 480 ? 5.140 33.234 1.637 1.00 66.19 480 ARG A CA 1
ATOM 3798 C C . ARG A 1 480 ? 5.558 33.100 3.100 1.00 66.19 480 ARG A C 1
ATOM 3800 O O . ARG A 1 480 ? 6.021 32.037 3.492 1.00 66.19 480 ARG A O 1
ATOM 3807 N N . ILE A 1 481 ? 5.417 34.162 3.894 1.00 69.00 481 ILE A N 1
ATOM 3808 C CA . ILE A 1 481 ? 5.663 34.123 5.344 1.00 69.00 481 ILE A CA 1
ATOM 3809 C C . ILE A 1 481 ? 4.612 33.237 6.014 1.00 69.00 481 ILE A C 1
ATOM 3811 O O . ILE A 1 481 ? 4.972 32.363 6.799 1.00 69.00 481 ILE A O 1
ATOM 3815 N N . GLN A 1 482 ? 3.346 33.414 5.636 1.00 68.69 482 GLN A N 1
ATOM 3816 C CA . GLN A 1 482 ? 2.233 32.619 6.135 1.00 68.69 482 GLN A CA 1
ATOM 3817 C C . GLN A 1 482 ? 2.392 31.135 5.773 1.00 68.69 482 GLN A C 1
ATOM 3819 O O . GLN A 1 482 ? 2.360 30.302 6.669 1.00 68.69 482 GLN A O 1
ATOM 3824 N N . HIS A 1 483 ? 2.725 30.812 4.518 1.00 63.88 483 HIS A N 1
ATOM 3825 C CA . HIS A 1 483 ? 3.005 29.436 4.088 1.00 63.88 483 HIS A CA 1
ATOM 3826 C C . HIS A 1 483 ? 4.154 28.787 4.873 1.00 63.88 483 HIS A C 1
ATOM 3828 O O . HIS A 1 483 ? 4.069 27.628 5.256 1.00 63.88 483 HIS A O 1
ATOM 3834 N N . ILE A 1 484 ? 5.239 29.521 5.152 1.00 67.56 484 ILE A N 1
ATOM 3835 C CA . ILE A 1 484 ? 6.351 28.992 5.960 1.00 67.56 484 ILE A CA 1
ATOM 3836 C C . ILE A 1 484 ? 5.887 28.724 7.400 1.00 67.56 484 ILE A C 1
ATOM 3838 O O . ILE A 1 484 ? 6.250 27.707 7.982 1.00 67.56 484 ILE A O 1
ATOM 3842 N N . LEU A 1 485 ? 5.088 29.618 7.988 1.00 69.25 485 LEU A N 1
ATOM 3843 C CA . LEU A 1 485 ? 4.541 29.424 9.333 1.00 69.25 485 LEU A CA 1
ATOM 3844 C C . LEU A 1 485 ? 3.522 28.275 9.390 1.00 69.25 485 LEU A C 1
ATOM 3846 O O . LEU A 1 485 ? 3.493 27.562 10.390 1.00 69.25 485 LEU A O 1
ATOM 3850 N N . GLU A 1 486 ? 2.741 28.064 8.332 1.00 67.31 486 GLU A N 1
ATOM 3851 C CA . GLU A 1 486 ? 1.806 26.945 8.172 1.00 67.31 486 GLU A CA 1
ATOM 3852 C C . GLU A 1 486 ? 2.541 25.612 7.999 1.00 67.31 486 GLU A C 1
ATOM 3854 O O . GLU A 1 486 ? 2.246 24.682 8.745 1.00 67.31 486 GLU A O 1
ATOM 3859 N N . GLU A 1 487 ? 3.580 25.546 7.152 1.00 59.97 487 GLU A N 1
ATOM 3860 C CA . GLU A 1 487 ? 4.492 24.390 7.051 1.00 59.97 487 GLU A CA 1
ATOM 3861 C C . GLU A 1 487 ? 5.045 24.006 8.436 1.00 59.97 487 GLU A C 1
ATOM 3863 O O . GLU A 1 487 ? 5.124 22.828 8.797 1.00 59.97 487 GLU A O 1
ATOM 3868 N N . PHE A 1 488 ? 5.410 25.002 9.253 1.00 61.69 488 PHE A N 1
ATOM 3869 C CA . PHE A 1 488 ? 5.888 24.764 10.615 1.00 61.69 488 PHE A CA 1
ATOM 3870 C C . PHE A 1 488 ? 4.773 24.358 11.588 1.00 61.69 488 PHE A C 1
ATOM 3872 O O . PHE A 1 488 ? 5.011 23.508 12.447 1.00 61.69 488 PHE A O 1
ATOM 3879 N N . ALA A 1 489 ? 3.576 24.936 11.482 1.00 59.38 489 ALA A N 1
ATOM 3880 C CA . ALA A 1 489 ? 2.432 24.586 12.320 1.00 59.38 489 ALA A CA 1
ATOM 3881 C C . ALA A 1 489 ? 1.938 23.156 12.037 1.00 59.38 489 ALA A C 1
ATOM 3883 O O . ALA A 1 489 ? 1.636 22.414 12.974 1.00 59.38 489 ALA A O 1
ATOM 3884 N N . GLU A 1 490 ? 1.936 22.735 10.772 1.00 48.00 490 GLU A N 1
ATOM 3885 C CA . GLU A 1 490 ? 1.667 21.357 10.354 1.00 48.00 490 GLU A CA 1
ATOM 3886 C C . GLU A 1 490 ? 2.748 20.402 10.873 1.00 48.00 490 GLU A C 1
ATOM 3888 O O . GLU A 1 490 ? 2.426 19.377 11.477 1.00 48.00 490 GLU A O 1
ATOM 3893 N N . ALA A 1 491 ? 4.029 20.779 10.770 1.00 45.78 491 ALA A N 1
ATOM 3894 C CA . ALA A 1 491 ? 5.127 20.017 11.366 1.00 45.78 491 ALA A CA 1
ATOM 3895 C C . ALA A 1 491 ? 5.013 19.893 12.901 1.00 45.78 491 ALA A C 1
ATOM 3897 O O . ALA A 1 491 ? 5.467 18.905 13.477 1.00 45.78 491 ALA A O 1
ATOM 3898 N N . GLN A 1 492 ? 4.384 20.861 13.581 1.00 51.66 492 GLN A N 1
ATOM 3899 C CA . GLN A 1 492 ? 4.109 20.802 15.022 1.00 51.66 492 GLN A CA 1
ATOM 3900 C C . GLN A 1 492 ? 2.894 19.937 15.383 1.00 51.66 492 GLN A C 1
ATOM 3902 O O . GLN A 1 492 ? 2.938 19.250 16.405 1.00 51.66 492 GLN A O 1
ATOM 3907 N N . GLN A 1 493 ? 1.834 19.917 14.565 1.00 44.47 493 GLN A N 1
ATOM 3908 C CA . GLN A 1 493 ? 0.683 19.022 14.775 1.00 44.47 493 GLN A CA 1
ATOM 3909 C C . GLN A 1 493 ? 1.066 17.534 14.674 1.00 44.47 493 GLN A C 1
ATOM 3911 O O . GLN A 1 493 ? 0.363 16.680 15.214 1.00 44.47 493 GLN A O 1
ATOM 3916 N N . LEU A 1 494 ? 2.218 17.231 14.066 1.00 36.75 494 LEU A N 1
ATOM 3917 C CA . LEU A 1 494 ? 2.797 15.891 13.951 1.00 36.75 494 LEU A CA 1
ATOM 3918 C C . LEU A 1 494 ? 3.546 15.385 15.209 1.00 36.75 494 LEU A C 1
ATOM 3920 O O . LEU A 1 494 ? 4.161 14.325 15.143 1.00 36.75 494 LEU A O 1
ATOM 3924 N N . GLY A 1 495 ? 3.444 16.059 16.369 1.00 37.84 495 GLY A N 1
ATOM 3925 C CA . GLY A 1 495 ? 3.657 15.399 17.672 1.00 37.84 495 GLY A CA 1
ATOM 3926 C C . GLY A 1 495 ? 4.919 15.745 18.476 1.00 37.84 495 GLY A C 1
ATOM 3927 O O . GLY A 1 495 ? 5.507 14.852 19.082 1.00 37.84 495 GLY A O 1
ATOM 3928 N N . TYR A 1 496 ? 5.298 17.023 18.580 1.00 32.88 496 TYR A N 1
ATOM 3929 C CA . TYR A 1 496 ? 6.203 17.487 19.647 1.00 32.88 496 TYR A CA 1
ATOM 3930 C C . TYR A 1 496 ? 5.413 18.219 20.745 1.00 32.88 496 TYR A C 1
ATOM 3932 O O . TYR A 1 496 ? 4.711 19.191 20.473 1.00 32.88 496 TYR A O 1
ATOM 3940 N N . ASP A 1 497 ? 5.527 17.732 21.980 1.00 30.38 497 ASP A N 1
ATOM 3941 C CA . ASP A 1 497 ? 4.703 18.099 23.141 1.00 30.38 497 ASP A CA 1
ATOM 3942 C C . ASP A 1 497 ? 5.115 19.446 23.787 1.00 30.38 497 ASP A C 1
ATOM 3944 O O . ASP A 1 497 ? 6.306 19.667 24.006 1.00 30.38 497 ASP A O 1
ATOM 3948 N N . TYR A 1 498 ? 4.149 20.341 24.076 1.00 31.78 498 TYR A N 1
ATOM 3949 C CA . TYR A 1 498 ? 3.933 21.084 25.349 1.00 31.78 498 TYR A CA 1
ATOM 3950 C C . TYR A 1 498 ? 2.756 22.103 25.239 1.00 31.78 498 TYR A C 1
ATOM 3952 O O . TYR A 1 498 ? 2.404 22.539 24.140 1.00 31.78 498 TYR A O 1
ATOM 3960 N N . PRO A 1 499 ? 2.113 22.491 26.368 1.00 31.11 499 PRO A N 1
ATOM 3961 C CA . PRO A 1 499 ? 0.758 23.020 26.448 1.00 31.11 499 PRO A CA 1
ATOM 3962 C C . PRO A 1 499 ? 0.690 24.550 26.392 1.00 31.11 499 PRO A C 1
ATOM 3964 O O . PRO A 1 499 ? 1.477 25.267 27.012 1.00 31.11 499 PRO A O 1
ATOM 3967 N N . ILE A 1 500 ? -0.353 25.059 25.740 1.00 28.52 500 ILE A N 1
ATOM 3968 C CA . ILE A 1 500 ? -0.740 26.468 25.803 1.00 28.52 500 ILE A CA 1
ATOM 3969 C C . ILE A 1 500 ? -1.707 26.638 26.980 1.00 28.52 500 ILE A C 1
ATOM 3971 O O . ILE A 1 500 ? -2.855 26.201 26.920 1.00 28.52 500 ILE A O 1
ATOM 3975 N N . LYS A 1 501 ? -1.269 27.304 28.055 1.00 29.88 501 LYS A N 1
ATOM 3976 C CA . LYS A 1 501 ? -2.195 27.866 29.049 1.00 29.88 501 LYS A CA 1
ATOM 3977 C C . LYS A 1 501 ? -2.845 29.115 28.454 1.00 29.88 501 LYS A C 1
ATOM 3979 O O . LYS A 1 501 ? -2.277 30.202 28.518 1.00 29.88 501 LYS A O 1
ATOM 3984 N N . VAL A 1 502 ? -4.042 28.960 27.895 1.00 27.89 502 VAL A N 1
ATOM 3985 C CA . VAL A 1 502 ? -4.962 30.083 27.684 1.00 27.89 502 VAL A CA 1
ATOM 3986 C C . VAL A 1 502 ? -5.668 30.329 29.017 1.00 27.89 502 VAL A C 1
ATOM 3988 O O . VAL A 1 502 ? -6.407 29.471 29.498 1.00 27.89 502 VAL A O 1
ATOM 3991 N N . LYS A 1 503 ? -5.392 31.471 29.651 1.00 30.52 503 LYS A N 1
ATOM 3992 C CA . LYS A 1 503 ? -6.255 31.990 30.715 1.00 30.52 503 LYS A CA 1
ATOM 3993 C C . LYS A 1 503 ? -7.529 32.560 30.078 1.00 30.52 503 LYS A C 1
ATOM 3995 O O . LYS A 1 503 ? -7.467 33.174 29.020 1.00 30.52 503 LYS A O 1
ATOM 4000 N N . ASP A 1 504 ? -8.629 32.339 30.792 1.00 31.30 504 ASP A N 1
ATOM 4001 C CA . ASP A 1 504 ? -9.960 32.948 30.671 1.00 31.30 504 ASP A CA 1
ATOM 4002 C C . ASP A 1 504 ? -10.950 32.349 29.656 1.00 31.30 504 ASP A C 1
ATOM 4004 O O . ASP A 1 504 ? -11.161 32.848 28.556 1.00 31.30 504 ASP A O 1
ATOM 4008 N N . LYS A 1 505 ? -11.654 31.296 30.098 1.00 30.39 505 LYS A N 1
ATOM 4009 C CA . LYS A 1 505 ? -13.072 31.356 30.530 1.00 30.39 505 LYS A CA 1
ATOM 4010 C C . LYS A 1 505 ? -13.522 29.946 30.939 1.00 30.39 505 LYS A C 1
ATOM 4012 O O . LYS A 1 505 ? -13.894 29.129 30.099 1.00 30.39 505 LYS A O 1
ATOM 4017 N N . TYR A 1 506 ? -13.477 29.644 32.238 1.00 29.58 506 TYR A N 1
ATOM 4018 C CA . TYR A 1 506 ? -14.035 28.396 32.760 1.00 29.58 506 TYR A CA 1
ATOM 4019 C C . TYR A 1 506 ? -15.563 28.449 32.689 1.00 29.58 506 TYR A C 1
ATOM 4021 O O . TYR A 1 506 ? -16.217 29.134 33.472 1.00 29.58 506 TYR A O 1
ATOM 4029 N N . ARG A 1 507 ? -16.132 27.683 31.756 1.00 34.12 507 ARG A N 1
ATOM 4030 C CA . ARG A 1 507 ? -17.479 27.134 31.906 1.00 34.12 507 ARG A CA 1
ATOM 4031 C C . ARG A 1 507 ? -17.395 26.124 33.049 1.00 34.12 507 ARG A C 1
ATOM 4033 O O . ARG A 1 507 ? -16.610 25.182 32.953 1.00 34.12 507 ARG A O 1
ATOM 4040 N N . GLN A 1 508 ? -18.143 26.350 34.128 1.00 31.02 508 GLN A N 1
ATOM 4041 C CA . GLN A 1 508 ? -18.275 25.365 35.198 1.00 31.02 508 GLN A CA 1
ATOM 4042 C C . GLN A 1 508 ? -18.788 24.065 34.580 1.00 31.02 508 GLN A C 1
ATOM 4044 O O . GLN A 1 508 ? -19.864 24.017 33.983 1.00 31.02 508 GLN A O 1
ATOM 4049 N N . VAL A 1 509 ? -17.951 23.040 34.644 1.00 41.09 509 VAL A N 1
ATOM 4050 C CA . VAL A 1 509 ? -18.309 21.691 34.239 1.00 41.09 509 VAL A CA 1
ATOM 4051 C C . VAL A 1 509 ? -19.064 21.092 35.419 1.00 41.09 509 VAL A C 1
ATOM 4053 O O . VAL A 1 509 ? -18.565 21.153 36.539 1.00 41.09 509 VAL A O 1
ATOM 4056 N N . SER A 1 510 ? -20.277 20.583 35.196 1.00 52.28 510 SER A N 1
ATOM 4057 C CA . SER A 1 510 ? -21.073 19.988 36.279 1.00 52.28 510 SER A CA 1
ATOM 4058 C C . SER A 1 510 ? -20.298 18.853 36.962 1.00 52.28 510 SER A C 1
ATOM 4060 O O . SER A 1 510 ? -19.546 18.138 36.295 1.00 52.28 510 SER A O 1
ATOM 4062 N N . GLU A 1 511 ? -20.495 18.647 38.268 1.00 40.28 511 GLU A N 1
ATOM 4063 C CA . GLU A 1 511 ? -19.886 17.530 39.016 1.00 40.28 511 GLU A CA 1
ATOM 4064 C C . GLU A 1 511 ? -20.120 16.175 38.337 1.00 40.28 511 GLU A C 1
ATOM 4066 O O . GLU A 1 511 ? -19.240 15.317 38.341 1.00 40.28 511 GLU A O 1
ATOM 4071 N N . ALA A 1 512 ? -21.255 16.012 37.652 1.00 47.66 512 ALA A N 1
ATOM 4072 C CA . ALA A 1 512 ? -21.553 14.822 36.868 1.00 47.66 512 ALA A CA 1
ATOM 4073 C C . ALA A 1 512 ? -20.565 14.602 35.707 1.00 47.66 512 ALA A C 1
ATOM 4075 O O . ALA A 1 512 ? -20.224 13.465 35.402 1.00 47.66 512 ALA A O 1
ATOM 4076 N N . GLU A 1 513 ? -20.079 15.660 35.058 1.00 46.72 513 GLU A N 1
ATOM 4077 C CA . GLU A 1 513 ? -19.098 15.566 33.970 1.00 46.72 513 GLU A CA 1
ATOM 4078 C C . GLU A 1 513 ? -17.669 15.344 34.507 1.00 46.72 513 GLU A C 1
ATOM 4080 O O . GLU A 1 513 ? -16.868 14.657 33.870 1.00 46.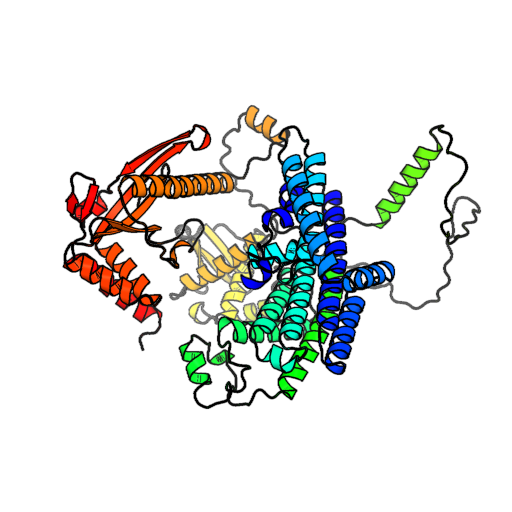72 513 GLU A O 1
ATOM 4085 N N . ALA A 1 514 ? -17.360 15.856 35.705 1.00 51.78 514 ALA A N 1
ATOM 4086 C CA . ALA A 1 514 ? -16.089 15.611 36.392 1.00 51.78 514 ALA A CA 1
ATOM 4087 C C . ALA A 1 514 ? -15.982 14.164 36.913 1.00 51.78 514 ALA A C 1
ATOM 4089 O O . ALA A 1 514 ? -14.972 13.498 36.680 1.00 51.78 514 ALA A O 1
ATOM 4090 N N . LEU A 1 515 ? -17.050 13.649 37.532 1.00 42.50 515 LEU A N 1
ATOM 4091 C CA . LEU A 1 515 ? -17.123 12.277 38.040 1.00 42.50 515 LEU A CA 1
ATOM 4092 C C . LEU A 1 515 ? -17.078 11.244 36.901 1.00 42.50 515 LEU A C 1
ATOM 4094 O O . LEU A 1 515 ? -16.431 10.208 37.026 1.00 42.50 515 LEU A O 1
ATOM 4098 N N . ARG A 1 516 ? -17.679 11.557 35.745 1.00 57.12 516 ARG A N 1
ATOM 4099 C CA . ARG A 1 516 ? -17.627 10.701 34.545 1.00 57.12 516 ARG A CA 1
ATOM 4100 C C . ARG A 1 516 ? -16.238 10.636 33.911 1.00 57.12 516 ARG A C 1
ATOM 4102 O O . ARG A 1 516 ? -15.818 9.565 33.484 1.00 57.12 516 ARG A O 1
ATOM 4109 N N . LYS A 1 517 ? -15.489 11.747 33.882 1.00 50.00 517 LYS A N 1
ATOM 4110 C CA . LYS A 1 517 ? -14.090 11.755 33.406 1.00 50.00 517 LYS A CA 1
ATOM 4111 C C . LYS A 1 517 ? -13.160 10.944 34.304 1.00 50.00 517 LYS A C 1
ATOM 4113 O O . LYS A 1 517 ? -12.224 10.330 33.803 1.00 50.00 517 LYS A O 1
ATOM 4118 N N . PHE A 1 518 ? -13.431 10.914 35.607 1.00 44.22 518 PHE A N 1
ATOM 4119 C CA . PHE A 1 518 ? -12.682 10.095 36.558 1.00 44.22 518 PHE A CA 1
ATOM 4120 C C . PHE A 1 518 ? -12.892 8.582 36.334 1.00 44.22 518 PHE A C 1
ATOM 4122 O O . PHE A 1 518 ? -11.996 7.793 36.608 1.00 44.22 518 PHE A O 1
ATOM 4129 N N . GLN A 1 519 ? -14.031 8.173 35.762 1.00 53.62 519 GLN A N 1
ATOM 4130 C CA . GLN A 1 519 ? -14.387 6.766 35.514 1.00 53.62 519 GLN A CA 1
ATOM 4131 C C . GLN A 1 519 ? -13.838 6.177 34.197 1.00 53.62 519 GLN A C 1
ATOM 4133 O O . GLN A 1 519 ? -14.215 5.071 33.820 1.00 53.62 519 GLN A O 1
ATOM 4138 N N . GLY A 1 520 ? -12.956 6.878 33.475 1.00 34.69 520 GLY A N 1
ATOM 4139 C CA . GLY A 1 520 ? -12.247 6.305 32.319 1.00 34.69 520 GLY A CA 1
ATOM 4140 C C . GLY A 1 520 ? -13.101 6.043 31.069 1.00 34.69 520 GLY A C 1
ATOM 4141 O O . GLY A 1 520 ? -12.653 5.347 30.159 1.00 34.69 520 GLY A O 1
ATOM 4142 N N . GLN A 1 521 ? -14.310 6.606 30.980 1.00 36.06 521 GLN A N 1
ATOM 4143 C CA . GLN A 1 521 ? -15.124 6.534 29.765 1.00 36.06 521 GLN A CA 1
ATOM 4144 C C . GLN A 1 521 ? -14.557 7.481 28.693 1.00 36.06 521 GLN A C 1
ATOM 4146 O O . GLN A 1 521 ? -14.801 8.688 28.707 1.00 36.06 521 GLN A O 1
ATOM 4151 N N . ASN A 1 522 ? -13.764 6.934 27.767 1.00 39.69 522 ASN A N 1
ATOM 4152 C CA . ASN A 1 522 ? -13.245 7.668 26.614 1.00 39.69 522 ASN A CA 1
ATOM 4153 C C . ASN A 1 522 ? -14.358 7.892 25.584 1.00 39.69 522 ASN A C 1
ATOM 4155 O O . ASN A 1 522 ? -14.747 6.967 24.876 1.00 39.69 522 ASN A O 1
ATOM 4159 N N . TYR A 1 523 ? -14.825 9.133 25.458 1.00 42.72 523 TYR A N 1
ATOM 4160 C CA . TYR A 1 523 ? -15.539 9.561 24.257 1.00 42.72 523 TYR A CA 1
ATOM 4161 C C . TYR A 1 523 ? -14.535 9.940 23.155 1.00 42.72 523 TYR A C 1
ATOM 4163 O O . TYR A 1 523 ? -13.489 10.530 23.464 1.00 42.72 523 TYR A O 1
ATOM 4171 N N . PRO A 1 524 ? -14.835 9.650 21.874 1.00 44.53 524 PRO A N 1
ATOM 4172 C CA . PRO A 1 524 ? -14.099 10.229 20.760 1.00 44.53 524 PRO A CA 1
ATOM 4173 C C . PRO A 1 524 ? -14.087 11.753 20.918 1.00 44.53 524 PRO A C 1
ATOM 4175 O O . PRO A 1 524 ? -15.094 12.364 21.271 1.00 44.53 524 PRO A O 1
ATOM 4178 N N . GLY A 1 525 ? -12.940 12.401 20.698 1.00 60.31 525 GLY A N 1
ATOM 4179 C CA . GLY A 1 525 ? -12.877 13.864 20.793 1.00 60.31 525 GLY A CA 1
ATOM 4180 C C . GLY A 1 525 ? -13.942 14.495 19.885 1.00 60.31 525 GLY A C 1
ATOM 4181 O O . GLY A 1 525 ? -14.237 13.937 18.834 1.00 60.31 525 GLY A O 1
ATOM 4182 N N . LYS A 1 526 ? -14.505 15.660 20.238 1.00 64.25 526 LYS A N 1
ATOM 4183 C CA . LYS A 1 526 ? -15.614 16.302 19.488 1.00 64.25 526 LYS A CA 1
ATOM 4184 C C . LYS A 1 526 ? -15.427 16.338 17.958 1.00 64.25 526 LYS A C 1
ATOM 4186 O O . LYS A 1 526 ? -16.402 16.285 17.219 1.00 64.25 526 LYS A O 1
ATOM 4191 N N . GLY A 1 527 ? -14.182 16.403 17.474 1.00 72.19 527 GLY A N 1
ATOM 4192 C CA . GLY A 1 527 ? -13.860 16.305 16.046 1.00 72.19 527 GLY A CA 1
ATOM 4193 C C . GLY A 1 527 ? -14.068 14.912 15.431 1.00 72.19 527 GLY A C 1
ATOM 4194 O O . GLY A 1 527 ? -14.523 14.823 14.297 1.00 72.19 527 GLY A O 1
ATOM 4195 N N . GLN A 1 528 ? -13.779 13.830 16.157 1.00 68.62 528 GLN A N 1
ATOM 4196 C CA . GLN A 1 528 ? -14.052 12.457 15.716 1.00 68.62 528 GLN A CA 1
ATOM 4197 C C . GLN A 1 528 ? -15.553 12.156 15.711 1.00 68.62 528 GLN A C 1
ATOM 4199 O O . GLN A 1 528 ? -16.039 11.600 14.734 1.00 68.62 528 GLN A O 1
ATOM 4204 N N . GLU A 1 529 ? -16.299 12.585 16.736 1.00 75.38 529 GLU A N 1
ATOM 4205 C CA . GLU A 1 529 ? -17.767 12.479 16.735 1.00 75.38 529 GLU A CA 1
ATOM 4206 C C . GLU A 1 529 ? -18.389 13.250 15.572 1.00 75.38 529 GLU A C 1
ATOM 4208 O O . GLU A 1 529 ? -19.287 12.749 14.901 1.00 75.38 529 GLU A O 1
ATOM 4213 N N . HIS A 1 530 ? -17.900 14.464 15.304 1.00 79.81 530 HIS A N 1
ATOM 4214 C CA . HIS A 1 530 ? -18.377 15.251 14.175 1.00 79.81 530 HIS A CA 1
ATOM 4215 C C . HIS A 1 530 ? -18.081 14.556 12.840 1.00 79.81 530 HIS A C 1
ATOM 4217 O O . HIS A 1 530 ? -18.990 14.408 12.033 1.00 79.81 530 HIS A O 1
ATOM 4223 N N . ARG A 1 531 ? -16.857 14.052 12.624 1.00 79.00 531 ARG A N 1
ATOM 4224 C CA . ARG A 1 531 ? -16.511 13.299 11.404 1.00 79.00 531 ARG A CA 1
ATOM 4225 C C . ARG A 1 531 ? -17.340 12.026 11.244 1.00 79.00 531 ARG A C 1
ATOM 4227 O O . ARG A 1 531 ? -17.787 11.750 10.138 1.00 79.00 531 ARG A O 1
ATOM 4234 N N . ALA A 1 532 ? -17.578 11.288 12.328 1.00 81.12 532 ALA A N 1
ATOM 4235 C CA . ALA A 1 532 ? -18.430 10.102 12.311 1.00 81.12 532 ALA A CA 1
ATOM 4236 C C . ALA A 1 532 ? -19.869 10.455 11.909 1.00 81.12 532 ALA A C 1
ATOM 4238 O O . ALA A 1 532 ? -20.422 9.806 11.029 1.00 81.12 532 ALA A O 1
ATOM 4239 N N . LYS A 1 533 ? -20.430 11.538 12.464 1.00 85.88 533 LYS A N 1
ATOM 4240 C CA . LYS A 1 533 ? -21.764 12.036 12.093 1.00 85.88 533 LYS A CA 1
ATOM 4241 C C . LYS A 1 533 ? -21.837 12.514 10.644 1.00 85.88 533 LYS A C 1
ATOM 4243 O O . LYS A 1 533 ? -22.819 12.238 9.968 1.00 85.88 533 LYS A O 1
ATOM 4248 N N . VAL A 1 534 ? -20.812 13.215 10.152 1.00 85.62 534 VAL A N 1
ATOM 4249 C CA . VAL A 1 534 ? -20.760 13.651 8.745 1.00 85.62 534 VAL A CA 1
ATOM 4250 C C . VAL A 1 534 ? -20.668 12.440 7.815 1.00 85.62 534 VAL A C 1
ATOM 4252 O O . VAL A 1 534 ? -21.366 12.406 6.806 1.00 85.62 534 VAL A O 1
ATOM 4255 N N . LYS A 1 535 ? -19.888 11.417 8.180 1.00 87.69 535 LYS A N 1
ATOM 4256 C CA . LYS A 1 535 ? -19.797 10.167 7.419 1.00 87.69 535 LYS A CA 1
ATOM 4257 C C . LYS A 1 535 ? -21.109 9.395 7.402 1.00 87.69 535 LYS A C 1
ATOM 4259 O O . LYS A 1 535 ? -21.572 9.028 6.334 1.00 87.69 535 LYS A O 1
ATOM 4264 N N . GLU A 1 536 ? -21.727 9.193 8.559 1.00 88.31 536 GLU A N 1
ATOM 4265 C CA . GLU A 1 536 ? -23.032 8.535 8.665 1.00 88.31 536 GLU A CA 1
ATOM 4266 C C . GLU A 1 536 ? -24.098 9.276 7.846 1.00 88.31 536 GLU A C 1
ATOM 4268 O O . GLU A 1 536 ? -24.875 8.664 7.119 1.00 88.31 536 GLU A O 1
ATOM 4273 N N . SER A 1 537 ? -24.086 10.609 7.907 1.00 90.69 537 SER A N 1
ATOM 4274 C CA . SER A 1 537 ? -24.942 11.469 7.097 1.00 90.69 537 SER A CA 1
ATOM 4275 C C . SER A 1 537 ? -24.691 11.279 5.599 1.00 90.69 537 SER A C 1
ATOM 4277 O O . SER A 1 537 ? -25.635 11.091 4.842 1.00 90.69 537 SER A O 1
ATOM 4279 N N . HIS A 1 538 ? -23.437 11.312 5.154 1.00 92.56 538 HIS A N 1
ATOM 4280 C CA . HIS A 1 538 ? -23.079 11.082 3.756 1.00 92.56 538 HIS A CA 1
ATOM 4281 C C . HIS A 1 538 ? -23.546 9.701 3.267 1.00 92.56 538 HIS A C 1
ATOM 4283 O O . HIS A 1 538 ? -24.255 9.610 2.264 1.00 92.56 538 HIS A O 1
ATOM 4289 N N . ASP A 1 539 ? -23.214 8.644 4.009 1.00 90.50 539 ASP A N 1
ATOM 4290 C CA . ASP A 1 539 ? -23.513 7.261 3.631 1.00 90.50 539 ASP A CA 1
ATOM 4291 C C . ASP A 1 539 ? -25.027 7.019 3.543 1.00 90.50 539 ASP A C 1
ATOM 4293 O O . ASP A 1 539 ? -25.505 6.450 2.561 1.00 90.50 539 ASP A O 1
ATOM 4297 N N . LEU A 1 540 ? -25.798 7.548 4.502 1.00 93.06 540 LEU A N 1
ATOM 4298 C CA . LEU A 1 540 ? -27.263 7.509 4.474 1.00 93.06 540 LEU A CA 1
ATOM 4299 C C . LEU A 1 540 ? -27.839 8.264 3.266 1.00 93.06 540 LEU A C 1
ATOM 4301 O O . LEU A 1 540 ? -28.823 7.823 2.669 1.00 93.06 540 LEU A O 1
ATOM 4305 N N . GLY A 1 541 ? -27.233 9.393 2.889 1.00 94.81 541 GLY A N 1
ATOM 4306 C CA . GLY A 1 541 ? -27.577 10.107 1.663 1.00 94.81 541 GLY A CA 1
ATOM 4307 C C . GLY A 1 541 ? -27.449 9.199 0.442 1.00 94.81 541 GLY A C 1
ATOM 4308 O O . GLY A 1 541 ? -28.441 8.963 -0.250 1.00 94.81 541 GLY A O 1
ATOM 4309 N N . VAL A 1 542 ? -26.250 8.658 0.214 1.00 94.25 542 VAL A N 1
ATOM 4310 C CA . VAL A 1 542 ? -25.912 7.854 -0.972 1.00 94.25 542 VAL A CA 1
ATOM 4311 C C . VAL A 1 542 ? -26.733 6.567 -1.051 1.00 94.25 542 VAL A C 1
ATOM 4313 O O . VAL A 1 542 ? -27.313 6.272 -2.097 1.00 94.25 542 VAL A O 1
ATOM 4316 N N . GLU A 1 543 ? -26.807 5.799 0.037 1.00 94.25 543 GLU A N 1
ATOM 4317 C CA . GLU A 1 543 ? -27.484 4.498 0.057 1.00 94.25 543 GLU A CA 1
ATOM 4318 C C . GLU A 1 543 ? -28.974 4.639 -0.272 1.00 94.25 543 GLU A C 1
ATOM 4320 O O . GLU A 1 543 ? -29.470 4.070 -1.250 1.00 94.25 543 GLU A O 1
ATOM 4325 N N . PHE A 1 544 ? -29.690 5.457 0.498 1.00 95.56 544 PHE A N 1
ATOM 4326 C CA . PHE A 1 544 ? -31.133 5.607 0.329 1.00 95.56 544 PHE A CA 1
ATOM 4327 C C . PHE A 1 544 ? -31.493 6.468 -0.887 1.00 95.56 544 PHE A C 1
ATOM 4329 O O . PHE A 1 544 ? -32.539 6.263 -1.507 1.00 95.56 544 PHE A O 1
ATOM 4336 N N . GLY A 1 545 ? -30.606 7.382 -1.288 1.00 96.62 545 GLY A N 1
ATOM 4337 C CA . GLY A 1 545 ? -30.726 8.132 -2.532 1.00 96.62 545 GLY A CA 1
ATOM 4338 C C . GLY A 1 545 ? -30.726 7.224 -3.762 1.00 96.62 545 GLY A C 1
ATOM 4339 O O . GLY A 1 545 ? -31.590 7.369 -4.627 1.00 96.62 545 GLY A O 1
ATOM 4340 N N . ARG A 1 546 ? -29.838 6.223 -3.810 1.00 97.38 546 ARG A N 1
ATOM 4341 C CA . ARG A 1 546 ? -29.806 5.215 -4.886 1.00 97.38 546 ARG A CA 1
ATOM 4342 C C . ARG A 1 546 ? -31.046 4.329 -4.900 1.00 97.38 54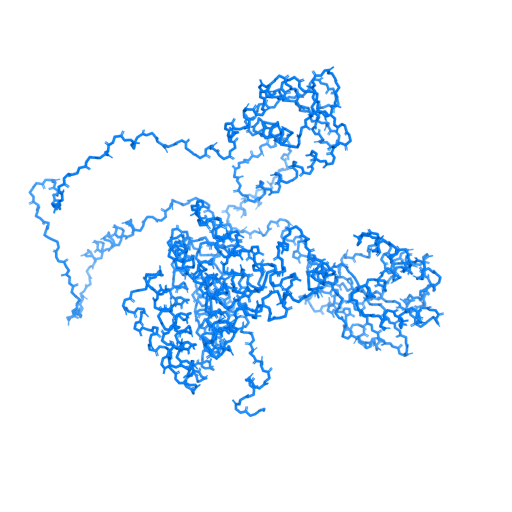6 ARG A C 1
ATOM 4344 O O . ARG A 1 546 ? -31.601 4.080 -5.968 1.00 97.38 546 ARG A O 1
ATOM 4351 N N . VAL A 1 547 ? -31.527 3.909 -3.727 1.00 95.44 547 VAL A N 1
ATOM 4352 C CA . VAL A 1 547 ? -32.798 3.171 -3.608 1.00 95.44 547 VAL A CA 1
ATOM 4353 C C . VAL A 1 547 ? -33.960 3.998 -4.164 1.00 95.44 547 VAL A C 1
ATOM 4355 O O . VAL A 1 547 ? -34.822 3.473 -4.869 1.00 95.44 547 VAL A O 1
ATOM 4358 N N . GLN A 1 548 ? -33.995 5.301 -3.880 1.00 97.44 548 GLN A N 1
ATOM 4359 C CA . GLN A 1 548 ? -35.035 6.172 -4.416 1.00 97.44 548 GLN A CA 1
ATOM 4360 C C . GLN A 1 548 ? -34.875 6.424 -5.925 1.00 97.44 548 GLN A C 1
ATOM 4362 O O . GLN A 1 548 ? -35.881 6.467 -6.632 1.00 97.44 548 GLN A O 1
ATOM 4367 N N . ALA A 1 549 ? -33.646 6.532 -6.436 1.00 97.31 549 ALA A N 1
ATOM 4368 C CA . ALA A 1 549 ? -33.380 6.630 -7.872 1.00 97.31 549 ALA A CA 1
ATOM 4369 C C . ALA A 1 549 ? -33.888 5.392 -8.637 1.00 97.31 549 ALA A C 1
ATOM 4371 O O . ALA A 1 549 ? -34.522 5.532 -9.686 1.00 97.31 549 ALA A O 1
ATOM 4372 N N . ASP A 1 550 ? -33.698 4.192 -8.081 1.00 96.69 550 ASP A N 1
ATOM 4373 C CA . ASP A 1 550 ? -34.230 2.947 -8.647 1.00 96.69 550 ASP A CA 1
ATOM 4374 C C . ASP A 1 550 ? -35.770 2.908 -8.631 1.00 96.69 550 ASP A C 1
ATOM 4376 O O . ASP A 1 550 ? -36.409 2.610 -9.648 1.00 96.69 550 ASP A O 1
ATOM 4380 N N . LYS A 1 551 ? -36.401 3.324 -7.520 1.00 96.81 551 LYS A N 1
ATOM 4381 C CA . LYS A 1 551 ? -37.868 3.502 -7.450 1.00 96.81 551 LYS A CA 1
ATOM 4382 C C . LYS A 1 551 ? -38.376 4.467 -8.522 1.00 96.81 551 LYS A C 1
ATOM 4384 O O . LYS A 1 551 ? -39.415 4.218 -9.132 1.00 96.81 551 LYS A O 1
ATOM 4389 N N . ASP A 1 552 ? -37.604 5.514 -8.795 1.00 96.88 552 ASP A N 1
ATOM 4390 C CA . ASP A 1 552 ? -37.871 6.521 -9.820 1.00 96.88 552 ASP A CA 1
ATOM 4391 C C . ASP A 1 552 ? -37.524 6.065 -11.250 1.00 96.88 552 ASP A C 1
ATOM 4393 O O . ASP A 1 552 ? -37.634 6.866 -12.190 1.00 96.88 552 ASP A O 1
ATOM 4397 N N . LYS A 1 553 ? -37.152 4.786 -11.414 1.00 97.88 553 LYS A N 1
ATOM 4398 C CA . LYS A 1 553 ? -36.807 4.112 -12.675 1.00 97.88 553 LYS A CA 1
ATOM 4399 C C . LYS A 1 553 ? -35.618 4.746 -13.389 1.00 97.88 553 LYS A C 1
ATOM 4401 O O . LYS A 1 553 ? -35.603 4.847 -14.615 1.00 97.88 553 LYS A O 1
ATOM 4406 N N . ILE A 1 554 ? -34.629 5.187 -12.618 1.00 97.94 554 ILE A N 1
ATOM 4407 C CA . ILE A 1 554 ? -33.385 5.747 -13.137 1.00 97.94 554 ILE A CA 1
ATOM 4408 C C . ILE A 1 554 ? -32.338 4.641 -13.164 1.00 97.94 554 ILE A C 1
ATOM 4410 O O . ILE A 1 554 ? -31.905 4.147 -12.126 1.00 97.94 554 ILE A O 1
ATOM 4414 N N . LYS A 1 555 ? -31.905 4.265 -14.366 1.00 98.00 555 LYS A N 1
ATOM 4415 C CA . LYS A 1 555 ? -30.814 3.309 -14.544 1.00 98.00 555 LYS A CA 1
ATOM 4416 C C . LYS A 1 555 ? -29.488 4.033 -14.334 1.00 98.00 555 LYS A C 1
ATOM 4418 O O . LYS A 1 555 ? -29.050 4.763 -15.224 1.00 98.00 555 LYS A O 1
ATOM 4423 N N . ILE A 1 556 ? -28.872 3.839 -13.170 1.00 97.75 556 ILE A N 1
ATOM 4424 C CA . ILE A 1 556 ? -27.550 4.395 -12.852 1.00 97.75 556 ILE A CA 1
ATOM 4425 C C . ILE A 1 556 ? -26.506 3.784 -13.796 1.00 97.75 556 ILE A C 1
ATOM 4427 O O . ILE A 1 556 ? -26.463 2.569 -14.002 1.00 97.75 556 ILE A O 1
ATOM 4431 N N . LEU A 1 557 ? -25.689 4.639 -14.401 1.00 95.75 557 LEU A N 1
ATOM 4432 C CA . LEU A 1 557 ? -24.576 4.259 -15.258 1.00 95.75 557 LEU A CA 1
ATOM 4433 C C . LEU A 1 557 ? -23.344 3.987 -14.391 1.00 95.75 557 LEU A C 1
ATOM 4435 O O . LEU A 1 557 ? -23.046 4.737 -13.463 1.00 95.75 557 LEU A O 1
ATOM 4439 N N . ASN A 1 558 ? -22.612 2.919 -14.704 1.00 91.38 558 ASN A N 1
ATOM 4440 C CA . ASN A 1 558 ? -21.377 2.577 -14.005 1.00 91.38 558 ASN A CA 1
ATOM 4441 C C . ASN A 1 558 ? -20.217 3.435 -14.530 1.00 91.38 558 ASN A C 1
ATOM 4443 O O . ASN A 1 558 ? -19.436 2.986 -15.367 1.00 91.38 558 ASN A O 1
ATOM 4447 N N . ILE A 1 559 ? -20.168 4.690 -14.088 1.00 88.31 559 ILE A N 1
ATOM 4448 C CA . ILE A 1 559 ? -19.135 5.661 -14.451 1.00 88.31 559 ILE A CA 1
ATOM 4449 C C . ILE A 1 559 ? -18.373 6.021 -13.180 1.00 88.31 559 ILE A C 1
ATOM 4451 O O . ILE A 1 559 ? -18.969 6.441 -12.188 1.00 88.31 559 ILE A O 1
ATOM 4455 N N . ASP A 1 560 ? -17.056 5.842 -13.211 1.00 80.00 560 ASP A N 1
ATOM 4456 C CA . ASP A 1 560 ? -16.178 6.267 -12.127 1.00 80.00 560 ASP A CA 1
ATOM 4457 C C . ASP A 1 560 ? -15.788 7.730 -12.354 1.00 80.00 560 ASP A C 1
ATOM 4459 O O . ASP A 1 560 ? -15.070 8.046 -13.303 1.00 80.00 560 ASP A O 1
ATOM 4463 N N . PHE A 1 561 ? -16.310 8.632 -11.520 1.00 82.31 561 PHE A N 1
ATOM 4464 C CA . PHE A 1 561 ? -15.898 10.033 -11.508 1.00 82.31 561 PHE A CA 1
ATOM 4465 C C . PHE A 1 561 ? -14.664 10.150 -10.598 1.00 82.31 561 PHE A C 1
ATOM 4467 O O . PHE A 1 561 ? -14.794 9.956 -9.394 1.00 82.31 561 PHE A O 1
ATOM 4474 N N . PRO A 1 562 ? -13.472 10.500 -11.098 1.00 62.28 562 PRO A N 1
ATOM 4475 C CA . PRO A 1 562 ? -12.244 10.594 -10.299 1.00 62.28 562 PRO A CA 1
ATOM 4476 C C . PRO A 1 562 ? -12.367 11.513 -9.079 1.00 62.28 562 PRO A C 1
ATOM 4478 O O . PRO A 1 562 ? -11.803 11.235 -8.020 1.00 62.28 562 PRO A O 1
ATOM 4481 N N . ASP A 1 563 ? -13.164 12.577 -9.197 1.00 75.56 563 ASP A N 1
ATOM 4482 C CA . ASP A 1 563 ? -13.368 13.534 -8.110 1.00 75.56 563 ASP A CA 1
ATOM 4483 C C . ASP A 1 563 ? -14.323 13.012 -7.022 1.00 75.56 563 ASP A C 1
ATOM 4485 O O . ASP A 1 563 ? -14.378 13.572 -5.923 1.00 75.56 563 ASP A O 1
ATOM 4489 N N . LYS A 1 564 ? -15.021 11.895 -7.275 1.00 74.50 564 LYS A N 1
ATOM 4490 C CA . LYS A 1 564 ? -15.885 11.197 -6.307 1.00 74.50 564 LYS A CA 1
ATOM 4491 C C . LYS A 1 564 ? -15.134 10.781 -5.046 1.00 74.50 564 LYS A C 1
ATOM 4493 O O . LYS A 1 564 ? -15.740 10.653 -3.991 1.00 74.50 564 LYS A O 1
ATOM 4498 N N . TRP A 1 565 ? -13.813 10.625 -5.134 1.00 71.38 565 TRP A N 1
ATOM 4499 C CA . TRP A 1 565 ? -12.960 10.180 -4.028 1.00 71.38 565 TRP A CA 1
ATOM 4500 C C . TRP A 1 565 ? -12.033 11.280 -3.487 1.00 71.38 565 TRP A C 1
ATOM 4502 O O . TRP A 1 565 ? -11.203 11.019 -2.614 1.00 71.38 565 TRP A O 1
ATOM 4512 N N . LEU A 1 566 ? -12.131 12.514 -3.998 1.00 70.25 566 LEU A N 1
ATOM 4513 C CA . LEU A 1 566 ? -11.295 13.622 -3.534 1.00 70.25 566 LEU A CA 1
ATOM 4514 C C . LEU A 1 566 ? -11.801 14.170 -2.192 1.00 70.25 566 LEU A C 1
ATOM 4516 O O . LEU A 1 566 ? -12.690 15.016 -2.138 1.00 70.25 566 LEU A O 1
ATOM 4520 N N . GLY A 1 567 ? -11.164 13.730 -1.106 1.00 79.00 567 GLY A N 1
ATOM 4521 C CA . GLY A 1 567 ? -11.530 14.059 0.275 1.00 79.00 567 GLY A CA 1
ATOM 4522 C C . GLY A 1 567 ? -12.442 13.003 0.904 1.00 79.00 567 GLY A C 1
ATOM 4523 O O . GLY A 1 567 ? -12.896 12.089 0.226 1.00 79.00 567 GLY A O 1
ATOM 4524 N N . ASP A 1 568 ? -12.720 13.135 2.205 1.00 73.75 568 ASP A N 1
ATOM 4525 C CA . ASP A 1 568 ? -13.447 12.115 2.986 1.00 73.75 568 ASP A CA 1
ATOM 4526 C C . ASP A 1 568 ? -14.882 11.831 2.478 1.00 73.75 568 ASP A C 1
ATOM 4528 O O . ASP A 1 568 ? -15.442 10.787 2.804 1.00 73.75 568 ASP A O 1
ATOM 4532 N N . PHE A 1 569 ? -15.467 12.739 1.684 1.00 79.12 569 PHE A N 1
ATOM 4533 C CA . PHE A 1 569 ? -16.861 12.688 1.209 1.00 79.12 569 PHE A CA 1
ATOM 4534 C C . PHE A 1 569 ? -17.007 12.985 -0.295 1.00 79.12 569 PHE A C 1
ATOM 4536 O O . PHE A 1 569 ? -18.093 13.334 -0.745 1.00 79.12 569 PHE A O 1
ATOM 4543 N N . GLY A 1 570 ? -15.908 12.916 -1.056 1.00 77.81 570 GLY A N 1
ATOM 4544 C CA . GLY A 1 570 ? -15.893 13.272 -2.477 1.00 77.81 570 GLY A CA 1
ATOM 4545 C C . GLY A 1 570 ? -16.070 14.769 -2.768 1.00 77.81 570 GLY A C 1
ATOM 4546 O O . GLY A 1 570 ? -16.505 15.565 -1.934 1.00 77.81 570 GLY A O 1
ATOM 4547 N N . ARG A 1 571 ? -15.690 15.187 -3.977 1.00 78.06 571 ARG A N 1
ATOM 4548 C CA . ARG A 1 571 ? -15.870 16.552 -4.496 1.00 78.06 571 ARG A CA 1
ATOM 4549 C C . ARG A 1 571 ? -16.357 16.487 -5.939 1.00 78.06 571 ARG A C 1
ATOM 4551 O O . ARG A 1 571 ? -15.637 16.879 -6.844 1.00 78.06 571 ARG A O 1
ATOM 4558 N N . GLY A 1 572 ? -17.572 16.023 -6.187 1.00 85.62 572 GLY A N 1
ATOM 4559 C CA . GLY A 1 572 ? -18.037 15.873 -7.564 1.00 85.62 572 GLY A CA 1
ATOM 4560 C C . GLY A 1 572 ? -19.517 15.574 -7.675 1.00 85.62 572 GLY A C 1
ATOM 4561 O O . GLY A 1 572 ? -20.275 15.830 -6.748 1.00 85.62 572 GLY A O 1
ATOM 4562 N N . LEU A 1 573 ? -19.896 15.073 -8.845 1.00 92.94 573 LEU A N 1
ATOM 4563 C CA . LEU A 1 573 ? -21.188 14.446 -9.078 1.00 92.94 573 LEU A CA 1
ATOM 4564 C C . LEU A 1 573 ? -21.201 13.058 -8.422 1.00 92.94 573 LEU A C 1
ATOM 4566 O O . LEU A 1 573 ? -20.264 12.284 -8.632 1.00 92.94 573 LEU A O 1
ATOM 4570 N N . ASP A 1 574 ? -22.256 12.731 -7.673 1.00 94.75 574 ASP A N 1
ATOM 4571 C CA . ASP A 1 574 ? -22.339 11.430 -7.003 1.00 94.75 574 ASP A CA 1
ATOM 4572 C C . ASP A 1 574 ? -22.519 10.287 -8.004 1.00 94.75 574 ASP A C 1
ATOM 4574 O O . ASP A 1 574 ? -21.747 9.324 -7.989 1.00 94.75 574 ASP A O 1
ATOM 4578 N N . ASP A 1 575 ? -23.524 10.393 -8.880 1.00 96.81 575 ASP A N 1
ATOM 4579 C CA . ASP A 1 575 ? -23.825 9.415 -9.926 1.00 96.81 575 ASP A CA 1
ATOM 4580 C C . ASP A 1 575 ? -24.425 10.085 -11.183 1.00 96.81 575 ASP A C 1
ATOM 4582 O O . ASP A 1 575 ? -24.952 11.200 -11.161 1.00 96.81 575 ASP A O 1
ATOM 4586 N N . LEU A 1 576 ? -24.403 9.348 -12.295 1.00 97.50 576 LEU A N 1
ATOM 4587 C CA . LEU A 1 576 ? -25.118 9.672 -13.528 1.00 97.50 576 LEU A CA 1
ATOM 4588 C C . LEU A 1 576 ? -26.050 8.514 -13.873 1.00 97.50 576 LEU A C 1
ATOM 4590 O O . LEU A 1 576 ? -25.655 7.355 -13.790 1.00 97.50 576 LEU A O 1
ATOM 4594 N N . GLY A 1 577 ? -27.281 8.808 -14.274 1.00 98.00 577 GLY A N 1
ATOM 4595 C CA . GLY A 1 577 ? -28.248 7.797 -14.687 1.00 98.00 577 GLY A CA 1
ATOM 4596 C C . GLY A 1 577 ? -28.980 8.154 -15.972 1.00 98.00 577 GLY A C 1
ATOM 4597 O O . GLY A 1 577 ? -28.798 9.231 -16.536 1.00 98.00 577 GLY A O 1
ATOM 4598 N N . THR A 1 578 ? -29.835 7.241 -16.424 1.00 98.06 578 THR A N 1
ATOM 4599 C CA . THR A 1 578 ? -30.729 7.461 -17.566 1.00 98.06 578 THR A CA 1
ATOM 4600 C C . THR A 1 578 ? -32.165 7.081 -17.237 1.00 98.06 578 THR A C 1
ATOM 4602 O O . THR A 1 578 ? -32.417 6.132 -16.491 1.00 98.06 578 THR A O 1
ATOM 4605 N N . ARG A 1 579 ? -33.125 7.818 -17.803 1.00 97.81 579 ARG A N 1
ATOM 4606 C CA . ARG A 1 579 ? -34.554 7.484 -17.742 1.00 97.81 579 ARG A CA 1
ATOM 4607 C C . ARG A 1 579 ? -35.268 8.022 -18.972 1.00 97.81 579 ARG A C 1
ATOM 4609 O O . ARG A 1 579 ? -35.205 9.217 -19.242 1.00 97.81 579 ARG A O 1
ATOM 4616 N N . ASN A 1 580 ? -35.980 7.151 -19.685 1.00 96.88 580 ASN A N 1
ATOM 4617 C CA . ASN A 1 580 ? -36.748 7.502 -20.888 1.00 96.88 580 ASN A CA 1
ATOM 4618 C C . ASN A 1 580 ? -35.914 8.264 -21.942 1.00 96.88 580 ASN A C 1
ATOM 4620 O O . ASN A 1 580 ? -36.393 9.228 -22.529 1.00 96.88 580 ASN A O 1
ATOM 4624 N N . GLY A 1 581 ? -34.652 7.866 -22.135 1.00 95.94 581 GLY A N 1
ATOM 4625 C CA . GLY A 1 581 ? -33.730 8.504 -23.085 1.00 95.94 581 GLY A CA 1
ATOM 4626 C C . GLY A 1 581 ? -33.058 9.792 -22.594 1.00 95.94 581 GLY A C 1
ATOM 4627 O O . GLY A 1 581 ? -32.180 10.296 -23.281 1.00 95.94 581 GLY A O 1
ATOM 4628 N N . ASN A 1 582 ? -33.409 10.301 -21.409 1.00 97.75 582 ASN A N 1
ATOM 4629 C CA . ASN A 1 582 ? -32.759 11.470 -20.814 1.00 97.75 582 ASN A CA 1
ATOM 4630 C C . ASN A 1 582 ? -31.598 11.059 -19.906 1.00 97.75 582 ASN A C 1
ATOM 4632 O O . ASN A 1 582 ? -31.716 10.078 -19.163 1.00 97.75 582 ASN A O 1
ATOM 4636 N N . TYR A 1 583 ? -30.529 11.854 -19.902 1.00 98.38 583 TYR A N 1
ATOM 4637 C CA . TYR A 1 583 ? -29.463 11.775 -18.903 1.00 98.38 583 TYR A CA 1
ATOM 4638 C C . TYR A 1 583 ? -29.884 12.518 -17.635 1.00 98.38 583 TYR A C 1
ATOM 4640 O O . TYR A 1 583 ? -30.441 13.614 -17.702 1.00 98.38 583 TYR A O 1
ATOM 4648 N N . ILE A 1 584 ? -29.611 11.925 -16.472 1.00 98.31 584 ILE A N 1
ATOM 4649 C CA . ILE A 1 584 ? -29.988 12.473 -15.168 1.00 98.31 584 ILE A CA 1
ATOM 4650 C C . ILE A 1 584 ? -28.766 12.530 -14.256 1.00 98.31 584 ILE A C 1
ATOM 4652 O O . ILE A 1 584 ? -28.258 11.493 -13.834 1.00 98.31 584 ILE A O 1
ATOM 4656 N N . PHE A 1 585 ? -28.331 13.742 -13.922 1.00 97.69 585 PHE A N 1
ATOM 4657 C CA . PHE A 1 585 ? -27.336 13.988 -12.880 1.00 97.69 585 PHE A CA 1
ATOM 4658 C C . PHE A 1 585 ? -27.973 13.739 -11.511 1.00 97.69 585 PHE A C 1
ATOM 4660 O O . PHE A 1 585 ? -29.038 14.289 -11.216 1.00 97.69 585 PHE A O 1
ATOM 4667 N N . LEU A 1 586 ? -27.336 12.901 -10.697 1.00 97.62 586 LEU A N 1
ATOM 4668 C CA . LEU A 1 586 ? -27.831 12.488 -9.390 1.00 97.62 586 LEU A CA 1
ATOM 4669 C C . LEU A 1 586 ? -26.907 13.024 -8.303 1.00 97.62 586 LEU A C 1
ATOM 4671 O O . LEU A 1 586 ? -25.694 12.838 -8.363 1.00 97.62 586 LEU A O 1
ATOM 4675 N N . GLU A 1 587 ? -27.510 13.655 -7.304 1.00 96.88 587 GLU A N 1
ATOM 4676 C CA . GLU A 1 587 ? -26.834 14.099 -6.091 1.00 96.88 587 GLU A CA 1
ATOM 4677 C C . GLU A 1 587 ? -27.620 13.614 -4.869 1.00 96.88 587 GLU A C 1
ATOM 4679 O O . GLU A 1 587 ? -28.857 13.669 -4.842 1.00 96.88 587 GLU A O 1
ATOM 4684 N N . TYR A 1 588 ? -26.908 13.172 -3.840 1.00 96.88 588 TYR A N 1
ATOM 4685 C CA . TYR A 1 588 ? -27.472 12.610 -2.630 1.00 96.88 588 TYR A CA 1
ATOM 4686 C C . TYR A 1 588 ? -27.004 13.377 -1.400 1.00 96.88 588 TYR A C 1
ATOM 4688 O O . TYR A 1 588 ? -25.818 13.568 -1.150 1.00 96.88 588 TYR A O 1
ATOM 4696 N N . LYS A 1 589 ? -27.959 13.791 -0.575 1.00 95.88 589 LYS A N 1
ATOM 4697 C CA . LYS A 1 589 ? -27.711 14.467 0.695 1.00 95.88 589 LYS A CA 1
ATOM 4698 C C . LYS A 1 589 ? -28.315 13.657 1.825 1.00 95.88 589 LYS A C 1
ATOM 4700 O O . LYS A 1 589 ? -29.435 13.168 1.702 1.00 95.88 589 LYS A O 1
ATOM 4705 N N . GLY A 1 590 ? -27.600 13.526 2.933 1.00 95.38 590 GLY A N 1
ATOM 4706 C CA . GLY A 1 590 ? -28.163 12.948 4.149 1.00 95.38 590 GLY A CA 1
ATOM 4707 C C . GLY A 1 590 ? -28.297 13.961 5.273 1.00 95.38 590 GLY A C 1
ATOM 4708 O O . GLY A 1 590 ? -27.578 14.958 5.305 1.00 95.38 590 GLY A O 1
ATOM 4709 N N . GLN A 1 591 ? -29.215 13.684 6.195 1.00 92.81 591 GLN A N 1
ATOM 4710 C CA . GLN A 1 591 ? -29.471 14.448 7.418 1.00 92.81 591 GLN A CA 1
ATOM 4711 C C . GLN A 1 591 ? -29.540 15.964 7.174 1.00 92.81 591 GLN A C 1
ATOM 4713 O O . GLN A 1 591 ? -30.474 16.459 6.551 1.00 92.81 591 GLN A O 1
ATOM 4718 N N . THR A 1 592 ? -28.549 16.692 7.688 1.00 84.00 592 THR A N 1
ATOM 4719 C CA . THR A 1 592 ? -28.428 18.149 7.659 1.00 84.00 592 THR A CA 1
ATOM 4720 C C . THR A 1 592 ? -27.478 18.631 6.562 1.00 84.00 592 THR A C 1
ATOM 4722 O O . THR A 1 592 ? -27.040 19.777 6.608 1.00 84.00 592 THR A O 1
ATOM 4725 N N . ALA A 1 593 ? -27.054 17.759 5.643 1.00 90.56 593 ALA A N 1
ATOM 4726 C CA . ALA A 1 593 ? -26.196 18.150 4.536 1.00 90.56 593 ALA A CA 1
ATOM 4727 C C . ALA A 1 593 ? -27.012 18.917 3.492 1.00 90.56 593 ALA A C 1
ATOM 4729 O O . ALA A 1 593 ? -27.998 18.406 2.960 1.00 90.56 593 ALA A O 1
ATOM 4730 N N . ASP A 1 594 ? -26.553 20.118 3.161 1.00 91.56 594 ASP A N 1
ATOM 4731 C CA . ASP A 1 594 ? -27.135 20.943 2.111 1.00 91.56 594 ASP A CA 1
ATOM 4732 C C . ASP A 1 594 ? -26.296 20.887 0.830 1.00 91.56 594 ASP A C 1
ATOM 4734 O O . ASP A 1 594 ? -25.138 20.456 0.808 1.00 91.56 594 ASP A O 1
ATOM 4738 N N . LEU A 1 595 ? -26.896 21.327 -0.274 1.00 91.50 595 LEU A N 1
ATOM 4739 C CA . LEU A 1 595 ? -26.156 21.609 -1.499 1.00 91.50 595 LEU A CA 1
ATOM 4740 C C . LEU A 1 595 ? -25.218 22.791 -1.270 1.00 91.50 595 LEU A C 1
ATOM 4742 O O . LEU A 1 595 ? -25.623 23.814 -0.714 1.00 91.50 595 LEU A O 1
ATOM 4746 N N . GLY A 1 596 ? -23.986 22.671 -1.763 1.00 89.75 596 GLY A N 1
ATOM 4747 C CA . GLY A 1 596 ? -23.080 23.811 -1.823 1.00 89.75 596 GLY A CA 1
ATOM 4748 C C . GLY A 1 596 ? -23.672 24.942 -2.668 1.00 89.75 596 GLY A C 1
ATOM 4749 O O . GLY A 1 596 ? -24.492 24.712 -3.563 1.00 89.75 596 GLY A O 1
ATOM 4750 N N . GLU A 1 597 ? -23.244 26.177 -2.410 1.00 91.06 597 GLU A N 1
ATOM 4751 C CA . GLU A 1 597 ? -23.664 27.318 -3.222 1.00 91.06 597 GLU A CA 1
ATOM 4752 C C . GLU A 1 597 ? -23.300 27.085 -4.698 1.00 91.06 597 GLU A C 1
ATOM 4754 O O . GLU A 1 597 ? -22.156 26.782 -5.041 1.00 91.06 597 GLU A O 1
ATOM 4759 N N . GLY A 1 598 ? -24.302 27.167 -5.577 1.00 91.25 598 GLY A N 1
ATOM 4760 C CA . GLY A 1 598 ? -24.137 26.895 -7.005 1.00 91.25 598 GLY A CA 1
ATOM 4761 C C . GLY A 1 598 ? -24.040 25.410 -7.384 1.00 91.25 598 GLY A C 1
ATOM 4762 O O . GLY A 1 598 ? -23.940 25.107 -8.567 1.00 91.25 598 GLY A O 1
ATOM 4763 N N . GLN A 1 599 ? -24.098 24.466 -6.441 1.00 94.44 599 GLN A N 1
ATOM 4764 C CA . GLN A 1 599 ? -24.137 23.040 -6.774 1.00 94.44 599 GLN A CA 1
ATOM 4765 C C . GLN A 1 599 ? -25.443 22.698 -7.508 1.00 94.44 599 GLN A C 1
ATOM 4767 O O . GLN A 1 599 ? -26.513 23.204 -7.159 1.00 94.44 599 GLN A O 1
ATOM 4772 N N . MET A 1 600 ? -25.353 21.839 -8.531 1.00 96.00 600 MET A N 1
ATOM 4773 C CA . MET A 1 600 ? -26.475 21.450 -9.397 1.00 96.00 600 MET A CA 1
ATOM 4774 C C . MET A 1 600 ? -27.121 22.611 -10.182 1.00 96.00 600 MET A C 1
ATOM 4776 O O . MET A 1 600 ? -28.236 22.460 -10.678 1.00 96.00 600 MET A O 1
ATOM 4780 N N . THR A 1 601 ? -26.450 23.759 -10.350 1.00 96.19 601 THR A N 1
ATOM 4781 C CA . THR A 1 601 ? -26.863 24.776 -11.338 1.00 96.19 601 THR A CA 1
ATOM 4782 C C . THR A 1 601 ? -26.436 24.383 -12.754 1.00 96.19 601 THR A C 1
ATOM 4784 O O . THR A 1 601 ? -25.570 23.526 -12.938 1.00 96.19 601 THR A O 1
ATOM 4787 N N . SER A 1 602 ? -27.012 25.031 -13.773 1.00 97.25 602 SER A N 1
ATOM 4788 C CA . SER A 1 602 ? -26.646 24.791 -15.178 1.00 97.25 602 SER A CA 1
ATOM 4789 C C . SER A 1 602 ? -25.139 24.990 -15.423 1.00 97.25 602 SER A C 1
ATOM 4791 O O . SER A 1 602 ? -24.495 24.156 -16.052 1.00 97.25 602 SER A O 1
ATOM 4793 N N . GLU A 1 603 ? -24.546 26.054 -14.879 1.00 96.38 603 GLU A N 1
ATOM 4794 C CA . GLU A 1 603 ? -23.116 26.355 -15.008 1.00 96.38 603 GLU A CA 1
ATOM 4795 C C . GLU A 1 603 ? -22.241 25.318 -14.291 1.00 96.38 603 GLU A C 1
ATOM 4797 O O . GLU A 1 603 ? -21.198 24.911 -14.811 1.00 96.38 603 GLU A O 1
ATOM 4802 N N . TRP A 1 604 ? -22.666 24.862 -13.108 1.00 95.94 604 TRP A N 1
ATOM 4803 C CA . TRP A 1 604 ? -21.957 23.822 -12.364 1.00 95.94 604 TRP A CA 1
ATOM 4804 C C . TRP A 1 604 ? -21.962 22.491 -13.116 1.00 95.94 604 TRP A C 1
ATOM 4806 O O . TRP A 1 604 ? -20.923 21.839 -13.192 1.00 95.94 604 TRP A O 1
ATOM 4816 N N . VAL A 1 605 ? -23.082 22.123 -13.743 1.00 96.75 605 VAL A N 1
ATOM 4817 C CA . VAL A 1 605 ? -23.161 20.938 -14.612 1.00 96.75 605 VAL A CA 1
ATOM 4818 C C . VAL A 1 605 ? -22.223 21.062 -15.803 1.00 96.75 605 VAL A C 1
ATOM 4820 O O . VAL A 1 605 ? -21.483 20.126 -16.090 1.00 96.75 605 VAL A O 1
ATOM 4823 N N . GLY A 1 606 ? -22.172 22.234 -16.441 1.00 97.25 606 GLY A N 1
ATOM 4824 C CA . GLY A 1 606 ? -21.193 22.511 -17.492 1.00 97.25 606 GLY A CA 1
ATOM 4825 C C . GLY A 1 606 ? -19.754 22.254 -17.039 1.00 97.25 606 GLY A C 1
ATOM 4826 O O . GLY A 1 606 ? -18.983 21.599 -17.740 1.00 97.25 606 GLY A O 1
ATOM 4827 N N . LYS A 1 607 ? -19.402 22.698 -15.826 1.00 95.88 607 LYS A N 1
ATOM 4828 C CA . LYS A 1 607 ? -18.089 22.425 -15.227 1.00 95.88 607 LYS A CA 1
ATOM 4829 C C . LYS A 1 607 ? -17.834 20.925 -15.031 1.00 95.88 607 LYS A C 1
ATOM 4831 O O . LYS A 1 607 ? -16.726 20.484 -15.319 1.00 95.88 607 LYS A O 1
ATOM 4836 N N . GLN A 1 608 ? -18.815 20.154 -14.558 1.00 95.56 608 GLN A N 1
ATOM 4837 C CA . GLN A 1 608 ? -18.662 18.699 -14.403 1.00 95.56 608 GLN A CA 1
ATOM 4838 C C . GLN A 1 608 ? -18.434 18.006 -15.753 1.00 95.56 608 GLN A C 1
ATOM 4840 O O . GLN A 1 608 ? -17.550 17.166 -15.862 1.00 95.56 608 GLN A O 1
ATOM 4845 N N . ILE A 1 609 ? -19.150 18.415 -16.806 1.00 96.94 609 ILE A N 1
ATOM 4846 C CA . ILE A 1 609 ? -18.947 17.891 -18.167 1.00 96.94 609 ILE A CA 1
ATOM 4847 C C . ILE A 1 609 ? -17.517 18.166 -18.666 1.00 96.94 609 ILE A C 1
ATOM 4849 O O . ILE A 1 609 ? -16.889 17.284 -19.246 1.00 96.94 609 ILE A O 1
ATOM 4853 N N . ALA A 1 610 ? -16.964 19.355 -18.396 1.00 95.75 610 ALA A N 1
ATOM 4854 C CA . ALA A 1 610 ? -15.581 19.679 -18.764 1.00 95.75 610 ALA A CA 1
ATOM 4855 C C . ALA A 1 610 ? -14.551 18.819 -18.010 1.00 95.75 610 ALA A C 1
ATOM 4857 O O . ALA A 1 610 ? -13.508 18.482 -18.565 1.00 95.75 610 ALA A O 1
ATOM 4858 N N . LEU A 1 611 ? -14.836 18.455 -16.754 1.00 92.50 611 LEU A N 1
ATOM 4859 C CA . LEU A 1 611 ? -13.987 17.549 -15.975 1.00 92.50 611 LEU A CA 1
ATOM 4860 C C . LEU A 1 611 ? -14.032 16.118 -16.528 1.00 92.50 611 LEU A C 1
ATOM 4862 O O . LEU A 1 611 ? -12.976 15.513 -16.681 1.00 92.50 611 LEU A O 1
ATOM 4866 N N . ILE A 1 612 ? -15.217 15.621 -16.904 1.00 93.56 612 ILE A N 1
ATOM 4867 C CA . ILE A 1 612 ? -15.394 14.311 -17.559 1.00 93.56 612 ILE A CA 1
ATOM 4868 C C . ILE A 1 612 ? -14.578 14.238 -18.860 1.00 93.56 612 ILE A C 1
ATOM 4870 O O . ILE A 1 612 ? -13.869 13.259 -19.094 1.00 93.56 612 ILE A O 1
ATOM 4874 N N . GLU A 1 613 ? -14.626 15.292 -19.683 1.00 95.06 613 GLU A N 1
ATOM 4875 C CA . GLU A 1 613 ? -13.814 15.382 -20.903 1.00 95.06 613 GLU A CA 1
ATOM 4876 C C . GLU A 1 613 ? -12.314 15.366 -20.580 1.00 95.06 613 GLU A C 1
ATOM 4878 O O . GLU A 1 613 ? -11.555 14.602 -21.173 1.00 95.06 613 GLU A O 1
ATOM 4883 N N . HIS A 1 614 ? -11.881 16.186 -19.617 1.00 90.75 614 HIS A N 1
ATOM 4884 C CA . HIS A 1 614 ? -10.475 16.291 -19.224 1.00 90.75 614 HIS A CA 1
ATOM 4885 C C . HIS A 1 614 ? -9.896 14.963 -18.710 1.00 90.75 614 HIS A C 1
ATOM 4887 O O . HIS A 1 614 ? -8.708 14.699 -18.878 1.00 90.75 614 HIS A O 1
ATOM 4893 N N . GLN A 1 615 ? -10.738 14.108 -18.133 1.00 86.94 615 GLN A N 1
ATOM 4894 C CA . GLN A 1 615 ? -10.378 12.774 -17.647 1.00 86.94 615 GLN A CA 1
ATOM 4895 C C . GLN A 1 615 ? -10.322 11.715 -18.763 1.00 86.94 615 GLN A C 1
ATOM 4897 O O . GLN A 1 615 ? -10.084 10.541 -18.485 1.00 86.94 615 GLN A O 1
ATOM 4902 N N . GLY A 1 616 ? -10.525 12.115 -20.021 1.00 90.56 616 GLY A N 1
ATOM 4903 C CA . GLY A 1 616 ? -10.406 11.253 -21.196 1.00 90.56 616 GLY A CA 1
ATOM 4904 C C . GLY A 1 616 ? -11.711 10.591 -21.637 1.00 90.56 616 GLY A C 1
ATOM 4905 O O . GLY A 1 616 ? -11.689 9.811 -22.585 1.00 90.56 616 GLY A O 1
ATOM 4906 N N . ASN A 1 617 ? -12.852 10.900 -21.010 1.00 93.06 617 ASN A N 1
ATOM 4907 C CA . ASN A 1 617 ? -14.150 10.343 -21.400 1.00 93.06 617 ASN A CA 1
ATOM 4908 C C . ASN A 1 617 ? -14.879 11.279 -22.381 1.00 93.06 617 ASN A C 1
ATOM 4910 O O . ASN A 1 617 ? -15.913 11.877 -22.071 1.00 93.06 617 ASN A O 1
ATOM 4914 N N . LEU A 1 618 ? -14.268 11.453 -23.558 1.00 94.94 618 LEU A N 1
ATOM 4915 C CA . LEU A 1 618 ? -14.683 12.423 -24.577 1.00 94.94 618 LEU A CA 1
ATOM 4916 C C . LEU A 1 618 ? -16.098 12.150 -25.103 1.00 94.94 618 LEU A C 1
ATOM 4918 O O . LEU A 1 618 ? -16.899 13.080 -25.194 1.00 94.94 618 LEU A O 1
ATOM 4922 N N . ASP A 1 619 ? -16.415 10.884 -25.384 1.00 95.69 619 ASP A N 1
ATOM 4923 C CA . ASP A 1 619 ? -17.709 10.482 -25.945 1.00 95.69 619 ASP A CA 1
ATOM 4924 C C . ASP A 1 619 ? -18.850 10.813 -24.980 1.00 95.69 619 ASP A C 1
ATOM 4926 O O . ASP A 1 619 ? -19.817 11.474 -25.353 1.00 95.69 619 ASP A O 1
ATOM 4930 N N . LEU A 1 620 ? -18.693 10.467 -23.698 1.00 95.88 620 LEU A N 1
ATOM 4931 C CA . LEU A 1 620 ? -19.692 10.791 -22.684 1.00 95.88 620 LEU A CA 1
ATOM 4932 C C . LEU A 1 620 ? -19.855 12.305 -22.507 1.00 95.88 620 LEU A C 1
ATOM 4934 O O . LEU A 1 620 ? -20.977 12.792 -22.374 1.00 95.88 620 LEU A O 1
ATOM 4938 N N . ALA A 1 621 ? -18.760 13.067 -22.480 1.00 97.00 621 ALA A N 1
ATOM 4939 C CA . ALA A 1 621 ? -18.850 14.519 -22.367 1.00 97.00 621 ALA A CA 1
ATOM 4940 C C . ALA A 1 621 ? -19.615 15.124 -23.558 1.00 97.00 621 ALA A C 1
ATOM 4942 O O . ALA A 1 621 ? -20.473 15.991 -23.368 1.00 97.00 621 ALA A O 1
ATOM 4943 N N . GLN A 1 622 ? -19.358 14.624 -24.769 1.00 97.69 622 GLN A N 1
ATOM 4944 C CA . GLN A 1 622 ? -20.053 15.040 -25.982 1.00 97.69 622 GLN A CA 1
ATOM 4945 C C . GLN A 1 622 ? -21.541 14.654 -25.961 1.00 97.69 622 GLN A C 1
ATOM 4947 O O . GLN A 1 622 ? -22.391 15.482 -26.312 1.00 97.69 622 GLN A O 1
ATOM 4952 N N . ASP A 1 623 ? -21.877 13.450 -25.495 1.00 97.31 623 ASP A N 1
ATOM 4953 C CA . ASP A 1 623 ? -23.260 12.998 -25.312 1.00 97.31 623 ASP A CA 1
ATOM 4954 C C . ASP A 1 623 ? -24.008 13.896 -24.323 1.00 97.31 623 ASP A C 1
ATOM 4956 O O . ASP A 1 623 ? -25.131 14.325 -24.588 1.00 97.31 623 ASP A O 1
ATOM 4960 N N . LEU A 1 624 ? -23.369 14.263 -23.209 1.00 97.88 624 LEU A N 1
ATOM 4961 C CA . LEU A 1 624 ? -23.958 15.137 -22.195 1.00 97.88 624 LEU A CA 1
ATOM 4962 C C . LEU A 1 624 ? -24.170 16.570 -22.703 1.00 97.88 624 LEU A C 1
ATOM 4964 O O . LEU A 1 624 ? -25.204 17.172 -22.408 1.00 97.88 624 LEU A O 1
ATOM 4968 N N . LEU A 1 625 ? -23.243 17.119 -23.496 1.00 98.00 625 LEU A N 1
ATOM 4969 C CA . LEU A 1 625 ? -23.439 18.417 -24.159 1.00 98.00 625 LEU A CA 1
ATOM 4970 C C . LEU A 1 625 ? -24.590 18.361 -25.167 1.00 98.00 625 LEU A C 1
ATOM 4972 O O . LEU A 1 625 ? -25.421 19.270 -25.210 1.00 98.00 625 LEU A O 1
ATOM 4976 N N . THR A 1 626 ? -24.674 17.281 -25.943 1.00 97.94 626 THR A N 1
ATOM 4977 C CA . THR A 1 626 ? -25.750 17.059 -26.919 1.00 97.94 626 THR A CA 1
ATOM 4978 C C . THR A 1 626 ? -27.104 16.913 -26.222 1.00 97.94 626 THR A C 1
ATOM 4980 O O . THR A 1 626 ? -28.092 17.532 -26.630 1.00 97.94 626 THR A O 1
ATOM 4983 N N . ALA A 1 627 ? -27.148 16.178 -25.110 1.00 97.69 627 ALA A N 1
ATOM 4984 C CA . ALA A 1 627 ? -28.320 16.062 -24.254 1.00 97.69 627 ALA A CA 1
ATOM 4985 C C . ALA A 1 627 ? -28.709 17.420 -23.650 1.00 97.69 627 ALA A C 1
ATOM 4987 O O . ALA A 1 627 ? -29.888 17.764 -23.605 1.00 97.69 627 ALA A O 1
ATOM 4988 N N . ALA A 1 628 ? -27.743 18.247 -23.237 1.00 97.38 628 ALA A N 1
ATOM 4989 C CA . ALA A 1 628 ? -28.028 19.594 -22.749 1.00 97.38 628 ALA A CA 1
ATOM 4990 C C . ALA A 1 628 ? -28.662 20.469 -23.841 1.00 97.38 628 ALA A C 1
ATOM 4992 O O . ALA A 1 628 ? -29.665 21.132 -23.578 1.00 97.38 628 ALA A O 1
ATOM 4993 N N . LEU A 1 629 ? -28.119 20.448 -25.064 1.00 96.38 629 LEU A N 1
ATOM 4994 C CA . LEU A 1 629 ? -28.622 21.218 -26.210 1.00 96.38 629 LEU A CA 1
ATOM 4995 C C . LEU A 1 629 ? -30.037 20.806 -26.633 1.00 96.38 629 LEU A C 1
ATOM 4997 O O . LEU A 1 629 ? -30.853 21.669 -26.951 1.00 96.38 629 LEU A O 1
ATOM 5001 N N . SER A 1 630 ? -30.334 19.508 -26.601 1.00 97.00 630 SER A N 1
ATOM 5002 C CA . SER A 1 630 ? -31.647 18.949 -26.952 1.00 97.00 630 SER A CA 1
ATOM 5003 C C . SER A 1 630 ? -32.674 18.999 -25.813 1.00 97.00 630 SER A C 1
ATOM 5005 O O . SER A 1 630 ? -33.830 18.631 -26.013 1.00 97.00 630 SER A O 1
ATOM 5007 N N . GLY A 1 631 ? -32.284 19.455 -24.616 1.00 96.25 631 GLY A N 1
ATOM 5008 C CA . GLY A 1 631 ? -33.151 19.464 -23.432 1.00 96.25 631 GLY A CA 1
ATOM 5009 C C . GLY A 1 631 ? -33.352 18.087 -22.785 1.00 96.25 631 GLY A C 1
ATOM 5010 O O . GLY A 1 631 ? -34.237 17.934 -21.947 1.00 96.25 631 GLY A O 1
ATOM 5011 N N . GLN A 1 632 ? -32.532 17.100 -23.150 1.00 98.12 632 GLN A N 1
ATOM 5012 C CA . GLN A 1 632 ? -32.524 15.736 -22.612 1.00 98.12 632 GLN A CA 1
ATOM 5013 C C . GLN A 1 632 ? -31.580 15.552 -21.408 1.00 98.12 632 GLN A C 1
ATOM 5015 O O . GLN A 1 632 ? -31.474 14.448 -20.875 1.00 98.12 632 GLN A O 1
ATOM 5020 N N . LEU A 1 633 ? -30.890 16.609 -20.957 1.00 98.06 633 LEU A N 1
ATOM 5021 C CA . LEU A 1 633 ? -30.093 16.594 -19.726 1.00 98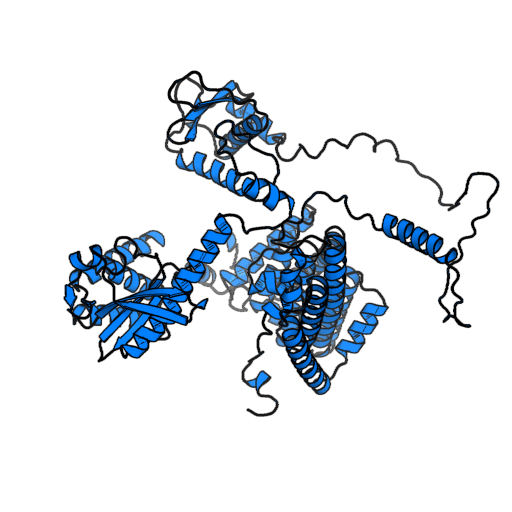.06 633 LEU A CA 1
ATOM 5022 C C . LEU A 1 633 ? -30.881 17.192 -18.555 1.00 98.06 633 LEU A C 1
ATOM 5024 O O . LEU A 1 633 ? -31.248 18.371 -18.564 1.00 98.06 633 LEU A O 1
ATOM 5028 N N . GLN A 1 634 ? -31.092 16.381 -17.523 1.00 98.31 634 GLN A N 1
ATOM 5029 C CA . GLN A 1 634 ? -31.825 16.738 -16.312 1.00 98.31 634 GLN A CA 1
ATOM 5030 C C . GLN A 1 634 ? -30.995 16.466 -15.053 1.00 98.31 634 GLN A C 1
ATOM 5032 O O . GLN A 1 634 ? -29.976 15.780 -15.095 1.00 98.31 634 GLN A O 1
ATOM 5037 N N . GLY A 1 635 ? -31.443 16.991 -13.916 1.00 97.75 635 GLY A N 1
ATOM 5038 C CA . GLY A 1 635 ? -30.851 16.739 -12.605 1.00 97.75 635 GLY A CA 1
ATOM 5039 C C . GLY A 1 635 ? -31.889 16.411 -11.543 1.00 97.75 635 GLY A C 1
ATOM 5040 O O . GLY A 1 635 ? -33.030 16.879 -11.609 1.00 97.75 635 GLY A O 1
ATOM 5041 N N . ILE A 1 636 ? -31.488 15.624 -10.548 1.00 97.75 636 ILE A N 1
ATOM 5042 C CA . ILE A 1 636 ? -32.276 15.320 -9.352 1.00 97.75 636 ILE A CA 1
ATOM 5043 C C . ILE A 1 636 ? -31.363 15.352 -8.134 1.00 97.75 636 ILE A C 1
ATOM 5045 O O . ILE A 1 636 ? -30.247 14.839 -8.170 1.00 97.75 636 ILE A O 1
ATOM 5049 N N . VAL A 1 637 ? -31.875 15.914 -7.041 1.00 97.31 637 VAL A N 1
ATOM 5050 C CA . VAL A 1 637 ? -31.227 15.850 -5.732 1.00 97.31 637 VAL A CA 1
ATOM 5051 C C . VAL A 1 637 ? -32.140 15.114 -4.765 1.00 97.31 637 VAL A C 1
ATOM 5053 O O . VAL A 1 637 ? -33.280 15.535 -4.545 1.00 97.31 637 VAL A O 1
ATOM 5056 N N . TYR A 1 638 ? -31.645 14.026 -4.182 1.00 97.75 638 TYR A N 1
ATOM 5057 C CA . TYR A 1 638 ? -32.334 13.302 -3.119 1.00 97.75 638 TYR A CA 1
ATOM 5058 C C . TYR A 1 638 ? -31.786 13.717 -1.758 1.00 97.75 638 TYR A C 1
ATOM 5060 O O . TYR A 1 638 ? -30.579 13.808 -1.567 1.00 97.75 638 TYR A O 1
ATOM 5068 N N . SER A 1 639 ? -32.682 13.947 -0.805 1.00 96.75 639 SER A N 1
ATOM 5069 C CA . SER A 1 639 ? -32.352 14.177 0.597 1.00 96.75 639 SER A CA 1
ATOM 5070 C C . SER A 1 639 ? -32.961 13.069 1.439 1.00 96.75 639 SER A C 1
ATOM 5072 O O . SER A 1 639 ? -34.179 12.874 1.411 1.00 96.75 639 SER A O 1
ATOM 5074 N N . SER A 1 640 ? -32.105 12.355 2.158 1.00 97.06 640 SER A N 1
ATOM 5075 C CA . SER A 1 640 ? -32.464 11.275 3.069 1.00 97.06 640 SER A CA 1
ATOM 5076 C C . SER A 1 640 ? -32.318 11.756 4.510 1.00 97.06 640 SER A C 1
ATOM 5078 O O . SER A 1 640 ? -31.255 12.219 4.916 1.00 97.06 640 SER A O 1
ATOM 5080 N N . THR A 1 641 ? -33.373 11.637 5.308 1.00 95.00 641 THR A N 1
ATOM 5081 C CA . THR A 1 641 ? -33.368 11.970 6.741 1.00 95.00 641 THR A CA 1
ATOM 5082 C C . THR A 1 641 ? -33.981 10.827 7.533 1.00 95.00 641 THR A C 1
ATOM 5084 O O . THR A 1 641 ? -34.927 10.202 7.055 1.00 95.00 641 THR A O 1
ATOM 5087 N N . GLY A 1 642 ? -33.496 10.576 8.744 1.00 91.19 642 GLY A N 1
ATOM 5088 C CA . GLY A 1 642 ? -33.985 9.480 9.584 1.00 91.19 642 GLY A CA 1
ATOM 5089 C C . GLY A 1 642 ? -32.844 8.799 10.323 1.00 91.19 642 GLY A C 1
ATOM 5090 O O . GLY A 1 642 ? -31.742 9.330 10.346 1.00 91.19 642 GLY A O 1
ATOM 5091 N N . SER A 1 643 ? -33.072 7.642 10.931 1.00 84.12 643 SER A N 1
ATOM 5092 C CA . SER A 1 643 ? -32.004 6.907 11.615 1.00 84.12 643 SER A CA 1
ATOM 5093 C C . SER A 1 643 ? -31.872 5.513 11.009 1.00 84.12 643 SER A C 1
ATOM 5095 O O . SER A 1 643 ? -32.836 4.749 11.071 1.00 84.12 643 SER A O 1
ATOM 5097 N N . PRO A 1 644 ? -30.697 5.122 10.471 1.00 74.56 644 PRO A N 1
ATOM 5098 C CA . PRO A 1 644 ? -30.502 3.755 9.993 1.00 74.56 644 PRO A CA 1
ATOM 5099 C C . PRO A 1 644 ? -30.783 2.729 11.098 1.00 74.56 644 PRO A C 1
ATOM 5101 O O . PRO A 1 644 ? -31.322 1.659 10.835 1.00 74.56 644 PRO A O 1
ATOM 5104 N N . SER A 1 645 ? -30.472 3.080 12.352 1.00 74.38 645 SER A N 1
ATOM 5105 C CA . SER A 1 645 ? -30.660 2.209 13.516 1.00 74.38 645 SER A CA 1
ATOM 5106 C C . SER A 1 645 ? -32.122 1.948 13.880 1.00 74.38 645 SER A C 1
ATOM 5108 O O . SER A 1 645 ? -32.402 0.933 14.511 1.00 74.38 645 SER A O 1
ATOM 5110 N N . THR A 1 646 ? -33.053 2.827 13.492 1.00 83.75 646 THR A N 1
ATOM 5111 C CA . THR A 1 646 ? -34.494 2.622 13.721 1.00 83.75 646 THR A CA 1
ATOM 5112 C C . THR A 1 646 ? -35.193 2.019 12.505 1.00 83.75 646 THR A C 1
ATOM 5114 O O . THR A 1 646 ? -36.356 1.643 12.603 1.00 83.75 646 THR A O 1
ATOM 5117 N N . GLY A 1 647 ? -34.508 1.925 11.358 1.00 82.75 647 GLY A N 1
ATOM 5118 C CA . GLY A 1 647 ? -35.087 1.491 10.083 1.00 82.75 647 GLY A CA 1
ATOM 5119 C C . GLY A 1 647 ? -36.001 2.529 9.418 1.00 82.75 647 GLY A C 1
ATOM 5120 O O . GLY A 1 647 ? -36.482 2.298 8.309 1.00 82.75 647 GLY A O 1
ATOM 5121 N N . GLU A 1 648 ? -36.222 3.683 10.050 1.00 89.88 648 GLU A N 1
ATOM 5122 C CA . GLU A 1 648 ? -37.043 4.767 9.513 1.00 89.88 648 GLU A CA 1
ATOM 5123 C C . GLU A 1 648 ? -36.150 5.772 8.781 1.00 89.88 648 GLU A C 1
ATOM 5125 O O . GLU A 1 648 ? -35.551 6.660 9.393 1.00 89.88 648 GLU A O 1
ATOM 5130 N N . VAL A 1 649 ? -36.047 5.629 7.457 1.00 93.31 649 VAL A N 1
ATOM 5131 C CA . VAL A 1 649 ? -35.373 6.601 6.587 1.00 93.31 649 VAL A CA 1
ATOM 5132 C C . VAL A 1 649 ? -36.344 7.094 5.524 1.00 93.31 649 VAL A C 1
ATOM 5134 O O . VAL A 1 649 ? -36.934 6.318 4.772 1.00 93.31 649 VAL A O 1
ATOM 5137 N N . HIS A 1 650 ? -36.498 8.412 5.457 1.00 95.38 650 HIS A N 1
ATOM 5138 C CA . HIS A 1 650 ? -37.336 9.089 4.482 1.00 95.38 650 HIS A CA 1
ATOM 5139 C C . HIS A 1 650 ? -36.459 9.784 3.451 1.00 95.38 650 HIS A C 1
ATOM 5141 O O . HIS A 1 650 ? -35.686 10.679 3.795 1.00 95.38 650 HIS A O 1
ATOM 5147 N N . THR A 1 651 ? -36.625 9.416 2.183 1.00 95.00 651 THR A N 1
ATOM 5148 C CA . THR A 1 651 ? -35.941 10.060 1.060 1.00 95.00 651 THR A CA 1
ATOM 5149 C C . THR A 1 651 ? -36.936 10.869 0.245 1.00 95.00 651 THR A C 1
ATOM 5151 O O . THR A 1 651 ? -37.968 10.358 -0.186 1.00 95.00 651 THR A O 1
ATOM 5154 N N . LYS A 1 652 ? -36.627 12.145 0.016 1.00 95.75 652 LYS A N 1
ATOM 5155 C CA . LYS A 1 652 ? -37.440 13.057 -0.799 1.00 95.75 652 LYS A CA 1
ATOM 5156 C C . LYS A 1 652 ? -36.580 13.792 -1.818 1.00 95.75 652 LYS A C 1
ATOM 5158 O O . LYS A 1 652 ? -35.385 13.979 -1.607 1.00 95.75 652 LYS A O 1
ATOM 5163 N N . ARG A 1 653 ? -37.190 14.256 -2.909 1.00 95.88 653 ARG A N 1
ATOM 5164 C CA . ARG A 1 653 ? -36.520 15.148 -3.867 1.00 95.88 653 ARG A CA 1
ATOM 5165 C C . ARG A 1 653 ? -36.497 16.573 -3.319 1.00 95.88 653 ARG A C 1
ATOM 5167 O O . ARG A 1 653 ? -37.545 17.070 -2.903 1.00 95.88 653 ARG A O 1
ATOM 5174 N N . ILE A 1 654 ? -35.342 17.230 -3.351 1.00 92.81 654 ILE A N 1
ATOM 5175 C CA . ILE A 1 654 ? -35.166 18.614 -2.887 1.00 92.81 654 ILE A CA 1
ATOM 5176 C C . ILE A 1 654 ? -34.648 19.524 -4.004 1.00 92.81 654 ILE A C 1
ATOM 5178 O O . ILE A 1 654 ? -34.086 19.063 -4.993 1.00 92.81 654 ILE A O 1
ATOM 5182 N N . ILE A 1 655 ? -34.845 20.832 -3.838 1.00 87.62 655 ILE A N 1
ATOM 5183 C CA . ILE A 1 655 ? -34.362 21.881 -4.743 1.00 87.62 655 ILE A CA 1
ATOM 5184 C C . ILE A 1 655 ? -33.811 23.010 -3.876 1.00 87.62 655 ILE A C 1
ATOM 5186 O O . ILE A 1 655 ? -34.488 23.445 -2.944 1.00 87.62 655 ILE A O 1
ATOM 5190 N N . SER A 1 656 ? -32.616 23.516 -4.183 1.00 84.88 656 SER A N 1
ATOM 5191 C CA . SER A 1 656 ? -32.114 24.736 -3.544 1.00 84.88 656 SER A CA 1
ATOM 5192 C C . SER A 1 656 ? -32.601 25.990 -4.275 1.00 84.88 656 SER A C 1
ATOM 5194 O O . SER A 1 656 ? -32.814 25.988 -5.490 1.00 84.88 656 SER A O 1
ATOM 5196 N N . GLY A 1 657 ? -32.706 27.110 -3.556 1.00 77.94 657 GLY A N 1
ATOM 5197 C CA . GLY A 1 657 ? -33.072 28.399 -4.158 1.00 77.94 657 GLY A CA 1
ATOM 5198 C C . GLY A 1 657 ? -32.079 28.908 -5.220 1.00 77.94 657 GLY A C 1
ATOM 5199 O O . GLY A 1 657 ? -32.430 29.758 -6.037 1.00 77.94 657 GLY A O 1
ATOM 5200 N N . ALA A 1 658 ? -30.842 28.397 -5.243 1.00 73.19 658 ALA A N 1
ATOM 5201 C CA . ALA A 1 658 ? -29.861 28.698 -6.290 1.00 73.19 658 ALA A CA 1
ATOM 5202 C C . ALA A 1 658 ? -30.178 27.965 -7.608 1.00 73.19 658 ALA A C 1
ATOM 5204 O O . ALA A 1 658 ? -30.035 28.533 -8.695 1.00 73.19 658 ALA A O 1
ATOM 5205 N N . ILE A 1 659 ? -30.676 26.726 -7.523 1.00 83.69 659 ILE A N 1
ATOM 5206 C CA . ILE A 1 659 ? -31.106 25.947 -8.691 1.00 83.69 659 ILE A CA 1
ATOM 5207 C C . ILE A 1 659 ? -32.306 26.619 -9.360 1.00 83.69 659 ILE A C 1
ATOM 5209 O O . ILE A 1 659 ? -32.304 26.806 -10.574 1.00 83.69 659 ILE A O 1
ATOM 5213 N N . SER A 1 660 ? -33.301 27.065 -8.586 1.00 76.81 660 SER A N 1
ATOM 5214 C CA . SER A 1 660 ? -34.513 27.685 -9.143 1.00 76.81 660 SER A CA 1
ATOM 5215 C C . SER A 1 660 ? -34.249 28.993 -9.903 1.00 76.81 660 SER A C 1
ATOM 5217 O O . SER A 1 660 ? -35.070 29.406 -10.717 1.00 76.81 660 SER A O 1
ATOM 5219 N N . LYS A 1 661 ? -33.109 29.655 -9.657 1.00 81.69 661 LYS A N 1
ATOM 5220 C CA . LYS A 1 661 ? -32.685 30.862 -10.389 1.00 81.69 661 LYS A CA 1
ATOM 5221 C C . LYS A 1 661 ? -31.952 30.544 -11.700 1.00 81.69 661 LYS A C 1
ATOM 5223 O O . LYS A 1 661 ? -32.018 31.334 -12.639 1.00 81.69 661 LYS A O 1
ATOM 5228 N N . SER A 1 662 ? -31.263 29.405 -11.770 1.00 78.69 662 SER A N 1
ATOM 5229 C CA . SER A 1 662 ? -30.339 29.036 -12.861 1.00 78.69 662 SER A CA 1
ATOM 5230 C C . SER A 1 662 ? -30.868 27.934 -13.790 1.00 78.69 662 SER A C 1
ATOM 5232 O O . SER A 1 662 ? -30.325 27.713 -14.876 1.00 78.69 662 SER A O 1
ATOM 5234 N N . ALA A 1 663 ? -31.945 27.257 -13.399 1.00 86.19 663 ALA A N 1
ATOM 5235 C CA . ALA A 1 663 ? -32.591 26.179 -14.137 1.00 86.19 663 ALA A CA 1
ATOM 5236 C C . ALA A 1 663 ? -34.118 26.285 -14.015 1.00 86.19 663 ALA A C 1
ATOM 5238 O O . ALA A 1 663 ? -34.639 26.983 -13.146 1.00 86.19 663 ALA A O 1
ATOM 5239 N N . SER A 1 664 ? -34.849 25.611 -14.906 1.00 91.19 664 SER A N 1
ATOM 5240 C CA . SER A 1 664 ? -36.297 25.444 -14.719 1.00 91.19 664 SER A CA 1
ATOM 5241 C C . SER A 1 664 ? -36.549 24.154 -13.954 1.00 91.19 664 SER A C 1
ATOM 5243 O O . SER A 1 664 ? -35.880 23.154 -14.205 1.00 91.19 664 SER A O 1
ATOM 5245 N N . VAL A 1 665 ? -37.490 24.166 -13.015 1.00 92.75 665 VAL A N 1
ATOM 5246 C CA . VAL A 1 665 ? -37.781 22.991 -12.194 1.00 92.75 665 VAL A CA 1
ATOM 5247 C C . VAL A 1 665 ? -39.204 22.524 -12.455 1.00 92.75 665 VAL A C 1
ATOM 5249 O O . VAL A 1 665 ? -40.142 23.313 -12.390 1.00 92.75 665 VAL A O 1
ATOM 5252 N N . SER A 1 666 ? -39.359 21.247 -12.802 1.00 92.56 666 SER A N 1
ATOM 5253 C CA . SER A 1 666 ? -40.679 20.650 -13.028 1.00 92.56 666 SER A CA 1
ATOM 5254 C C . SER A 1 666 ? -41.449 20.459 -11.710 1.00 92.56 666 SER A C 1
ATOM 5256 O O . SER A 1 666 ? -40.823 20.387 -10.650 1.00 92.56 666 SER A O 1
ATOM 5258 N N . PRO A 1 667 ? -42.779 20.241 -11.757 1.00 92.75 667 PRO A N 1
ATOM 5259 C CA . PRO A 1 667 ? -43.575 19.897 -10.570 1.00 92.75 667 PRO A CA 1
ATOM 5260 C C . PRO A 1 667 ? -43.103 18.631 -9.842 1.00 92.75 667 PRO A C 1
ATOM 5262 O O . PRO A 1 667 ? -43.390 18.439 -8.668 1.00 92.75 667 PRO A O 1
ATOM 5265 N N . SER A 1 668 ? -42.362 17.761 -10.534 1.00 89.88 668 SER A N 1
ATOM 5266 C CA . SER A 1 668 ? -41.771 16.547 -9.963 1.00 89.88 668 SER A CA 1
ATOM 5267 C C . SER A 1 668 ? -40.363 16.765 -9.388 1.00 89.88 668 SER A C 1
ATOM 5269 O O . SER A 1 668 ? -39.638 15.800 -9.140 1.00 89.88 668 SER A O 1
ATOM 5271 N N . ASN A 1 669 ? -39.947 18.020 -9.204 1.00 93.44 669 ASN A N 1
ATOM 5272 C CA . ASN A 1 669 ? -38.614 18.425 -8.753 1.00 93.44 669 ASN A CA 1
ATOM 5273 C C . ASN A 1 669 ? -37.460 17.963 -9.665 1.00 93.44 669 ASN A C 1
ATOM 5275 O O . ASN A 1 669 ? -36.327 17.831 -9.212 1.00 93.44 669 ASN A O 1
ATOM 5279 N N . LEU A 1 670 ? -37.730 17.729 -10.957 1.00 95.56 670 LEU A N 1
ATOM 5280 C CA . LEU A 1 670 ? -36.671 17.563 -11.966 1.00 95.56 670 LEU A CA 1
ATOM 5281 C C . LEU A 1 670 ? -36.098 18.916 -12.360 1.00 95.56 670 LEU A C 1
ATOM 5283 O O . LEU A 1 670 ? -36.855 19.805 -12.756 1.00 95.56 670 LEU A O 1
ATOM 5287 N N . ILE A 1 671 ? -34.777 19.030 -12.309 1.00 96.75 671 ILE A N 1
ATOM 5288 C CA . ILE A 1 671 ? -34.022 20.192 -12.760 1.00 96.75 671 ILE A CA 1
ATOM 5289 C C . ILE A 1 671 ? -33.817 20.052 -14.268 1.00 96.75 671 ILE A C 1
ATOM 5291 O O . ILE A 1 671 ? -33.148 19.126 -14.710 1.00 96.75 671 ILE A O 1
ATOM 5295 N N . ASN A 1 672 ? -34.381 20.956 -15.062 1.00 96.88 672 ASN A N 1
ATOM 5296 C CA . ASN A 1 672 ? -34.109 21.044 -16.495 1.00 96.88 672 ASN A CA 1
ATOM 5297 C C . ASN A 1 672 ? -33.084 22.157 -16.724 1.00 96.88 672 ASN A C 1
ATOM 5299 O O . ASN A 1 672 ? -33.373 23.346 -16.502 1.00 96.88 672 ASN A O 1
ATOM 5303 N N . TYR A 1 673 ? -31.885 21.764 -17.146 1.00 97.12 673 TYR A N 1
ATOM 5304 C CA . TYR A 1 673 ? -30.763 22.680 -17.307 1.00 97.12 673 TYR A CA 1
ATOM 5305 C C . TYR A 1 673 ? -30.925 23.581 -18.530 1.00 97.12 673 TYR A C 1
ATOM 5307 O O . TYR A 1 673 ? -31.420 23.178 -19.581 1.00 97.12 673 TYR A O 1
ATOM 5315 N N . ARG A 1 674 ? -30.479 24.834 -18.407 1.00 95.75 674 ARG A N 1
ATOM 5316 C CA . ARG A 1 674 ? -30.484 25.790 -19.520 1.00 95.75 674 ARG A CA 1
ATOM 5317 C C . ARG A 1 674 ? -29.233 25.571 -20.363 1.00 95.75 674 ARG A C 1
ATOM 5319 O O . ARG A 1 674 ? -28.141 25.918 -19.921 1.00 95.75 674 ARG A O 1
ATOM 5326 N N . HIS A 1 675 ? -29.387 25.069 -21.587 1.00 96.25 675 HIS A N 1
ATOM 5327 C CA . HIS A 1 675 ? -28.254 24.703 -22.451 1.00 96.25 675 HIS A CA 1
ATOM 5328 C C . HIS A 1 675 ? -27.195 25.812 -22.603 1.00 96.25 675 HIS A C 1
ATOM 5330 O O . HIS A 1 675 ? -26.005 25.531 -22.505 1.00 96.25 675 HIS A O 1
ATOM 5336 N N . LYS A 1 676 ? -27.600 27.087 -22.755 1.00 96.50 676 LYS A N 1
ATOM 5337 C CA . LYS A 1 676 ? -26.656 28.220 -22.866 1.00 96.50 676 LYS A CA 1
ATOM 5338 C C . LYS A 1 676 ? -25.774 28.373 -21.623 1.00 96.50 676 LYS A C 1
ATOM 5340 O O . LYS A 1 676 ? -24.589 28.659 -21.748 1.00 96.50 676 LYS A O 1
ATOM 5345 N N . ALA A 1 677 ? -26.346 28.170 -20.439 1.00 96.19 677 ALA A N 1
ATOM 5346 C CA . ALA A 1 677 ? -25.628 28.261 -19.172 1.00 96.19 677 ALA A CA 1
ATOM 5347 C C . ALA A 1 677 ? -24.728 27.037 -18.935 1.00 96.19 677 ALA A C 1
ATOM 5349 O O . ALA A 1 677 ? -23.599 27.197 -18.476 1.00 96.19 677 ALA A O 1
ATOM 5350 N N . VAL A 1 678 ? -25.176 25.837 -19.329 1.00 97.44 678 VAL A N 1
ATOM 5351 C CA . VAL A 1 678 ? -24.327 24.630 -19.342 1.00 97.44 678 VAL A CA 1
ATOM 5352 C C . VAL A 1 678 ? -23.102 24.854 -20.229 1.00 97.44 678 VAL A C 1
ATOM 5354 O O . VAL A 1 678 ? -21.975 24.665 -19.779 1.00 97.44 678 VAL A O 1
ATOM 5357 N N . LEU A 1 679 ? -23.298 25.343 -21.455 1.00 97.50 679 LEU A N 1
ATOM 5358 C CA . LEU A 1 679 ? -22.205 25.598 -22.393 1.00 97.50 679 LEU A CA 1
ATOM 5359 C C . LEU A 1 679 ? -21.238 26.685 -21.892 1.00 97.50 679 LEU A C 1
ATOM 5361 O O . LEU A 1 679 ? -20.022 26.550 -22.044 1.00 97.50 679 LEU A O 1
ATOM 5365 N N . ALA A 1 680 ? -21.758 27.742 -21.260 1.00 96.31 680 ALA A N 1
ATOM 5366 C CA . ALA A 1 680 ? -20.935 28.780 -20.643 1.00 96.31 680 ALA A CA 1
ATOM 5367 C C . ALA A 1 680 ? -20.080 28.222 -19.489 1.00 96.31 680 ALA A C 1
ATOM 5369 O O . ALA A 1 680 ? -18.873 28.467 -19.449 1.00 96.31 680 ALA A O 1
ATOM 5370 N N . GLY A 1 681 ? -20.679 27.427 -18.593 1.00 96.81 681 GLY A N 1
ATOM 5371 C CA . GLY A 1 681 ? -19.970 26.769 -17.492 1.00 96.81 681 GLY A CA 1
ATOM 5372 C C . GLY A 1 681 ? -18.892 25.797 -17.977 1.00 96.81 681 GLY A C 1
ATOM 5373 O O . GLY A 1 681 ? -17.764 25.830 -17.483 1.00 96.81 681 GLY A O 1
ATOM 5374 N N . TYR A 1 682 ? -19.212 24.997 -18.997 1.00 97.75 682 TYR A N 1
ATOM 5375 C CA . TYR A 1 682 ? -18.279 24.089 -19.666 1.00 97.75 682 TYR A CA 1
ATOM 5376 C C . TYR A 1 682 ? -17.085 24.841 -20.270 1.00 97.75 682 TYR A C 1
ATOM 5378 O O . TYR A 1 682 ? -15.933 24.526 -19.973 1.00 97.75 682 TYR A O 1
ATOM 5386 N N . THR A 1 683 ? -17.344 25.902 -21.037 1.00 97.31 683 THR A N 1
ATOM 5387 C CA . THR A 1 683 ? -16.295 26.695 -21.699 1.00 97.31 683 THR A CA 1
ATOM 5388 C C . THR A 1 683 ? -15.371 27.369 -20.683 1.00 97.31 683 THR A C 1
ATOM 5390 O O . THR A 1 683 ? -14.148 27.304 -20.814 1.00 97.31 683 THR A O 1
ATOM 5393 N N . ALA A 1 684 ? -15.937 27.977 -19.635 1.00 96.81 684 ALA A N 1
ATOM 5394 C CA . ALA A 1 684 ? -15.165 28.621 -18.575 1.00 96.81 684 ALA A CA 1
ATOM 5395 C C . ALA A 1 684 ? -14.293 27.617 -17.799 1.00 96.81 684 ALA A C 1
ATOM 5397 O O . ALA A 1 684 ? -13.131 27.902 -17.495 1.00 96.81 684 ALA A O 1
ATOM 5398 N N . ALA A 1 685 ? -14.828 26.428 -17.502 1.00 95.38 685 ALA A N 1
ATOM 5399 C CA . ALA A 1 685 ? -14.083 25.360 -16.844 1.00 95.38 685 ALA A CA 1
ATOM 5400 C C . ALA A 1 685 ? -12.939 24.838 -17.724 1.00 95.38 685 ALA A C 1
ATOM 5402 O O . ALA A 1 685 ? -11.809 24.750 -17.246 1.00 95.38 685 ALA A O 1
ATOM 5403 N N . LYS A 1 686 ? -13.193 24.589 -19.014 1.00 95.81 686 LYS A N 1
ATOM 5404 C CA . LYS A 1 686 ? -12.178 24.143 -19.979 1.00 95.81 686 LYS A CA 1
ATOM 5405 C C . LYS A 1 686 ? -11.034 25.150 -20.117 1.00 95.81 686 LYS A C 1
ATOM 5407 O O . LYS A 1 686 ? -9.869 24.774 -20.038 1.00 95.81 686 LYS A O 1
ATOM 5412 N N . GLN A 1 687 ? -11.348 26.445 -20.219 1.00 95.25 687 GLN A N 1
ATOM 5413 C CA . GLN A 1 687 ? -10.338 27.513 -20.241 1.00 95.25 687 GLN A CA 1
ATOM 5414 C C . GLN A 1 687 ? -9.508 27.560 -18.952 1.00 95.25 687 GLN A C 1
ATOM 5416 O O . GLN A 1 687 ? -8.300 27.794 -18.998 1.00 95.25 687 GLN A O 1
ATOM 5421 N N . LYS A 1 688 ? -10.140 27.352 -17.791 1.00 94.38 688 LYS A N 1
ATOM 5422 C CA . LYS A 1 688 ? -9.440 27.316 -16.502 1.00 94.38 688 LYS A CA 1
ATOM 5423 C C . LYS A 1 688 ? -8.502 26.111 -16.403 1.00 94.38 688 LYS A C 1
ATOM 5425 O O . LYS A 1 688 ? -7.361 26.294 -15.985 1.00 94.38 688 LYS A O 1
ATOM 5430 N N . LEU A 1 689 ? -8.959 24.929 -16.812 1.00 90.81 689 LEU A N 1
ATOM 5431 C CA . LEU A 1 689 ? -8.152 23.706 -16.842 1.00 90.81 689 LEU A CA 1
ATOM 5432 C C . LEU A 1 689 ? -6.953 23.860 -17.791 1.00 90.81 689 LEU A C 1
ATOM 5434 O O . LEU A 1 689 ? -5.823 23.612 -17.386 1.00 90.81 689 LEU A O 1
ATOM 5438 N N . ALA A 1 690 ? -7.163 24.398 -18.997 1.00 88.56 690 ALA A N 1
ATOM 5439 C CA . ALA A 1 690 ? -6.084 24.668 -19.952 1.00 88.56 690 ALA A CA 1
ATOM 5440 C C . ALA A 1 690 ? -5.015 25.632 -19.394 1.00 88.56 690 ALA A C 1
ATOM 5442 O O . ALA A 1 690 ? -3.818 25.418 -19.576 1.00 88.56 690 ALA A O 1
ATOM 5443 N N . LYS A 1 691 ? -5.428 26.672 -18.653 1.00 90.75 691 LYS A N 1
ATOM 5444 C CA . LYS A 1 691 ? -4.491 27.585 -17.972 1.00 90.75 691 LYS A CA 1
ATOM 5445 C C . LYS A 1 691 ? -3.692 26.896 -16.865 1.00 90.75 691 LYS A C 1
ATOM 5447 O O . LYS A 1 691 ? -2.524 27.218 -16.683 1.00 90.75 691 LYS A O 1
ATOM 5452 N N . GLN A 1 692 ? -4.306 25.975 -16.120 1.00 86.38 692 GLN A N 1
ATOM 5453 C CA . GLN A 1 692 ? -3.632 25.239 -15.043 1.00 86.38 692 GLN A CA 1
ATOM 5454 C C . GLN A 1 692 ? -2.571 24.266 -15.570 1.00 86.38 692 GLN A C 1
ATOM 5456 O O . GLN A 1 692 ? -1.582 24.035 -14.883 1.00 86.38 692 GLN A O 1
ATOM 5461 N N . LEU A 1 693 ? -2.737 23.765 -16.794 1.00 77.88 693 LEU A N 1
ATOM 5462 C CA . LEU A 1 693 ? -1.788 22.866 -17.459 1.00 77.88 693 LEU A CA 1
ATOM 5463 C C . LEU A 1 693 ? -0.678 23.604 -18.229 1.00 77.88 693 LEU A C 1
ATOM 5465 O O . LEU A 1 693 ? 0.085 22.981 -18.956 1.00 77.88 693 LEU A O 1
ATOM 5469 N N . GLY A 1 694 ? -0.559 24.927 -18.067 1.00 66.12 694 GLY A N 1
ATOM 5470 C CA . GLY A 1 694 ? 0.551 25.697 -18.633 1.00 66.12 694 GLY A CA 1
ATOM 5471 C C . GLY A 1 694 ? 0.332 26.258 -20.040 1.00 66.12 694 GLY A C 1
ATOM 5472 O O . GLY A 1 694 ? 1.292 26.755 -20.619 1.00 66.12 694 GLY A O 1
ATOM 5473 N N . GLY A 1 695 ? -0.901 26.254 -20.564 1.00 52.69 695 GLY A N 1
ATOM 5474 C CA . GLY A 1 695 ? -1.297 27.062 -21.726 1.00 52.69 695 GLY A CA 1
ATOM 5475 C C . GLY A 1 695 ? -0.386 26.967 -22.957 1.00 52.69 695 GLY A C 1
ATOM 5476 O O . GLY A 1 695 ? -0.084 28.006 -23.547 1.00 52.69 695 GLY A O 1
ATOM 5477 N N . LYS A 1 696 ? 0.057 25.762 -23.323 1.00 36.94 696 LYS A N 1
ATOM 5478 C CA . LYS A 1 696 ? 0.653 25.482 -24.634 1.00 36.94 696 LYS A CA 1
ATOM 5479 C C . LYS A 1 696 ? -0.286 24.626 -25.460 1.00 36.94 696 LYS A C 1
ATOM 5481 O O . LYS A 1 696 ? -0.789 23.630 -24.897 1.00 36.94 696 LYS A O 1
#

pLDDT: mean 80.58, std 22.17, range [26.12, 98.75]

Secondary structure (DSSP, 8-state):
--TTHHHHTT------HHHHTHHHHHGGGS-HHHHHHHHHHHHHHHHHHHHHHHHHHHHT-SSHHHHHHHHHHHHHHHHHTT--HHHHHHHHHHHT--HHHHHHHHHHHHHHHHHHHHHHT-TT--HHHHHHHHHHHHHHHHHHHHTSTT---SHHHHHHHTS-----HHHHHHHHHHHHHHHHHHHHHTTT-HHHHHTSHHHHHHHHHHHHHHHHT-PPPPHHHHHHHHHHHHHHHIIIII-TTTTSTTTTSTTHHHHHHHTT--GGGS--TTS---HHHHHHHHHHHHHHHHHHHHHHHHHHHHTTT--TT----S-S----HHHHHHHHHHHHHHHTTS--PPPS-----PPPPPP--EETTEE------------SS-SS-S--TTGGGS--HHHHHHHHHHTT--GGG--HHHHHHHHHHHHHHHHTT-PEEPSSTTEEEEEE-TTS-EEEEETTT--EEEESSSSEE-TT-HHHHHHHHHHHHHHHHTT--------S------HHHHHHHHTT--PPPHHHHHHHHHHHHHHHHHHHHHHHHHHTT-EE-----GGGGSSTT-SS--EEEEETTEEEEEEEEETTPPPPTTTTSHHHHHHHHHHHHHTT-HHHHHHHHHHHHHT-EEEEEEEEEEEGGGTEEEEEEE--TTHHHHEEE-TT--EEE-HHHHHHHHHHHHHHHHHHTT--

Radius of gyration: 32.04 Å; chains: 1; bounding box: 85×89×84 Å

Foldseek 3Di:
DDPCVCVVVVPPVQLPLCLLCLLVVLLLVDALVVLLVLLVVLLLLLLLLLLLLQLLLLVLQPDPVLSVVSNVLSVLLCVLQVPDPVSVVSSVVSNPDDLVRLVVLLVVLVVVLVVLVVVLPPPPDDSVSNNVSSSVSNSSSLSNQSSGLPHQRHSLLCCVPVVVFQWEQSSLLSNLSSLVSQLSSLCSVLSSDLLSSLQALSNLVSLLSNLSSLVSHPFDDDPVLVVLSVVSNLVSCCCNPQPVRLSPQCQLPPCNLVVSVVSVDDNVSCPPSNDGNDSVNSVVNVVSSSVSSSVRSSSSNVSSSQVSSDGGPHPNPPPDPRDDVVVVVVVVVVVVVVVVPDDDDDDPDDDDDDDDDDDWDDDPPDTDDDDDDDDDDDDDPPPPDPPDPPPPLDLPPVLVVLLQVCLPPDPVRDDPVSLLSVVSVVVVCVVVVVWDQDPDPQFGTWDADPSGWIWTAGDPPRFIFIDDPHDRPCPPVSVVSVVSVVVVVVVPVVDDDDDDPDDDDDPDDDVVRVVVVVVPPDDDPPVVVVLVVQLQFLVLFLPVQVVVCVVVVWAWDPDDQVQCPVDPRGDAQVTWTDDPQAIEGEATGGDPDDADQCHPFLLNLLLRLLSCVVVPVVVVSVVQLVCLVVQRYKYWYKYWYDDVVVVDIDIDTDDDPNLVVRFPADPRRITRGHSVSSNVSNVVNNVVVCVVVPND